Protein AF-R6YFY4-F1 (afdb_monomer)

pLDDT: mean 88.21, std 10.21, range [39.72, 98.69]

Mean predicted aligned error: 15.92 Å

Nearest PDB structures (foldseek):
  2p3p-assembly1_A  TM=8.282E-01  e=8.398E-13  Porphyromonas gingivalis W83
  2p3p-assembly2_B  TM=8.122E-01  e=6.693E-13  Porphyromonas gingivalis W83
  6jid-assembly1_B  TM=4.932E-01  e=9.649E-02  Homo sapiens
  9ita-assembly1_A  TM=4.320E-01  e=2.391E-01  Homo sapiens
  9isl-assembly1_B  TM=4.548E-01  e=7.869E-01  Homo sapiens

Secondary structure (DSSP, 8-state):
--B---GGGGGGPPSSSEEEEEE-HHHHHHHTT-HHHHHHHHHSSEEEE--HHHHHHHHHTT-S----S---HHHHHHHHHHHHHHHHHHHHHTT-S--PPEEEEEES-HHHHHHHHHHHHHH-TTSEEEEE-----SS--HHHHHHHHHHHHHH--SEEEEE--TTHHHHHHHHTGGG----SEEEE-TTHHHHHHTSSPPPPHHHHHTT-HHHHHHHHSHHHHHIIIIIHHHHHHHHHHHHHS-HHHHHHHHHHHHTT---PPPHHHHHHHS-GGGSTTS-HHHHHHHHHHHHTTS-EEEE-TTS-EEEEEEE-SSEEEEEEETTEEEEEEEE--TTS--EEEEEEEE-SSS-EEEEEEE-TT--EE-GGGTS-TTTT-GGGGBPPPPTTS-HHHHHHHHHT--S-EEEEEE-TTSSEEEEEEE-TT--HHHHHHHHHHB--EEEEE-SSSEEE-

Foldseek 3Di:
DAADADLVCLVVDDFWEFEEEEDDLLLVVVCVVDVLLVCLQVVGRYYFDQAPLVQVLCVLLVHPHRHPDHQHLLSNVVVVLVVLLVVLVVCVVVPVVPAAAEEEEEEDDPVLLVLLVVLCCVVRVSHDYHYYYQDPDPDADPVSLVVSLVSQVVRLHQYYEYADDPPCRSSSCVVCVVSNPHTHYYYDNHCVSCCSSVVDPFDPPVCVVVSNSLVVVCVVCVVVRVCCPVVSVVVSVVVSVVSRDDPVVVVVVVVVVVVVPVPADFVLRLQLLADCVVPVFADSVLSVQLVVCVVVVHFSWDQTPVRAIKGFPDDDRFKTWIRPHPFKIKIWGWDAAPVGYTKIWIWIWGPPPHIAIDIWIAGSNRDTDDQCQQEDVCLQPCVVFFADDDPPDDPVVVVVLVVQLPPFGKHWDADPVRQKIKIWTIRNPDDPVSVVVVVVGGDIWIWGRPNRHTDTD

Structure (mmCIF, N/CA/C/O backbone):
data_AF-R6YFY4-F1
#
_entry.id   AF-R6YFY4-F1
#
loop_
_atom_site.group_PDB
_atom_site.id
_atom_site.type_symbol
_atom_site.label_atom_id
_atom_site.label_alt_id
_atom_site.label_comp_id
_atom_site.label_asym_id
_atom_site.label_entity_id
_atom_site.label_seq_id
_atom_site.pdbx_PDB_ins_code
_atom_site.Cartn_x
_atom_site.Cartn_y
_atom_site.Cartn_z
_atom_site.occupancy
_atom_site.B_iso_or_equiv
_atom_site.auth_seq_id
_atom_site.auth_comp_id
_atom_site.auth_asym_id
_atom_site.auth_atom_id
_atom_site.pdbx_PDB_model_num
ATOM 1 N N . MET A 1 1 ? -21.408 9.513 3.729 1.00 60.94 1 MET A N 1
ATOM 2 C CA . MET A 1 1 ? -20.980 8.862 4.983 1.00 60.94 1 MET A CA 1
ATOM 3 C C . MET A 1 1 ? -21.147 9.861 6.112 1.00 60.94 1 MET A C 1
ATOM 5 O O . MET A 1 1 ? -20.734 10.999 5.919 1.00 60.94 1 MET A O 1
ATOM 9 N N . ASN A 1 2 ? -21.770 9.472 7.225 1.00 74.62 2 ASN A N 1
ATOM 10 C CA . ASN A 1 2 ? -21.767 10.284 8.443 1.00 74.62 2 ASN A CA 1
ATOM 11 C C . ASN A 1 2 ? -20.461 9.994 9.190 1.00 74.62 2 ASN A C 1
ATOM 13 O O . ASN A 1 2 ? -20.282 8.900 9.713 1.00 74.62 2 ASN A O 1
ATOM 17 N N . ILE A 1 3 ? -19.531 10.946 9.161 1.00 88.94 3 ILE A N 1
ATOM 18 C CA . ILE A 1 3 ? -18.226 10.832 9.825 1.00 88.94 3 ILE A CA 1
ATOM 19 C C . ILE A 1 3 ? -18.303 11.517 11.191 1.00 88.94 3 ILE A C 1
ATOM 21 O O . ILE A 1 3 ? -18.830 12.629 11.273 1.00 88.94 3 ILE A O 1
ATOM 25 N N . LEU A 1 4 ? -17.764 10.872 12.231 1.00 91.69 4 LEU A N 1
ATOM 26 C CA . LEU A 1 4 ? -17.728 11.409 13.594 1.00 91.69 4 LEU A CA 1
ATOM 27 C C . LEU A 1 4 ? -16.962 12.740 13.636 1.00 91.69 4 LEU A C 1
ATOM 29 O O . LEU A 1 4 ? -15.882 12.866 13.049 1.00 91.69 4 LEU A O 1
ATOM 33 N N . GLY A 1 5 ? -17.532 13.744 14.297 1.00 88.81 5 GLY A N 1
ATOM 34 C CA . GLY A 1 5 ? -17.093 15.128 14.186 1.00 88.81 5 GLY A CA 1
ATOM 35 C C . GLY A 1 5 ? -15.945 15.516 15.115 1.00 88.81 5 GLY A C 1
ATOM 36 O O . GLY A 1 5 ? -15.133 16.376 14.755 1.00 88.81 5 GLY A O 1
ATOM 37 N N . SER A 1 6 ? -15.872 14.903 16.296 1.00 92.25 6 SER A N 1
ATOM 38 C CA . SER A 1 6 ? -14.913 15.240 17.353 1.00 92.25 6 SER A CA 1
ATOM 39 C C . SER A 1 6 ? -14.711 14.093 18.345 1.00 92.25 6 SER A C 1
ATOM 41 O O . SER A 1 6 ? -15.556 13.206 18.462 1.00 92.25 6 SER A O 1
ATOM 43 N N . LYS A 1 7 ? -13.604 14.110 19.096 1.00 90.94 7 LYS A N 1
ATOM 44 C CA . LYS A 1 7 ? -13.316 13.109 20.138 1.00 90.94 7 LYS A CA 1
ATOM 45 C C . LYS A 1 7 ? -14.369 13.121 21.243 1.00 90.94 7 LYS A C 1
ATOM 47 O O . LYS A 1 7 ? -14.695 12.068 21.777 1.00 90.94 7 LYS A O 1
ATOM 52 N N . SER A 1 8 ? -14.938 14.286 21.560 1.00 90.50 8 SER A N 1
ATOM 53 C CA . SER A 1 8 ? -16.017 14.403 22.549 1.00 90.50 8 SER A CA 1
ATOM 54 C C . SER A 1 8 ? -17.286 13.649 22.150 1.00 90.50 8 SER A C 1
ATOM 56 O O . SER A 1 8 ? -18.020 13.198 23.024 1.00 90.50 8 SER A O 1
ATOM 58 N N . GLU A 1 9 ? -17.537 13.471 20.850 1.00 92.88 9 GLU A N 1
ATOM 59 C CA . GLU A 1 9 ? -18.709 12.732 20.363 1.00 92.88 9 GLU A CA 1
ATOM 60 C C . GLU A 1 9 ? -18.602 11.218 20.605 1.00 92.88 9 GLU A C 1
ATOM 62 O O . GLU A 1 9 ? -19.624 10.539 20.547 1.00 92.88 9 GLU A O 1
ATOM 67 N N . LEU A 1 10 ? -17.420 10.686 20.958 1.00 93.06 10 LEU A N 1
ATOM 68 C CA . LEU A 1 10 ? -17.277 9.288 21.395 1.00 93.06 10 LEU A CA 1
ATOM 69 C C . LEU A 1 10 ? -18.156 8.982 22.620 1.00 93.06 10 LEU A C 1
ATOM 71 O O . LEU A 1 10 ? -18.724 7.902 22.724 1.00 93.06 10 LEU A O 1
ATOM 75 N N . ALA A 1 11 ? -18.351 9.959 23.511 1.00 91.94 11 ALA A N 1
ATOM 76 C CA . ALA A 1 11 ? -19.232 9.813 24.670 1.00 91.94 11 ALA A CA 1
ATOM 77 C C . ALA A 1 11 ? -20.729 9.818 24.318 1.00 91.94 11 ALA A C 1
ATOM 79 O O . ALA A 1 11 ? -21.557 9.549 25.181 1.00 91.94 11 ALA A O 1
ATOM 80 N N . SER A 1 12 ? -21.085 10.153 23.076 1.00 92.12 12 SER A N 1
ATOM 81 C CA . SER A 1 12 ? -22.469 10.183 22.583 1.00 92.12 12 SER A CA 1
ATOM 82 C C . SER A 1 12 ? -22.821 8.967 21.721 1.00 92.12 12 SER A C 1
ATOM 84 O O . SER A 1 12 ? -23.912 8.926 21.146 1.00 92.12 12 SER A O 1
ATOM 86 N N . LEU A 1 13 ? -21.909 7.996 21.591 1.00 93.25 13 LEU A N 1
ATOM 87 C CA . LEU A 1 13 ? -22.192 6.746 20.893 1.00 93.25 13 LEU A CA 1
ATOM 88 C C . LEU A 1 13 ? -23.282 5.967 21.634 1.00 93.25 13 LEU A C 1
ATOM 90 O O . LEU A 1 13 ? -23.319 5.936 22.863 1.00 93.25 13 LEU A O 1
ATOM 94 N N . LYS A 1 14 ? -24.203 5.374 20.871 1.00 92.19 14 LYS A N 1
ATOM 95 C CA . LYS A 1 14 ? -25.295 4.576 21.433 1.00 92.19 14 LYS A CA 1
ATOM 96 C C . LYS A 1 14 ? -24.736 3.273 21.983 1.00 92.19 14 LYS A C 1
ATOM 98 O O . LYS A 1 14 ? -24.029 2.593 21.255 1.00 92.19 14 LYS A O 1
ATOM 103 N N . GLU A 1 15 ? -25.151 2.910 23.192 1.00 90.50 15 GLU A N 1
ATOM 104 C CA . GLU A 1 15 ? -24.879 1.586 23.750 1.00 90.50 15 GLU A CA 1
ATOM 105 C C . GLU A 1 15 ? -25.466 0.472 22.873 1.00 90.50 15 GLU A C 1
ATOM 107 O O . GLU A 1 15 ? -26.456 0.666 22.156 1.00 90.50 15 GLU A O 1
ATOM 112 N N . GLY A 1 16 ? -24.895 -0.723 22.999 1.00 92.69 16 GLY A N 1
ATOM 113 C CA . GLY A 1 16 ? -25.346 -1.914 22.292 1.00 92.69 16 GLY A CA 1
ATOM 114 C C . GLY A 1 16 ? -24.416 -2.313 21.152 1.00 92.69 16 GLY A C 1
ATOM 115 O O . GLY A 1 16 ? -23.242 -1.954 21.104 1.00 92.69 16 GLY A O 1
ATOM 116 N N . LYS A 1 17 ? -24.956 -3.095 20.216 1.00 95.56 17 LYS A N 1
ATOM 117 C CA . LYS A 1 17 ? -24.211 -3.617 19.072 1.00 95.56 17 LYS A CA 1
ATOM 118 C C . LYS A 1 17 ? -23.954 -2.518 18.037 1.00 95.56 17 LYS A C 1
ATOM 120 O O . LYS A 1 17 ? -24.878 -2.124 17.329 1.00 95.56 17 LYS A O 1
ATOM 125 N N . LEU A 1 18 ? -22.704 -2.061 17.944 1.00 95.56 18 LEU A N 1
ATOM 126 C CA . LEU A 1 18 ? -22.303 -0.923 17.109 1.00 95.56 18 LEU A CA 1
ATOM 127 C C . LEU A 1 18 ? -20.988 -1.205 16.372 1.00 95.56 18 LEU A C 1
ATOM 129 O O . LEU A 1 18 ? -19.971 -1.467 17.014 1.00 95.56 18 LEU A O 1
ATOM 133 N N . LEU A 1 19 ? -20.980 -1.127 15.041 1.00 95.81 19 LEU A N 1
ATOM 134 C CA . LEU A 1 19 ? -19.772 -1.278 14.228 1.00 95.81 19 LEU A CA 1
ATOM 135 C C . LEU A 1 19 ? -19.076 0.070 14.021 1.00 95.81 19 LEU A C 1
ATOM 137 O O . LEU A 1 19 ? -19.615 0.975 13.378 1.00 95.81 19 LEU A O 1
ATOM 141 N N . ILE A 1 20 ? -17.846 0.177 14.520 1.00 96.06 20 ILE A N 1
ATOM 142 C CA . ILE A 1 20 ? -17.020 1.380 14.451 1.00 96.06 20 ILE A CA 1
ATOM 143 C C . ILE A 1 20 ? -15.814 1.127 13.542 1.00 96.06 20 ILE A C 1
ATOM 145 O O . ILE A 1 20 ? -14.846 0.457 13.917 1.00 96.06 20 ILE A O 1
ATOM 149 N N . ASN A 1 21 ? -15.857 1.723 12.353 1.00 96.31 21 ASN A N 1
ATOM 150 C CA . ASN A 1 21 ? -14.793 1.645 11.357 1.00 96.31 21 ASN A CA 1
ATOM 151 C C . ASN A 1 21 ? -13.959 2.933 11.330 1.00 96.31 21 ASN A C 1
ATOM 153 O O . ASN A 1 21 ? -14.402 4.008 11.744 1.00 96.31 21 ASN A O 1
ATOM 157 N N . THR A 1 22 ? -12.744 2.852 10.785 1.00 94.50 22 THR A N 1
ATOM 158 C CA . THR A 1 22 ? -11.869 4.020 10.600 1.00 94.50 22 THR A CA 1
ATOM 159 C C . THR A 1 22 ? -11.646 4.311 9.120 1.00 94.50 22 THR A C 1
ATOM 161 O O . THR A 1 22 ? -11.556 3.403 8.298 1.00 94.50 22 THR A O 1
ATOM 164 N N . ILE A 1 23 ? -11.542 5.593 8.762 1.00 94.31 23 ILE A N 1
ATOM 165 C CA . ILE A 1 23 ? -11.240 6.029 7.397 1.00 94.31 23 ILE A CA 1
ATOM 166 C C . ILE A 1 23 ? -10.025 6.956 7.356 1.00 94.31 23 ILE A C 1
ATOM 168 O O . ILE A 1 23 ? -9.896 7.939 8.088 1.00 94.31 23 ILE A O 1
ATOM 172 N N . ASN A 1 24 ? -9.126 6.656 6.426 1.00 92.81 24 ASN A N 1
ATOM 173 C CA . ASN A 1 24 ? -7.981 7.483 6.055 1.00 92.81 24 ASN A CA 1
ATOM 174 C C . ASN A 1 24 ? -7.831 7.509 4.521 1.00 92.81 24 ASN A C 1
ATOM 176 O O . ASN A 1 24 ? -8.569 6.831 3.806 1.00 92.81 24 ASN A O 1
ATOM 180 N N . ALA A 1 25 ? -6.864 8.272 3.999 1.00 91.88 25 ALA A N 1
ATOM 181 C CA . ALA A 1 25 ? -6.646 8.405 2.551 1.00 91.88 25 ALA A CA 1
ATOM 182 C C . ALA A 1 25 ? -6.455 7.057 1.829 1.00 91.88 25 ALA A C 1
ATOM 184 O O . ALA A 1 25 ? -6.978 6.852 0.734 1.00 91.88 25 ALA A O 1
ATOM 185 N N . HIS A 1 26 ? -5.745 6.115 2.458 1.00 90.56 26 HIS A N 1
ATOM 186 C CA . HIS A 1 26 ? -5.557 4.777 1.901 1.00 90.56 26 HIS A CA 1
ATOM 187 C C . HIS A 1 26 ? -6.872 3.989 1.851 1.00 90.56 26 HIS A C 1
ATOM 189 O O . HIS A 1 26 ? -7.168 3.356 0.838 1.00 90.56 26 HIS A O 1
ATOM 195 N N . SER A 1 27 ? -7.679 4.081 2.910 1.00 92.88 27 SER A N 1
ATOM 196 C CA . SER A 1 27 ? -8.996 3.437 2.981 1.00 92.88 27 SER A CA 1
ATOM 197 C C . SER A 1 27 ? -9.917 3.974 1.881 1.00 92.88 27 SER A C 1
ATOM 199 O O . SER A 1 27 ? -10.484 3.199 1.121 1.00 92.88 27 SER A O 1
ATOM 201 N N . TYR A 1 28 ? -9.966 5.297 1.697 1.00 93.69 28 TYR A N 1
ATOM 202 C CA . TYR A 1 28 ? -10.747 5.926 0.628 1.00 93.69 28 TYR A CA 1
ATOM 203 C C . TYR A 1 28 ? -10.340 5.439 -0.772 1.00 93.69 28 TYR A C 1
ATOM 205 O O . TYR A 1 28 ? -11.187 5.033 -1.566 1.00 93.69 28 TYR A O 1
ATOM 213 N N . ASN A 1 29 ? -9.040 5.435 -1.084 1.00 92.06 29 ASN A N 1
ATOM 214 C CA . ASN A 1 29 ? -8.566 4.974 -2.393 1.00 92.06 29 ASN A CA 1
ATOM 215 C C . ASN A 1 29 ? -8.857 3.491 -2.641 1.00 92.06 29 ASN A C 1
ATOM 217 O O . ASN A 1 29 ? -9.110 3.104 -3.780 1.00 92.06 29 ASN A O 1
ATOM 221 N N . THR A 1 30 ? -8.802 2.674 -1.589 1.00 91.06 30 THR A N 1
ATOM 222 C CA . THR A 1 30 ? -9.113 1.244 -1.665 1.00 91.06 30 THR A CA 1
ATOM 223 C C . THR A 1 30 ? -10.610 1.038 -1.888 1.00 91.06 30 THR A C 1
ATOM 225 O O . THR A 1 30 ? -10.984 0.305 -2.795 1.00 91.06 30 THR A O 1
ATOM 228 N N . ALA A 1 31 ? -11.469 1.770 -1.170 1.00 93.81 31 ALA A N 1
ATOM 229 C CA . ALA A 1 31 ? -12.925 1.714 -1.326 1.00 93.81 31 ALA A CA 1
ATOM 230 C C . ALA A 1 31 ? -13.388 2.089 -2.744 1.00 93.81 31 ALA A C 1
ATOM 232 O O . ALA A 1 31 ? -14.338 1.519 -3.263 1.00 93.81 31 ALA A O 1
ATOM 233 N N . ARG A 1 32 ? -12.676 2.984 -3.442 1.00 91.19 32 ARG A N 1
ATOM 234 C CA . ARG A 1 32 ? -12.976 3.293 -4.855 1.00 91.19 32 ARG A CA 1
ATOM 235 C C . ARG A 1 32 ? -12.767 2.115 -5.815 1.00 91.19 32 ARG A C 1
ATOM 237 O O . ARG A 1 32 ? -13.228 2.195 -6.950 1.00 91.19 32 ARG A O 1
ATOM 244 N N . LYS A 1 33 ? -12.024 1.085 -5.405 1.00 91.75 33 LYS A N 1
ATOM 245 C CA . LYS A 1 33 ? -11.682 -0.094 -6.218 1.00 91.75 33 LYS A CA 1
ATOM 246 C C . LYS A 1 33 ? -12.318 -1.387 -5.697 1.00 91.75 33 LYS A C 1
ATOM 248 O O . LYS A 1 33 ? -12.303 -2.379 -6.412 1.00 91.75 33 LYS A O 1
ATOM 253 N N . ASP A 1 34 ? -12.844 -1.377 -4.476 1.00 93.06 34 ASP A N 1
ATOM 254 C CA . ASP A 1 34 ? -13.407 -2.536 -3.782 1.00 93.06 34 ASP A CA 1
ATOM 255 C C . ASP A 1 34 ? -14.795 -2.157 -3.247 1.00 93.06 34 ASP A C 1
ATOM 257 O O . ASP A 1 34 ? -14.918 -1.449 -2.244 1.00 93.06 34 ASP A O 1
ATOM 261 N N . ALA A 1 35 ? -15.837 -2.598 -3.961 1.00 94.44 35 ALA A N 1
ATOM 262 C CA . ALA A 1 35 ? -17.226 -2.265 -3.654 1.00 94.44 35 ALA A CA 1
ATOM 263 C C . ALA A 1 35 ? -17.658 -2.791 -2.278 1.00 94.44 35 ALA A C 1
ATOM 265 O O . ALA A 1 35 ? -18.267 -2.049 -1.512 1.00 94.44 35 ALA A O 1
ATOM 266 N N . LEU A 1 36 ? -17.259 -4.017 -1.922 1.00 93.56 36 LEU A N 1
ATOM 267 C CA . LEU A 1 36 ? -17.580 -4.611 -0.623 1.00 93.56 36 LEU A CA 1
ATOM 268 C C . LEU A 1 36 ? -16.925 -3.825 0.520 1.00 93.56 36 LEU A C 1
ATOM 270 O O . LEU A 1 36 ? -17.534 -3.612 1.565 1.00 93.56 36 LEU A O 1
ATOM 274 N N . PHE A 1 37 ? -15.696 -3.342 0.326 1.00 96.19 37 PHE A N 1
ATOM 275 C CA . PHE A 1 37 ? -15.061 -2.467 1.310 1.00 96.19 37 PHE A CA 1
ATOM 276 C C . PHE A 1 37 ? -15.757 -1.101 1.412 1.00 96.19 37 PHE A C 1
ATOM 278 O O . PHE A 1 37 ? -15.931 -0.581 2.514 1.00 96.19 37 PHE A O 1
ATOM 285 N N . ALA A 1 38 ? -16.186 -0.518 0.289 1.00 94.19 38 ALA A N 1
ATOM 286 C CA . ALA A 1 38 ? -16.947 0.732 0.296 1.00 94.19 38 ALA A CA 1
ATOM 287 C C . ALA A 1 38 ? -18.288 0.594 1.030 1.00 94.19 38 ALA A C 1
ATOM 289 O O . ALA A 1 38 ? -18.660 1.494 1.789 1.00 94.19 38 ALA A O 1
ATOM 290 N N . GLU A 1 39 ? -18.985 -0.526 0.836 1.00 93.88 39 GLU A N 1
ATOM 291 C CA . GLU A 1 39 ? -20.205 -0.879 1.563 1.00 93.88 39 GLU A CA 1
ATOM 292 C C . GLU A 1 39 ? -19.924 -1.051 3.053 1.00 93.88 39 GLU A C 1
ATOM 294 O O . GLU A 1 39 ? -20.558 -0.376 3.860 1.00 93.88 39 GLU A O 1
ATOM 299 N N . ALA A 1 40 ? -18.905 -1.829 3.430 1.00 94.38 40 ALA A N 1
ATOM 300 C CA . ALA A 1 40 ? -18.523 -2.018 4.830 1.00 94.38 40 ALA A CA 1
ATOM 301 C C . ALA A 1 40 ? -18.237 -0.688 5.557 1.00 94.38 40 ALA A C 1
ATOM 303 O O . ALA A 1 40 ? -18.645 -0.497 6.703 1.00 94.38 40 ALA A O 1
ATOM 304 N N . LEU A 1 41 ? -17.583 0.271 4.890 1.00 94.12 41 LEU A N 1
ATOM 305 C CA . LEU A 1 41 ? -17.337 1.605 5.453 1.00 94.12 41 LEU A CA 1
ATOM 306 C C . LEU A 1 41 ? -18.587 2.498 5.486 1.00 94.12 41 LEU A C 1
ATOM 308 O O . LEU A 1 41 ? -18.707 3.336 6.376 1.00 94.12 41 LEU A O 1
ATOM 312 N N . SER A 1 42 ? -19.485 2.374 4.504 1.00 89.56 42 SER A N 1
ATOM 313 C CA . SER A 1 42 ? -20.662 3.249 4.366 1.00 89.56 42 SER A CA 1
ATOM 314 C C . SER A 1 42 ? -21.855 2.797 5.199 1.00 89.56 42 SER A C 1
ATOM 316 O O . SER A 1 42 ? -22.637 3.640 5.635 1.00 89.56 42 SER A O 1
ATOM 318 N N . CYS A 1 43 ? -22.000 1.485 5.361 1.00 87.06 43 CYS A N 1
ATOM 319 C CA . CYS A 1 43 ? -23.096 0.828 6.062 1.00 87.06 43 CYS A CA 1
ATOM 320 C C . CYS A 1 43 ? -22.734 0.435 7.499 1.00 87.06 43 CYS A C 1
ATOM 322 O O . CYS A 1 43 ? -23.617 -0.008 8.224 1.00 87.06 43 CYS A O 1
ATOM 324 N N . GLY A 1 44 ? -21.470 0.591 7.913 1.00 83.25 44 GLY A N 1
ATOM 325 C CA . GLY A 1 44 ? -21.112 0.560 9.331 1.00 83.25 44 GLY A CA 1
ATOM 326 C C . GLY A 1 44 ? -21.803 1.691 10.102 1.00 83.25 44 GLY A C 1
ATOM 327 O O . GLY A 1 44 ? -22.130 2.733 9.530 1.00 83.25 44 GLY A O 1
ATOM 328 N N . ASP A 1 45 ? -22.025 1.491 11.399 1.00 91.75 45 ASP A N 1
ATOM 329 C CA . ASP A 1 45 ? -22.801 2.428 12.216 1.00 91.75 45 ASP A CA 1
ATOM 330 C C . ASP A 1 45 ? -22.059 3.747 12.467 1.00 91.75 45 ASP A C 1
ATOM 332 O O . ASP A 1 45 ? -22.659 4.827 12.458 1.00 91.75 45 ASP A O 1
ATOM 336 N N . VAL A 1 46 ? -20.742 3.669 12.682 1.00 94.00 46 VAL A N 1
ATOM 337 C CA . VAL A 1 46 ? -19.884 4.824 12.963 1.00 94.00 46 VAL A CA 1
ATOM 338 C C . VAL A 1 46 ? -18.624 4.766 12.114 1.00 94.00 46 VAL A C 1
ATOM 340 O O . VAL A 1 46 ? -17.925 3.754 12.066 1.00 94.00 46 VAL A O 1
ATOM 343 N N . LEU A 1 47 ? -18.289 5.898 11.491 1.00 95.06 47 LEU A N 1
ATOM 344 C CA . LEU A 1 47 ? -17.057 6.060 10.732 1.00 95.06 47 LEU A CA 1
ATOM 345 C C . LEU A 1 47 ? -16.187 7.166 11.333 1.00 95.06 47 LEU A C 1
ATOM 347 O O . LEU A 1 47 ? -16.592 8.327 11.418 1.00 95.06 47 LEU A O 1
ATOM 351 N N . ILE A 1 48 ? -14.967 6.811 11.723 1.00 94.50 48 ILE A N 1
ATOM 352 C CA . ILE A 1 48 ? -14.033 7.705 12.407 1.00 94.50 48 ILE A CA 1
ATOM 353 C C . ILE A 1 48 ? -12.989 8.271 11.427 1.00 94.50 48 ILE A C 1
ATOM 355 O O . ILE A 1 48 ? -12.342 7.494 10.715 1.00 94.50 48 ILE A O 1
ATOM 359 N N . PRO A 1 49 ? -12.746 9.600 11.402 1.00 93.75 49 PRO A N 1
ATOM 360 C CA . PRO A 1 49 ? -11.723 10.215 10.560 1.00 93.75 49 PRO A CA 1
ATOM 361 C C . PRO A 1 49 ? -10.314 10.031 11.154 1.00 93.75 49 PRO A C 1
ATOM 363 O O . PRO A 1 49 ? -9.735 10.948 11.743 1.00 93.75 49 PRO A O 1
ATOM 366 N N . ASP A 1 50 ? -9.732 8.849 10.947 1.00 90.88 50 ASP A N 1
ATOM 367 C CA . ASP A 1 50 ? -8.376 8.505 11.398 1.00 90.88 50 ASP A CA 1
ATOM 368 C C . ASP A 1 50 ? -7.286 9.279 10.649 1.00 90.88 50 ASP A C 1
ATOM 370 O O . ASP A 1 50 ? -6.203 9.472 11.184 1.00 90.88 50 ASP A O 1
ATOM 374 N 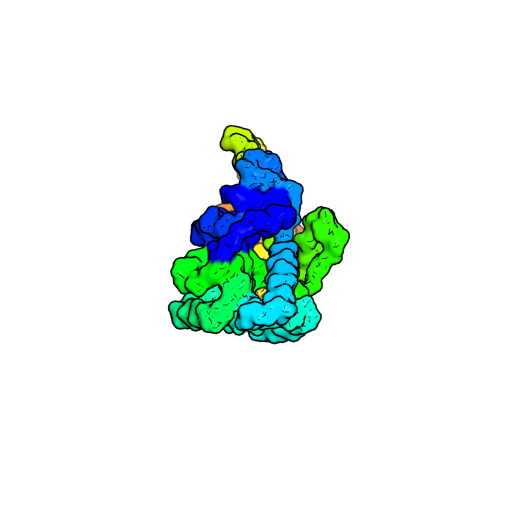N . GLY A 1 51 ? -7.530 9.779 9.436 1.00 87.38 51 GLY A N 1
ATOM 375 C CA . GLY A 1 51 ? -6.556 10.595 8.700 1.00 87.38 51 GLY A CA 1
ATOM 376 C C . GLY A 1 51 ? -6.827 12.102 8.775 1.00 87.38 51 GLY A C 1
ATOM 377 O O . GLY A 1 51 ? -7.914 12.541 8.410 1.00 87.38 51 GLY A O 1
ATOM 378 N N . VAL A 1 52 ? -5.805 12.925 9.080 1.00 88.38 52 VAL A N 1
ATOM 379 C CA . VAL A 1 52 ? -5.891 14.404 8.921 1.00 88.38 52 VAL A CA 1
ATOM 380 C C . VAL A 1 52 ? -6.294 14.786 7.492 1.00 88.38 52 VAL A C 1
ATOM 382 O O . VAL A 1 52 ? -7.006 15.767 7.278 1.00 88.38 52 VAL A O 1
ATOM 385 N N . SER A 1 53 ? -5.865 13.997 6.505 1.00 89.75 53 SER A N 1
ATOM 386 C CA . SER A 1 53 ? -6.237 14.178 5.102 1.00 89.75 53 SER A CA 1
ATOM 387 C C . SER A 1 53 ? -7.746 14.094 4.874 1.00 89.75 53 SER A C 1
ATOM 389 O O . SER A 1 53 ? -8.267 14.901 4.114 1.00 89.75 53 SER A O 1
ATOM 391 N N . VAL A 1 54 ? -8.456 13.193 5.561 1.00 92.00 54 VAL A N 1
ATOM 392 C CA . VAL A 1 54 ? -9.919 13.060 5.453 1.00 92.00 54 VAL A CA 1
ATOM 393 C C . VAL A 1 54 ? -10.617 14.271 6.065 1.00 92.00 54 VAL A C 1
ATOM 395 O O . VAL A 1 54 ? -11.537 14.816 5.461 1.00 92.00 54 VAL A O 1
ATOM 398 N N . VAL A 1 55 ? -10.134 14.748 7.216 1.00 91.94 55 VAL A N 1
ATOM 399 C CA . VAL A 1 55 ? -10.665 15.952 7.875 1.00 91.94 55 VAL A CA 1
ATOM 400 C C . VAL A 1 55 ? -10.547 17.176 6.963 1.00 91.94 55 VAL A C 1
ATOM 402 O O . VAL A 1 55 ? -11.522 17.896 6.745 1.00 91.94 55 VAL A O 1
ATOM 405 N N . LYS A 1 56 ? -9.361 17.394 6.381 1.00 91.19 56 LYS A N 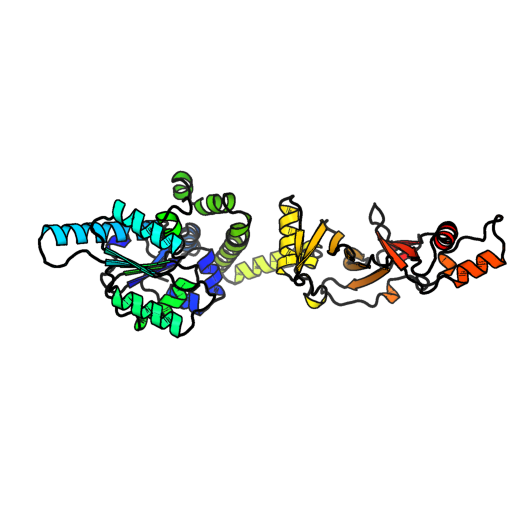1
ATOM 406 C CA . LYS A 1 56 ? -9.115 18.499 5.440 1.00 91.19 56 LYS A CA 1
ATOM 407 C C . LYS A 1 56 ? -9.928 18.349 4.154 1.00 91.19 56 LYS A C 1
ATOM 409 O O . LYS A 1 56 ? -10.491 19.329 3.679 1.00 91.19 56 LYS A O 1
ATOM 414 N N . ALA A 1 57 ? -10.015 17.133 3.619 1.00 90.94 57 ALA A N 1
ATOM 415 C CA . ALA A 1 57 ? -10.784 16.834 2.419 1.00 90.94 57 ALA A CA 1
ATOM 416 C C . ALA A 1 57 ? -12.270 17.161 2.582 1.00 90.94 57 ALA A C 1
ATOM 418 O O . ALA A 1 57 ? -12.828 17.827 1.718 1.00 90.94 57 ALA A O 1
ATOM 419 N N . CYS A 1 58 ? -12.892 16.766 3.699 1.00 91.44 58 CYS A N 1
ATOM 420 C CA . CYS A 1 58 ? -14.302 17.064 3.962 1.00 91.44 58 CYS A CA 1
ATOM 421 C C . CYS A 1 58 ? -14.588 18.572 3.925 1.00 91.44 58 CYS A C 1
ATOM 423 O O . CYS A 1 58 ? -15.574 18.995 3.320 1.00 91.44 58 CYS A O 1
ATOM 425 N N . LYS A 1 59 ? -13.696 19.382 4.515 1.00 89.69 59 LYS A N 1
ATOM 426 C CA . LYS A 1 59 ? -13.777 20.851 4.474 1.00 89.69 59 LYS A CA 1
ATOM 427 C C . LYS A 1 59 ? -13.617 21.392 3.057 1.00 89.69 59 LYS A C 1
ATOM 429 O O . LYS A 1 59 ? -14.400 22.237 2.643 1.00 89.69 59 LYS A O 1
ATOM 434 N N . TRP A 1 60 ? -12.632 20.886 2.319 1.00 88.50 60 TRP A N 1
ATOM 435 C CA . TRP A 1 60 ? -12.324 21.340 0.964 1.00 88.50 60 TRP A CA 1
ATOM 436 C C . TRP A 1 60 ? -13.465 21.081 -0.025 1.00 88.50 60 TRP A C 1
ATOM 438 O O . TRP A 1 60 ? -13.852 21.981 -0.761 1.00 88.50 60 TRP A O 1
ATOM 448 N N . ILE A 1 61 ? -14.043 19.879 -0.018 1.00 88.50 61 ILE A N 1
ATOM 449 C CA . ILE A 1 61 ? -15.109 19.505 -0.960 1.00 88.50 61 ILE A CA 1
ATOM 450 C C . ILE A 1 61 ? -16.510 19.920 -0.479 1.00 88.50 61 ILE A C 1
ATOM 452 O O . ILE A 1 61 ? -17.501 19.499 -1.066 1.00 88.50 61 ILE A O 1
ATOM 456 N N . HIS A 1 62 ? -16.607 20.686 0.615 1.00 87.88 62 HIS A N 1
ATOM 457 C CA . HIS A 1 62 ? -17.873 21.047 1.266 1.00 87.88 62 HIS A CA 1
ATOM 458 C C . HIS A 1 62 ? -18.795 19.836 1.509 1.00 87.88 62 HIS A C 1
ATOM 460 O O . HIS A 1 62 ? -20.005 19.889 1.288 1.00 87.88 62 HIS A O 1
ATOM 466 N N . ALA A 1 63 ? -18.216 18.720 1.968 1.00 87.00 63 ALA A N 1
ATOM 467 C CA . ALA A 1 63 ? -18.957 17.494 2.243 1.00 87.00 63 ALA A CA 1
ATOM 468 C C . ALA A 1 63 ? -20.074 17.715 3.280 1.00 87.00 63 ALA A C 1
ATOM 470 O O . ALA A 1 63 ? -19.972 18.573 4.157 1.00 87.00 63 ALA A O 1
ATOM 471 N N . LYS A 1 64 ? -21.120 16.878 3.241 1.00 87.69 64 LYS A N 1
ATOM 472 C CA . LYS A 1 64 ? -22.209 16.914 4.235 1.00 87.69 64 LYS A CA 1
ATOM 473 C C . LYS A 1 64 ? -21.690 16.774 5.673 1.00 87.69 64 LYS A C 1
ATOM 475 O O . LYS A 1 64 ? -22.158 17.469 6.567 1.00 87.69 64 LYS A O 1
ATOM 480 N N . SER A 1 65 ? -20.732 15.873 5.892 1.00 89.06 65 SER A N 1
ATOM 481 C CA . SER A 1 65 ? -20.039 15.738 7.175 1.00 89.06 65 SER A CA 1
ATOM 482 C C . SER A 1 65 ? -18.813 16.640 7.214 1.00 89.06 65 SER A C 1
ATOM 484 O O . SER A 1 65 ? -18.018 16.651 6.278 1.00 89.06 65 SER A O 1
ATOM 486 N N . GLN A 1 66 ? -18.650 17.364 8.319 1.00 90.50 66 GLN A N 1
ATOM 487 C CA . GLN A 1 66 ? -17.580 18.341 8.528 1.00 90.50 66 GLN A CA 1
ATOM 488 C C . GLN A 1 66 ? -16.840 18.041 9.840 1.00 90.50 66 GLN A C 1
ATOM 490 O O . GLN A 1 66 ? -17.025 18.763 10.824 1.00 90.50 66 GLN A O 1
ATOM 495 N N . PRO A 1 67 ? -16.030 16.964 9.899 1.00 92.69 67 PRO A N 1
ATOM 496 C CA . PRO A 1 67 ? -15.257 16.663 11.094 1.00 92.69 67 PRO A CA 1
ATOM 497 C C . PRO A 1 67 ? -14.318 17.818 11.450 1.00 92.69 67 PRO A C 1
ATOM 499 O O . PRO A 1 67 ? -13.678 18.433 10.589 1.00 92.69 67 PRO A O 1
ATOM 502 N N . LYS A 1 68 ? -14.268 18.145 12.740 1.00 91.62 68 LYS A N 1
ATOM 503 C CA . LYS A 1 68 ? -13.508 19.282 13.269 1.00 91.62 68 LYS A CA 1
ATOM 504 C C . LYS A 1 68 ? -12.048 18.916 13.491 1.00 91.62 68 LYS A C 1
ATOM 506 O O . LYS A 1 68 ? -11.175 19.739 13.213 1.00 91.62 68 LYS A O 1
ATOM 511 N N . GLU A 1 69 ? -11.802 17.684 13.921 1.00 91.69 69 GLU A N 1
ATOM 512 C CA . GLU A 1 69 ? -10.486 17.157 14.267 1.00 91.69 69 GLU A CA 1
ATOM 513 C C . GLU A 1 69 ? -10.287 15.719 13.772 1.00 91.69 69 GLU A C 1
ATOM 515 O O . GLU A 1 69 ? -11.225 15.038 13.358 1.00 91.69 69 GLU A O 1
ATOM 520 N N . ARG A 1 70 ? -9.030 15.267 13.805 1.00 92.25 70 ARG A N 1
ATOM 521 C CA . ARG A 1 70 ? -8.676 13.866 13.573 1.00 92.25 70 ARG A CA 1
ATOM 522 C C . ARG A 1 70 ? -8.957 13.067 14.842 1.00 92.25 70 ARG A C 1
ATOM 524 O O . ARG A 1 70 ? -8.533 13.467 15.924 1.00 92.25 70 ARG A O 1
ATOM 531 N N . ILE A 1 71 ? -9.559 11.898 14.676 1.00 92.69 71 ILE A N 1
ATOM 532 C CA . ILE A 1 71 ? -9.796 10.938 15.754 1.00 92.69 71 ILE A CA 1
ATOM 533 C C . ILE A 1 71 ? -9.067 9.658 15.352 1.00 92.69 71 ILE A C 1
ATOM 535 O O . ILE A 1 71 ? -9.475 8.984 14.412 1.00 92.69 71 ILE A O 1
ATOM 539 N N . ALA A 1 72 ? -7.937 9.355 15.985 1.00 91.31 72 ALA A N 1
ATOM 540 C CA . ALA A 1 72 ? -7.165 8.168 15.645 1.00 91.31 72 ALA A CA 1
ATOM 541 C C . ALA A 1 72 ? -7.841 6.900 16.181 1.00 91.31 72 ALA A C 1
ATOM 543 O O . ALA A 1 72 ? -8.508 6.939 17.215 1.00 91.31 72 ALA A O 1
ATOM 544 N N . GLY A 1 73 ? -7.572 5.744 15.567 1.00 93.19 73 GLY A N 1
ATOM 545 C CA . GLY A 1 73 ? -8.014 4.456 16.131 1.00 93.19 73 GLY A CA 1
ATOM 546 C C . GLY A 1 73 ? -7.544 4.239 17.581 1.00 93.19 73 GLY A C 1
ATOM 547 O O . GLY A 1 73 ? -8.243 3.628 18.382 1.00 93.19 73 GLY A O 1
ATOM 548 N N . TRP A 1 74 ? -6.391 4.811 17.950 1.00 93.75 74 TRP A N 1
ATOM 549 C CA . TRP A 1 74 ? -5.889 4.814 19.328 1.00 93.75 74 TRP A CA 1
ATOM 550 C C . TRP A 1 74 ? -6.748 5.641 20.295 1.00 93.75 74 TRP A C 1
ATOM 552 O O . TRP A 1 74 ? -6.869 5.280 21.465 1.00 93.75 74 TRP A O 1
ATOM 562 N N . ASP A 1 75 ? -7.324 6.753 19.825 1.00 94.38 75 ASP A N 1
ATOM 563 C CA . ASP A 1 75 ? -8.204 7.592 20.644 1.00 94.38 75 ASP A CA 1
ATOM 564 C C . ASP A 1 75 ? -9.482 6.815 20.991 1.00 94.38 75 ASP A C 1
ATOM 566 O O . ASP A 1 75 ? -9.855 6.760 22.160 1.00 94.38 75 ASP A O 1
ATOM 570 N N . LEU A 1 76 ? -10.083 6.142 19.997 1.00 96.38 76 LEU A N 1
ATOM 571 C CA . LEU A 1 76 ? -11.217 5.231 20.200 1.00 96.38 76 LEU A CA 1
ATOM 572 C C . LEU A 1 76 ? -10.855 4.116 21.192 1.00 96.38 76 LEU A C 1
ATOM 574 O O . LEU A 1 76 ? -11.576 3.900 22.161 1.00 96.38 76 LEU A O 1
ATOM 578 N N . PHE A 1 77 ? -9.723 3.442 20.970 1.00 97.81 77 PHE A N 1
ATOM 579 C CA . PHE A 1 77 ? -9.261 2.356 21.833 1.00 97.81 77 PHE A CA 1
ATOM 580 C C . PHE A 1 77 ? -9.126 2.795 23.290 1.00 97.81 77 PHE A C 1
ATOM 582 O O . PHE A 1 77 ? -9.691 2.177 24.185 1.00 97.81 77 PHE A O 1
ATOM 589 N N . THR A 1 78 ?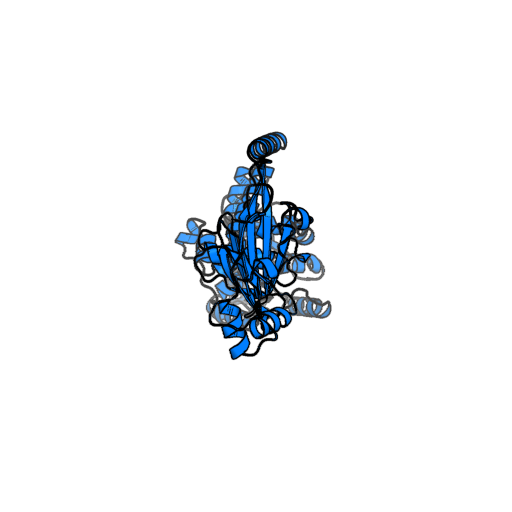 -8.416 3.897 23.526 1.00 96.94 78 THR A N 1
ATOM 590 C CA . THR A 1 78 ? -8.183 4.406 24.882 1.00 96.94 78 THR A CA 1
ATOM 591 C C . THR A 1 78 ? -9.494 4.833 25.540 1.00 96.94 78 THR A C 1
ATOM 593 O O . THR A 1 78 ? -9.693 4.577 26.724 1.00 96.94 78 THR A O 1
ATOM 596 N N . PHE A 1 79 ? -10.394 5.474 24.788 1.00 97.38 79 PHE A N 1
ATOM 597 C CA . PHE A 1 79 ? -11.692 5.914 25.291 1.00 97.38 79 PHE A CA 1
ATOM 598 C C . PHE A 1 79 ? -12.547 4.733 25.768 1.00 97.38 79 PHE A C 1
ATOM 600 O O . PHE A 1 79 ? -12.941 4.705 26.934 1.00 97.38 79 PHE A O 1
ATOM 607 N N . GLU A 1 80 ? -12.775 3.748 24.899 1.00 97.88 80 GLU A N 1
ATOM 608 C CA . GLU A 1 80 ? -13.625 2.585 25.188 1.00 97.88 80 GLU A CA 1
ATOM 609 C C . GLU A 1 80 ? -13.026 1.698 26.287 1.00 97.88 80 GLU A C 1
ATOM 611 O O . GLU A 1 80 ? -13.729 1.303 27.214 1.00 97.88 80 GLU A O 1
ATOM 616 N N . MET A 1 81 ? -11.709 1.454 26.261 1.00 98.25 81 MET A N 1
ATOM 617 C CA . MET A 1 81 ? -11.036 0.676 27.310 1.00 98.25 81 MET A CA 1
ATOM 618 C C . MET A 1 81 ? -11.139 1.356 28.681 1.00 98.25 81 MET A C 1
ATOM 620 O O . MET A 1 81 ? -11.447 0.701 29.673 1.00 98.25 81 MET A O 1
ATOM 624 N N . ASN A 1 82 ? -10.931 2.678 28.751 1.00 98.12 82 ASN A N 1
ATOM 625 C CA . ASN A 1 82 ? -11.044 3.428 30.006 1.00 98.12 82 ASN A CA 1
ATOM 626 C C . ASN A 1 82 ? -12.489 3.509 30.512 1.00 98.12 82 ASN A C 1
ATOM 628 O O . ASN A 1 82 ? -12.706 3.563 31.723 1.00 98.12 82 ASN A O 1
ATOM 632 N N . LYS A 1 83 ? -13.468 3.583 29.603 1.00 96.81 83 LYS A N 1
ATOM 633 C CA . LYS A 1 83 ? -14.892 3.551 29.944 1.00 96.81 83 LYS A CA 1
ATOM 634 C C . LYS A 1 83 ? -15.241 2.200 30.573 1.00 96.81 83 LYS A C 1
ATOM 636 O O . LYS A 1 83 ? -15.699 2.177 31.714 1.00 96.81 83 LYS A O 1
ATOM 641 N N . LEU A 1 84 ? -14.917 1.106 29.883 1.00 96.81 84 LEU A N 1
ATOM 642 C CA . LEU A 1 84 ? -15.223 -0.251 30.331 1.00 96.81 84 LEU A CA 1
ATOM 643 C C . LEU A 1 84 ? -14.515 -0.605 31.645 1.00 96.81 84 LEU A C 1
ATOM 645 O O . LEU A 1 84 ? -15.120 -1.210 32.523 1.00 96.81 84 LEU A O 1
ATOM 649 N N . GLU A 1 85 ? -13.256 -0.195 31.819 1.00 97.44 85 GLU A N 1
ATOM 650 C CA . GLU A 1 85 ? -12.506 -0.401 33.067 1.00 97.44 85 GLU A CA 1
ATOM 651 C C . GLU A 1 85 ? -13.190 0.280 34.260 1.00 97.44 85 GLU A C 1
ATOM 653 O O . GLU A 1 85 ? -13.342 -0.327 35.319 1.00 97.44 85 GLU A O 1
ATOM 658 N N . LYS A 1 86 ? -13.648 1.528 34.092 1.00 96.06 86 LYS A N 1
ATOM 659 C CA . LYS A 1 86 ? -14.357 2.267 35.150 1.00 96.06 86 LYS A CA 1
ATOM 660 C C . LYS A 1 86 ? -15.705 1.642 35.486 1.00 96.06 86 LYS A C 1
ATOM 662 O O . LYS A 1 86 ? -16.102 1.663 36.646 1.00 96.06 86 LYS A O 1
ATOM 667 N N . GLU A 1 87 ? -16.422 1.144 34.487 1.00 93.88 87 GLU A N 1
ATOM 668 C CA . GLU A 1 87 ? -17.695 0.446 34.682 1.00 93.88 87 GLU A CA 1
ATOM 669 C C . GLU A 1 87 ? -17.480 -0.889 35.395 1.00 93.88 87 GLU A C 1
ATOM 671 O O . GLU A 1 87 ? -18.142 -1.156 36.393 1.00 93.88 87 GLU A O 1
ATOM 676 N N . SER A 1 88 ? -16.486 -1.670 34.964 1.00 95.31 88 SER A N 1
ATOM 677 C CA . SER A 1 88 ? -16.117 -2.939 35.596 1.00 95.31 88 SER A CA 1
ATOM 678 C C . SER A 1 88 ? -15.685 -2.749 37.053 1.00 95.31 88 SER A C 1
ATOM 680 O O . SER A 1 88 ? -16.151 -3.466 37.933 1.00 95.31 88 SER A O 1
ATOM 682 N N . ALA A 1 89 ? -14.852 -1.741 37.337 1.00 94.00 89 ALA A N 1
ATOM 683 C CA . ALA A 1 89 ? -14.431 -1.424 38.701 1.00 94.00 89 ALA A CA 1
ATOM 684 C C . ALA A 1 89 ? -15.624 -1.061 39.605 1.00 94.00 89 ALA A C 1
ATOM 686 O O . ALA A 1 89 ? -15.734 -1.579 40.713 1.00 94.00 89 ALA A O 1
ATOM 687 N N . LYS A 1 90 ? -16.561 -0.235 39.115 1.00 92.31 90 LYS A N 1
ATOM 688 C CA . LYS A 1 90 ? -17.778 0.128 39.862 1.00 92.31 90 LYS A CA 1
ATOM 689 C C . LYS A 1 90 ? -18.686 -1.071 40.126 1.00 92.31 90 LYS A C 1
ATOM 691 O O . LYS A 1 90 ? -19.179 -1.213 41.242 1.00 92.31 90 LYS A O 1
ATOM 696 N N . ASP A 1 91 ? -18.895 -1.927 39.127 1.00 90.62 91 ASP A N 1
ATOM 697 C CA . ASP A 1 91 ? -19.717 -3.135 39.265 1.00 90.62 91 ASP A CA 1
ATOM 698 C C . ASP A 1 91 ? -19.123 -4.106 40.299 1.00 90.62 91 ASP A C 1
ATOM 700 O O . ASP A 1 91 ? -19.867 -4.755 41.039 1.00 90.62 91 ASP A O 1
ATOM 704 N N . MET A 1 92 ? -17.788 -4.171 40.386 1.00 86.81 92 MET A N 1
ATOM 705 C CA . MET A 1 92 ? -17.072 -4.954 41.396 1.00 86.81 92 MET A CA 1
ATOM 706 C C . MET A 1 92 ? -17.163 -4.345 42.802 1.00 86.81 92 MET A C 1
ATOM 708 O O . MET A 1 92 ? -17.317 -5.087 43.768 1.00 86.81 92 MET A O 1
ATOM 712 N N . GLU A 1 93 ? -17.075 -3.019 42.937 1.00 87.06 93 GLU A N 1
ATOM 713 C CA . GLU A 1 93 ? -17.193 -2.330 44.233 1.00 87.06 93 GLU A CA 1
ATOM 714 C C . GLU A 1 93 ? -18.602 -2.433 44.835 1.00 87.06 93 GLU A C 1
ATOM 716 O O . GLU A 1 93 ? -18.751 -2.481 46.054 1.00 87.06 93 GLU A O 1
ATOM 721 N N . GLN A 1 94 ? -19.636 -2.463 43.993 1.00 83.81 94 GLN A N 1
ATOM 722 C CA . GLN A 1 94 ? -21.038 -2.471 44.422 1.00 83.81 94 GLN A CA 1
ATOM 723 C C . GLN A 1 94 ? -21.592 -3.871 44.746 1.00 83.81 94 GLN A C 1
ATOM 725 O O . GLN A 1 94 ? -22.764 -3.978 45.092 1.00 83.81 94 GLN A O 1
ATOM 730 N N . ASP A 1 95 ? -20.773 -4.928 44.647 1.00 72.19 95 ASP A N 1
ATOM 731 C CA . ASP A 1 95 ? -21.172 -6.339 44.818 1.00 72.19 95 ASP A CA 1
ATOM 732 C C . ASP A 1 95 ? -22.439 -6.709 44.021 1.00 72.19 95 ASP A C 1
ATOM 734 O O . ASP A 1 95 ? -23.293 -7.486 44.444 1.00 72.19 95 ASP A O 1
ATOM 738 N N . ASN A 1 96 ? -22.568 -6.153 42.811 1.00 71.25 96 ASN A N 1
ATOM 739 C CA . ASN A 1 96 ? -23.729 -6.374 41.943 1.00 71.25 96 ASN A CA 1
ATOM 740 C C . ASN A 1 96 ? -23.759 -7.797 41.337 1.00 71.25 96 ASN A C 1
ATOM 742 O O . ASN A 1 96 ? -24.571 -8.077 40.455 1.00 71.25 96 ASN A O 1
ATOM 746 N N . GLY A 1 97 ? -22.838 -8.690 41.728 1.00 68.25 97 GLY A N 1
ATOM 747 C CA . GLY A 1 97 ? -22.701 -10.051 41.192 1.00 68.25 97 GLY A CA 1
ATOM 748 C C . GLY A 1 97 ? -22.320 -10.139 39.704 1.00 68.25 97 GLY A C 1
ATOM 749 O O . GLY A 1 97 ? -22.231 -11.239 39.165 1.00 68.25 97 GLY A O 1
ATOM 750 N N . ALA A 1 98 ? -22.082 -9.006 39.032 1.00 71.44 98 ALA A N 1
ATOM 751 C CA . ALA A 1 98 ? -21.905 -8.924 37.578 1.00 71.44 98 ALA A CA 1
ATOM 752 C C . ALA A 1 98 ? -20.537 -9.426 37.069 1.00 71.44 98 ALA A C 1
ATOM 754 O O . ALA A 1 98 ? -20.387 -9.700 35.879 1.00 71.44 98 ALA A O 1
ATOM 755 N N . GLY A 1 99 ? -19.547 -9.587 37.955 1.00 82.94 99 GLY A N 1
ATOM 756 C CA . GLY A 1 99 ? -18.189 -10.003 37.590 1.00 82.94 99 GLY A CA 1
ATOM 757 C C . GLY A 1 99 ? -17.423 -8.954 36.769 1.00 82.94 99 GLY A C 1
ATOM 758 O O . GLY A 1 99 ? -17.881 -7.833 36.568 1.00 82.94 99 GLY A O 1
ATOM 759 N N . LYS A 1 100 ? -16.220 -9.317 36.305 1.00 92.94 100 LYS A N 1
ATOM 760 C CA . LYS A 1 100 ? -15.408 -8.450 35.437 1.00 92.94 100 LYS A CA 1
ATOM 761 C C . LYS A 1 100 ? -16.027 -8.356 34.043 1.00 92.94 100 LYS A C 1
ATOM 763 O O . LYS A 1 100 ? -16.292 -9.394 33.432 1.00 92.94 100 LYS A O 1
ATOM 768 N N . LYS A 1 101 ? -16.135 -7.142 33.501 1.00 96.56 101 LYS A N 1
ATOM 769 C CA . LYS A 1 101 ? -16.481 -6.931 32.087 1.00 96.56 101 LYS A CA 1
ATOM 770 C C . LYS A 1 101 ? -15.453 -7.589 31.176 1.00 96.56 101 LYS A C 1
ATOM 772 O O . LYS A 1 101 ? -14.251 -7.577 31.464 1.00 96.56 101 LYS A O 1
ATOM 777 N N . THR A 1 102 ? -15.917 -8.154 30.069 1.00 98.06 102 THR A N 1
ATOM 778 C CA . THR A 1 102 ? -15.072 -8.910 29.143 1.00 98.06 102 THR A CA 1
ATOM 779 C C . THR A 1 102 ? -14.711 -8.083 27.917 1.00 98.06 102 THR A C 1
ATOM 781 O O . THR A 1 102 ? -15.582 -7.645 27.175 1.00 98.06 102 THR A O 1
ATOM 784 N N . VAL A 1 103 ? -13.414 -7.927 27.654 1.00 98.50 103 VAL A N 1
ATOM 785 C CA . VAL A 1 103 ? -12.903 -7.364 26.398 1.00 98.50 103 VAL A CA 1
ATOM 786 C C . VAL A 1 103 ? -12.280 -8.471 25.562 1.00 98.50 103 VAL A C 1
ATOM 788 O O . VAL A 1 103 ? -11.466 -9.251 26.062 1.00 98.50 103 VAL A O 1
ATOM 791 N N . MET A 1 104 ? -12.637 -8.540 24.281 1.00 98.69 104 MET A N 1
ATOM 792 C CA . MET A 1 104 ? -12.059 -9.506 23.352 1.00 98.69 104 MET A CA 1
ATOM 793 C C . MET A 1 104 ? -11.182 -8.833 22.297 1.00 98.69 104 MET A C 1
ATOM 795 O O . MET A 1 104 ? -11.609 -7.896 21.630 1.00 98.69 104 MET A O 1
ATOM 799 N N . PHE A 1 105 ? -9.976 -9.365 22.099 1.00 98.69 105 PHE A N 1
ATOM 800 C CA . PHE A 1 105 ? -9.087 -9.010 20.993 1.00 98.69 105 PHE A CA 1
ATOM 801 C C . PHE A 1 105 ? -9.046 -10.150 19.975 1.00 98.69 105 PHE A C 1
ATOM 803 O O . PHE A 1 105 ? -8.450 -11.200 20.226 1.00 98.69 105 PHE A O 1
ATOM 810 N N . MET A 1 106 ? -9.672 -9.943 18.820 1.00 98.06 106 MET A N 1
ATOM 811 C CA . MET A 1 106 ? -9.691 -10.896 17.713 1.00 98.06 106 MET A CA 1
ATOM 812 C C . MET A 1 106 ? -8.812 -10.386 16.566 1.00 98.06 106 MET A C 1
ATOM 814 O O . MET A 1 106 ? -8.951 -9.246 16.124 1.00 98.06 106 MET A O 1
ATOM 818 N N . GLY A 1 107 ? -7.890 -11.210 16.075 1.00 96.44 107 GLY A N 1
ATOM 819 C CA . GLY A 1 107 ? -6.954 -10.831 15.012 1.00 96.44 107 GLY A CA 1
ATOM 820 C C . GLY A 1 107 ? -5.495 -10.905 15.452 1.00 96.44 107 GLY A C 1
ATOM 821 O O . GLY A 1 107 ? -5.173 -11.459 16.497 1.00 96.44 107 GLY A O 1
ATOM 822 N N . SER A 1 108 ? -4.605 -10.323 14.647 1.00 93.56 108 SER A N 1
ATOM 823 C CA . SER A 1 108 ? -3.150 -10.359 14.838 1.00 93.56 108 SER A CA 1
ATOM 824 C C . SER A 1 108 ? -2.572 -11.778 15.041 1.00 93.56 108 SER A C 1
ATOM 826 O O . SER A 1 108 ? -3.238 -12.791 14.821 1.00 93.56 108 SER A O 1
ATOM 828 N N . SER A 1 109 ? -1.289 -11.857 15.393 1.00 93.00 109 SER A N 1
ATOM 829 C CA . SER A 1 109 ? -0.612 -13.113 15.740 1.00 93.00 109 SER A CA 1
ATOM 830 C C . SER A 1 109 ? -0.764 -13.435 17.226 1.00 93.00 109 SER A C 1
ATOM 832 O O . SER A 1 109 ? -0.824 -12.522 18.052 1.00 93.00 109 SER A O 1
ATOM 834 N N . GLN A 1 110 ? -0.715 -14.723 17.582 1.00 93.12 110 GLN A N 1
ATOM 835 C CA . GLN A 1 110 ? -0.767 -15.161 18.981 1.00 93.12 110 GLN A CA 1
ATOM 836 C C . GLN A 1 110 ? 0.281 -14.452 19.855 1.00 93.12 110 GLN A C 1
ATOM 838 O O . GLN A 1 110 ? -0.040 -13.968 20.933 1.00 93.12 110 GLN A O 1
ATOM 843 N N . LYS A 1 111 ? 1.505 -14.267 19.338 1.00 95.50 111 LYS A N 1
ATOM 844 C CA . LYS A 1 111 ? 2.582 -13.540 20.029 1.00 95.50 111 LYS A CA 1
ATOM 845 C C . LYS A 1 111 ? 2.180 -12.113 20.425 1.00 95.50 111 LYS A C 1
ATOM 847 O O . LYS A 1 111 ? 2.522 -11.663 21.514 1.00 95.50 111 LYS A O 1
ATOM 852 N N . VAL A 1 112 ? 1.498 -11.386 19.538 1.00 95.56 112 VAL A N 1
ATOM 853 C CA . VAL A 1 112 ? 1.029 -10.019 19.820 1.00 95.56 112 VAL A CA 1
ATOM 854 C C . VAL A 1 112 ? -0.097 -10.059 20.848 1.00 95.56 112 VAL A C 1
ATOM 856 O O . VAL A 1 112 ? -0.071 -9.287 21.801 1.00 95.56 112 VAL A O 1
ATOM 859 N N . LEU A 1 113 ? -1.045 -10.988 20.708 1.00 97.25 113 LEU A N 1
ATOM 860 C CA . LEU A 1 113 ? -2.150 -11.147 21.655 1.00 97.25 113 LEU A CA 1
ATOM 861 C C . LEU A 1 113 ? -1.667 -11.485 23.073 1.00 97.25 113 LEU A C 1
ATOM 863 O O . LEU A 1 113 ? -2.190 -10.929 24.035 1.00 97.25 113 LEU A O 1
ATOM 867 N N . ASP A 1 114 ? -0.638 -12.319 23.219 1.00 97.38 114 ASP A N 1
ATOM 868 C CA . ASP A 1 114 ? -0.058 -12.651 24.527 1.00 97.38 114 ASP A CA 1
ATOM 869 C C . ASP A 1 114 ? 0.545 -11.415 25.218 1.00 97.38 114 ASP A C 1
ATOM 871 O O . ASP A 1 114 ? 0.445 -11.258 26.437 1.00 97.38 114 ASP A O 1
ATOM 875 N N . LEU A 1 115 ? 1.151 -10.505 24.446 1.00 97.94 115 LEU A N 1
ATOM 876 C CA . LEU A 1 115 ? 1.648 -9.222 24.955 1.00 97.94 115 LEU A CA 1
ATOM 877 C C . LEU A 1 115 ? 0.502 -8.285 25.348 1.00 97.94 115 LEU A C 1
ATOM 879 O O . LEU A 1 115 ? 0.590 -7.622 26.382 1.00 97.94 115 LEU A O 1
ATOM 883 N N . ILE A 1 116 ? -0.583 -8.261 24.566 1.00 98.19 116 ILE A N 1
ATOM 884 C CA . ILE A 1 116 ? -1.799 -7.509 24.906 1.00 98.19 116 ILE A CA 1
ATOM 885 C C . ILE A 1 116 ? -2.367 -7.996 26.239 1.00 98.19 116 ILE A C 1
ATOM 887 O O . ILE A 1 116 ? -2.664 -7.162 27.087 1.00 98.19 116 ILE A O 1
ATOM 891 N N . VAL A 1 117 ? -2.475 -9.312 26.456 1.00 98.38 117 VAL A N 1
ATOM 892 C CA . VAL A 1 117 ? -2.980 -9.880 27.720 1.00 98.38 117 VAL A CA 1
ATOM 893 C C . VAL A 1 117 ? -2.130 -9.424 28.903 1.00 98.38 117 VAL A C 1
ATOM 895 O O . VAL A 1 117 ? -2.678 -8.936 29.890 1.00 98.38 117 VAL A O 1
ATOM 898 N N . LYS A 1 118 ? -0.799 -9.526 28.796 1.00 98.06 118 LYS A N 1
ATOM 899 C CA . LYS A 1 118 ? 0.120 -9.094 29.862 1.00 98.06 118 LYS A CA 1
ATOM 900 C C . LYS A 1 118 ? -0.038 -7.609 30.176 1.00 98.06 118 LYS A C 1
ATOM 902 O O . LYS A 1 118 ? -0.234 -7.245 31.328 1.00 98.06 118 LYS A O 1
ATOM 907 N N . LYS A 1 119 ? -0.022 -6.758 29.150 1.00 97.94 119 LYS A N 1
ATOM 908 C CA . LYS A 1 119 ? -0.126 -5.309 29.342 1.00 97.94 119 LYS A CA 1
ATOM 909 C C . LYS A 1 119 ? -1.508 -4.875 29.826 1.00 97.94 119 LYS A C 1
ATOM 911 O O . LYS A 1 119 ? -1.614 -3.970 30.644 1.00 97.94 119 LYS A O 1
ATOM 916 N N . ALA A 1 120 ? -2.574 -5.505 29.342 1.00 97.75 120 ALA A N 1
ATOM 917 C CA . ALA A 1 120 ? -3.927 -5.215 29.801 1.00 97.75 120 ALA A CA 1
ATOM 918 C C . ALA A 1 120 ? -4.126 -5.617 31.266 1.00 97.75 120 ALA A C 1
ATOM 920 O O . ALA A 1 120 ? -4.810 -4.898 31.978 1.00 97.75 120 ALA A O 1
ATOM 921 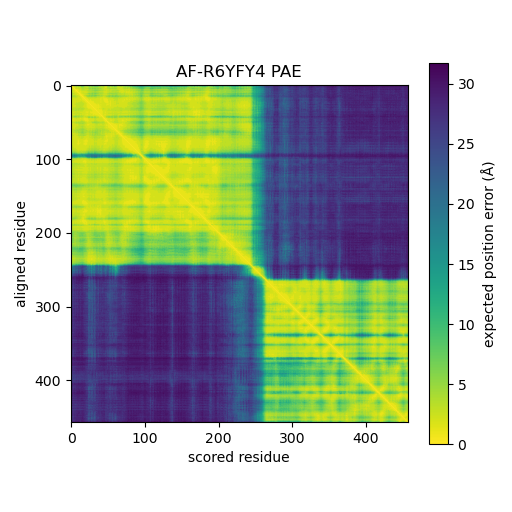N N . ALA A 1 121 ? -3.483 -6.686 31.746 1.00 96.94 121 ALA A N 1
ATOM 922 C CA . ALA A 1 121 ? -3.515 -7.033 33.166 1.00 96.94 121 ALA A CA 1
ATOM 923 C C . ALA A 1 121 ? -2.877 -5.952 34.062 1.00 96.94 121 ALA A C 1
ATOM 925 O O . ALA A 1 121 ? -3.302 -5.778 35.201 1.00 96.94 121 ALA A O 1
ATOM 926 N N . GLU A 1 122 ? -1.883 -5.218 33.550 1.00 97.19 122 GLU A N 1
ATOM 927 C CA . GLU A 1 122 ? -1.233 -4.109 34.259 1.00 97.19 122 GLU A CA 1
ATOM 928 C C . GLU A 1 122 ? -2.045 -2.807 34.182 1.00 97.19 122 GLU A C 1
ATOM 930 O O . GLU A 1 122 ? -2.188 -2.103 35.179 1.00 97.19 122 GLU A O 1
ATOM 935 N N . VAL A 1 123 ? -2.565 -2.471 32.997 1.00 97.62 123 VAL A N 1
ATOM 936 C CA . VAL A 1 123 ? -3.203 -1.169 32.723 1.00 97.62 123 VAL A CA 1
ATOM 937 C C . VAL A 1 123 ? -4.710 -1.175 33.013 1.00 97.62 123 VAL A C 1
ATOM 939 O O . VAL A 1 123 ? -5.266 -0.136 33.360 1.00 97.62 123 VAL A O 1
ATOM 942 N N . TYR A 1 124 ? -5.364 -2.330 32.879 1.00 97.94 124 TYR A N 1
ATOM 943 C CA . TYR A 1 124 ? -6.814 -2.525 33.003 1.00 97.94 124 TYR A CA 1
ATOM 944 C C . TYR A 1 124 ? -7.143 -3.733 33.906 1.00 97.94 124 TYR A C 1
ATOM 946 O O . TYR A 1 124 ? -7.708 -4.732 33.443 1.00 97.94 124 TYR A O 1
ATOM 954 N N . PRO A 1 125 ? -6.748 -3.697 35.194 1.00 96.62 125 PRO A N 1
ATOM 955 C CA . PRO A 1 125 ? -6.835 -4.847 36.095 1.00 96.62 125 PRO A CA 1
ATOM 956 C C . PRO A 1 125 ? -8.268 -5.326 36.374 1.00 96.62 125 PRO A C 1
ATOM 958 O O . PRO A 1 125 ? -8.447 -6.484 36.778 1.00 96.62 125 PRO A O 1
ATOM 961 N N . HIS A 1 126 ? -9.295 -4.496 36.158 1.00 96.50 126 HIS A N 1
ATOM 962 C CA . HIS A 1 126 ? -10.694 -4.877 36.376 1.00 96.50 126 HIS A CA 1
ATOM 963 C C . HIS A 1 126 ? -11.346 -5.508 35.138 1.00 96.50 126 HIS A C 1
ATOM 965 O O . HIS A 1 126 ? -12.481 -5.971 35.235 1.00 96.50 126 HIS A O 1
ATOM 971 N N . LEU A 1 127 ? -10.649 -5.614 34.003 1.00 97.69 127 LEU A N 1
ATOM 972 C CA . LEU A 1 127 ? -11.164 -6.287 32.808 1.00 97.69 127 LEU A CA 1
ATOM 973 C C . LEU A 1 127 ? -10.798 -7.774 32.763 1.00 97.69 127 LEU A C 1
ATOM 975 O O . LEU A 1 127 ? -9.727 -8.212 33.190 1.00 97.69 127 LEU A O 1
ATOM 979 N N . ASN A 1 128 ? -11.696 -8.570 32.190 1.00 97.75 128 ASN A N 1
ATOM 980 C CA . ASN A 1 128 ? -11.435 -9.938 31.765 1.00 97.75 128 ASN A CA 1
ATOM 981 C C . ASN A 1 128 ? -11.043 -9.928 30.284 1.00 97.75 128 ASN A C 1
ATOM 983 O O . ASN A 1 128 ? -11.874 -9.688 29.412 1.00 97.75 128 ASN A O 1
ATOM 987 N N . VAL A 1 129 ? -9.771 -10.179 29.990 1.00 98.44 129 VAL A N 1
ATOM 988 C CA . VAL A 1 129 ? -9.254 -10.122 28.618 1.00 98.44 129 VAL A CA 1
ATOM 989 C C . VAL A 1 129 ? -9.343 -11.500 27.969 1.00 98.44 129 VAL A C 1
ATOM 991 O O . VAL A 1 129 ? -8.773 -12.475 28.463 1.00 98.44 129 VAL A O 1
ATOM 994 N N . LYS A 1 130 ? -10.035 -11.581 26.832 1.00 98.50 130 LYS A N 1
ATOM 995 C CA . LYS A 1 130 ? -10.082 -12.753 25.949 1.00 98.50 130 LYS A CA 1
ATOM 996 C C . LYS A 1 130 ? -9.407 -12.430 24.625 1.00 98.50 130 LYS A C 1
ATOM 998 O O . LYS A 1 130 ? -9.440 -11.294 24.158 1.00 98.50 130 LYS A O 1
ATOM 1003 N N . THR A 1 131 ? -8.790 -13.425 24.005 1.00 98.56 131 THR A N 1
ATOM 1004 C CA . THR A 1 131 ? -8.087 -13.238 22.736 1.00 98.56 131 THR A CA 1
ATOM 1005 C C . THR A 1 131 ? -8.342 -14.406 21.793 1.00 98.56 131 THR A C 1
ATOM 1007 O O . THR A 1 131 ? -8.600 -15.526 22.235 1.00 98.56 131 THR A O 1
ATOM 1010 N N . TYR A 1 132 ? -8.296 -14.140 20.489 1.00 98.25 132 TYR A N 1
ATOM 1011 C CA . TYR A 1 132 ? -8.351 -15.167 19.452 1.00 98.25 132 TYR A CA 1
ATOM 1012 C C . TYR A 1 132 ? -7.488 -14.753 18.257 1.00 98.25 132 TYR A C 1
ATOM 1014 O O . TYR A 1 132 ? -7.737 -13.714 17.639 1.00 98.25 132 TYR A O 1
ATOM 1022 N N . SER A 1 133 ? -6.480 -15.566 17.925 1.00 97.25 133 SER A N 1
ATOM 1023 C CA . SER A 1 133 ? -5.637 -15.369 16.742 1.00 97.25 133 SER A CA 1
ATOM 1024 C C . SER A 1 133 ? -6.172 -16.229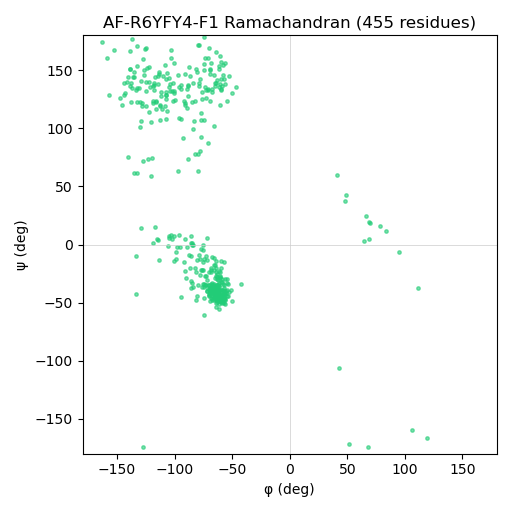 15.592 1.00 97.25 133 SER A C 1
ATOM 1026 O O . SER A 1 133 ? -6.049 -17.453 15.650 1.00 97.25 133 SER A O 1
ATOM 1028 N N . PRO A 1 134 ? -6.773 -15.629 14.550 1.00 93.06 134 PRO A N 1
ATOM 1029 C CA . PRO A 1 134 ? -7.163 -16.372 13.362 1.00 93.06 134 PRO A CA 1
ATOM 1030 C C . PRO A 1 134 ? -5.926 -16.738 12.523 1.00 93.06 134 PRO A C 1
ATOM 1032 O O . PRO A 1 134 ? -4.879 -16.089 12.635 1.00 93.06 134 PRO A O 1
ATOM 1035 N N . PRO A 1 135 ? -6.021 -17.735 11.628 1.00 88.19 135 PRO A N 1
ATOM 1036 C CA . PRO A 1 135 ? -4.892 -18.121 10.793 1.00 88.19 135 PRO A CA 1
ATOM 1037 C C . PRO A 1 135 ? -4.494 -17.011 9.808 1.00 88.19 135 PRO A C 1
ATOM 1039 O O . PRO A 1 135 ? -5.328 -16.281 9.270 1.00 88.19 135 PRO A O 1
ATOM 1042 N N . TYR A 1 136 ? -3.197 -16.892 9.520 1.00 83.94 136 TYR A N 1
ATOM 1043 C CA . TYR A 1 136 ? -2.672 -15.825 8.665 1.00 83.94 136 TYR A CA 1
ATOM 1044 C C . TYR A 1 136 ? -2.825 -16.165 7.173 1.00 83.94 136 TYR A C 1
ATOM 1046 O O . TYR A 1 136 ? -1.882 -16.589 6.509 1.00 83.94 136 TYR A O 1
ATOM 1054 N N . LYS A 1 137 ? -4.046 -16.009 6.654 1.00 84.06 137 LYS A N 1
ATOM 1055 C CA . LYS A 1 137 ? -4.423 -16.317 5.263 1.00 84.06 137 LYS A CA 1
ATOM 1056 C C . LYS A 1 137 ? -5.039 -15.088 4.573 1.00 84.06 137 LYS A C 1
ATOM 1058 O O . LYS A 1 137 ? -5.644 -14.266 5.271 1.00 84.06 137 LYS A O 1
ATOM 1063 N N . PRO A 1 138 ? -4.942 -14.939 3.237 1.00 78.38 138 PRO A N 1
ATOM 1064 C CA . PRO A 1 138 ? -5.617 -13.857 2.509 1.00 78.38 138 PRO A CA 1
ATOM 1065 C C . PRO A 1 138 ? -7.136 -13.858 2.731 1.00 78.38 138 PRO A C 1
ATOM 1067 O O . PRO A 1 138 ? -7.711 -12.829 3.086 1.00 78.38 138 PRO A O 1
ATOM 1070 N N . GLU A 1 139 ? -7.751 -15.036 2.641 1.00 86.62 139 GLU A N 1
ATOM 1071 C CA . GLU A 1 139 ? -9.179 -15.276 2.858 1.00 86.62 139 GLU A CA 1
ATOM 1072 C C . GLU A 1 139 ? -9.365 -16.395 3.888 1.00 86.62 139 GLU A C 1
ATOM 1074 O O . GLU A 1 139 ? -8.492 -17.249 4.056 1.00 86.62 139 GLU A O 1
ATOM 1079 N N . PHE A 1 140 ? -10.467 -16.336 4.630 1.00 91.62 140 PHE A N 1
ATOM 1080 C CA . PHE A 1 140 ? -10.838 -17.346 5.617 1.00 91.62 140 PHE A CA 1
ATOM 1081 C C . PHE A 1 140 ? -11.770 -18.364 4.971 1.00 91.62 140 PHE A C 1
ATOM 1083 O O . PHE A 1 140 ? -12.676 -17.964 4.239 1.00 91.62 140 PHE A O 1
ATOM 1090 N N . SER A 1 141 ? -11.553 -19.652 5.248 1.00 95.31 141 SER A N 1
ATOM 1091 C CA . SER A 1 141 ? -12.529 -20.681 4.880 1.00 95.31 141 SER A CA 1
ATOM 1092 C C . SER A 1 141 ? -13.786 -20.571 5.745 1.00 95.31 141 SER A C 1
ATOM 1094 O O . SER A 1 141 ? -13.802 -19.855 6.751 1.00 95.31 141 SER A O 1
ATOM 1096 N N . ASP A 1 142 ? -14.840 -21.297 5.385 1.00 95.81 142 ASP A N 1
ATOM 1097 C CA . ASP A 1 142 ? -16.064 -21.327 6.187 1.00 95.81 142 ASP A CA 1
ATOM 1098 C C . ASP A 1 142 ? -15.803 -21.874 7.596 1.00 95.81 142 ASP A C 1
ATOM 1100 O O . ASP A 1 142 ? -16.345 -21.346 8.565 1.00 95.81 142 ASP A O 1
ATOM 1104 N N . GLU A 1 143 ? -14.899 -22.846 7.741 1.00 97.19 143 GLU A N 1
ATOM 1105 C CA . GLU A 1 143 ? -14.473 -23.373 9.042 1.00 97.19 143 GLU A CA 1
ATOM 1106 C C . GLU A 1 143 ? -13.719 -22.323 9.863 1.00 97.19 143 GLU A C 1
ATOM 1108 O O . GLU A 1 143 ? -13.983 -22.176 11.058 1.00 97.19 143 GLU A O 1
ATOM 1113 N N . ASP A 1 144 ? -12.814 -21.565 9.230 1.00 96.62 144 ASP A N 1
ATOM 1114 C CA . ASP A 1 144 ? -12.108 -20.462 9.890 1.00 96.62 144 ASP A CA 1
ATOM 1115 C C . ASP A 1 144 ? -13.122 -19.411 10.387 1.00 96.62 144 ASP A C 1
A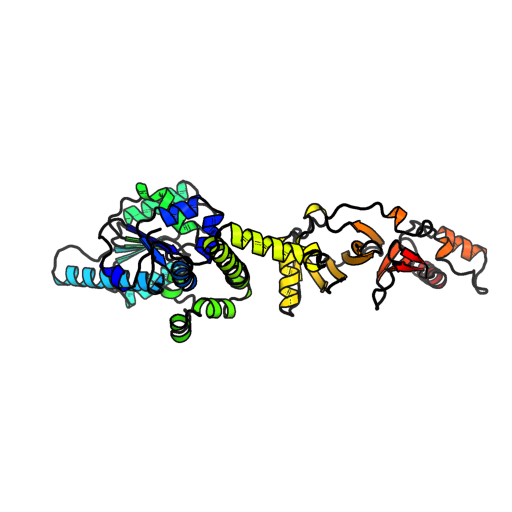TOM 1117 O O . ASP A 1 144 ? -13.053 -18.970 11.536 1.00 96.62 144 ASP A O 1
ATOM 1121 N N . ASN A 1 145 ? -14.091 -19.029 9.544 1.00 97.69 145 ASN A N 1
ATOM 1122 C CA . ASN A 1 145 ? -15.140 -18.066 9.892 1.00 97.69 145 ASN A CA 1
ATOM 1123 C C . ASN A 1 145 ? -15.996 -18.568 11.060 1.00 97.69 145 ASN A C 1
ATOM 1125 O O . ASN A 1 145 ? -16.238 -17.818 12.008 1.00 97.69 145 ASN A O 1
ATOM 1129 N N . HIS A 1 146 ? -16.412 -19.836 11.020 1.00 97.88 146 HIS A N 1
ATOM 1130 C CA . HIS A 1 146 ? -17.218 -20.446 12.073 1.00 97.88 146 HIS A CA 1
ATOM 1131 C C . HIS A 1 146 ? -16.468 -20.470 13.408 1.00 97.88 146 HIS A C 1
ATOM 1133 O O . HIS A 1 146 ? -17.020 -20.060 14.427 1.00 97.88 146 HIS A O 1
ATOM 1139 N N . ALA A 1 147 ? -15.188 -20.852 13.396 1.00 98.25 147 ALA A N 1
ATOM 1140 C CA . ALA A 1 147 ? -14.356 -20.886 14.595 1.00 98.25 147 ALA A CA 1
ATOM 1141 C C . ALA A 1 147 ? -14.143 -19.488 15.204 1.00 98.25 147 ALA A C 1
ATOM 1143 O O . ALA A 1 147 ? -14.163 -19.337 16.427 1.00 98.25 147 ALA A O 1
ATOM 1144 N N . ILE A 1 148 ? -13.974 -18.453 14.370 1.00 98.25 148 ILE A N 1
ATOM 1145 C CA . ILE A 1 148 ? -13.881 -17.063 14.840 1.00 98.25 148 ILE A CA 1
ATOM 1146 C C . ILE A 1 148 ? -15.197 -16.635 15.506 1.00 98.25 148 ILE A C 1
ATOM 1148 O O . ILE A 1 148 ? -15.176 -16.064 16.598 1.00 98.25 148 ILE A O 1
ATOM 1152 N N . ILE A 1 149 ? -16.338 -16.900 14.864 1.00 98.50 149 ILE A N 1
ATOM 1153 C CA . ILE A 1 149 ? -17.665 -16.523 15.377 1.00 98.50 149 ILE A CA 1
ATOM 1154 C C . ILE A 1 149 ? -17.962 -17.244 16.694 1.00 98.50 149 ILE A C 1
ATOM 1156 O O . ILE A 1 149 ? -18.369 -16.598 17.660 1.00 98.50 149 ILE A O 1
ATOM 1160 N N . GLU A 1 150 ? -17.695 -18.547 16.767 1.00 98.25 150 GLU A N 1
ATOM 1161 C CA . GLU A 1 150 ? -17.883 -19.342 17.981 1.00 98.25 150 GLU A CA 1
ATOM 1162 C C . GLU A 1 150 ? -16.998 -18.826 19.125 1.00 98.25 150 GLU A C 1
ATOM 1164 O O . GLU A 1 150 ? -17.463 -18.678 20.257 1.00 98.25 150 GLU A O 1
ATOM 1169 N N . ALA A 1 151 ? -15.740 -18.471 18.839 1.00 98.31 151 ALA A N 1
ATOM 1170 C CA . ALA A 1 151 ? -14.853 -17.872 19.831 1.00 98.31 151 ALA A CA 1
ATOM 1171 C C . ALA A 1 151 ? -15.395 -16.533 20.360 1.00 98.31 151 ALA A C 1
ATOM 1173 O O . ALA A 1 151 ? -15.304 -16.275 21.563 1.00 98.31 151 ALA A O 1
ATOM 1174 N N . ILE A 1 152 ? -15.987 -15.706 19.490 1.00 98.56 152 ILE A N 1
ATOM 1175 C CA . ILE A 1 152 ? -16.628 -14.441 19.879 1.00 98.56 152 ILE A CA 1
ATOM 1176 C C . ILE A 1 152 ? -17.862 -14.699 20.749 1.00 98.56 152 ILE A C 1
ATOM 1178 O O . ILE A 1 152 ? -17.983 -14.098 21.816 1.00 98.56 152 ILE A O 1
ATOM 1182 N N . HIS A 1 153 ? -18.750 -15.614 20.351 1.00 98.38 153 HIS A N 1
ATOM 1183 C CA . HIS A 1 153 ? -19.939 -15.960 21.144 1.00 98.38 153 HIS A CA 1
ATOM 1184 C C . HIS A 1 153 ? -19.562 -16.530 22.510 1.00 98.38 153 HIS A C 1
ATOM 1186 O O . HIS A 1 153 ? -20.128 -16.131 23.524 1.00 98.38 153 HIS A O 1
ATOM 1192 N N . LYS A 1 154 ? -18.561 -17.414 22.559 1.00 97.88 154 LYS A N 1
ATOM 1193 C CA . LYS A 1 154 ? -18.057 -18.002 23.805 1.00 97.88 154 LYS A CA 1
ATOM 1194 C C . LYS A 1 154 ? -17.449 -16.958 24.740 1.00 97.88 154 LYS A C 1
ATOM 1196 O O . LYS A 1 154 ? -17.535 -17.111 25.957 1.00 97.88 154 LYS A O 1
ATOM 1201 N N . ALA A 1 155 ? -16.805 -15.929 24.192 1.00 97.62 155 ALA A N 1
ATOM 1202 C CA . ALA A 1 155 ? -16.269 -14.829 24.983 1.00 97.62 155 ALA A CA 1
ATOM 1203 C C . ALA A 1 155 ? -17.366 -13.888 25.503 1.00 97.62 155 ALA A C 1
ATOM 1205 O O . ALA A 1 155 ? -17.148 -13.272 26.541 1.00 97.62 155 ALA A O 1
ATOM 1206 N N . ASN A 1 156 ? -18.503 -13.788 24.799 1.00 96.94 156 ASN A N 1
ATOM 1207 C CA . ASN A 1 156 ? -19.614 -12.874 25.086 1.00 96.94 156 ASN A CA 1
ATOM 1208 C C . ASN A 1 156 ? -19.131 -11.465 25.500 1.00 96.94 156 ASN A C 1
ATOM 1210 O O . ASN A 1 156 ? -19.357 -11.044 26.637 1.00 96.94 156 ASN A O 1
ATOM 1214 N N . PRO A 1 157 ? -18.372 -10.775 24.629 1.00 97.94 157 PRO A N 1
ATOM 1215 C CA . PRO A 1 157 ? -17.657 -9.568 25.014 1.00 97.94 157 PRO A CA 1
ATOM 1216 C C . PRO A 1 157 ? -18.595 -8.388 25.290 1.00 97.94 157 PRO A C 1
ATOM 1218 O O . PRO A 1 157 ? -19.590 -8.191 24.599 1.00 97.94 157 PRO A O 1
ATOM 1221 N N . ASP A 1 158 ? -18.190 -7.549 26.240 1.00 98.00 158 ASP A N 1
ATOM 1222 C CA . ASP A 1 158 ? -18.720 -6.200 26.474 1.00 98.00 158 ASP A CA 1
ATOM 1223 C C . ASP A 1 158 ? -17.985 -5.141 25.634 1.00 98.00 158 ASP A C 1
ATOM 1225 O O . ASP A 1 158 ? -18.406 -3.989 25.563 1.00 98.00 158 ASP A O 1
ATOM 1229 N N . LEU A 1 159 ? -16.887 -5.532 24.978 1.00 98.50 159 LEU A N 1
ATOM 1230 C CA . LEU A 1 159 ? -16.165 -4.752 23.976 1.00 98.50 159 LEU A CA 1
ATOM 1231 C C . LEU A 1 159 ? -15.355 -5.690 23.074 1.00 98.50 159 LEU A C 1
ATOM 1233 O O . LEU A 1 159 ? -14.578 -6.514 23.567 1.00 98.50 159 LEU A O 1
ATOM 1237 N N . LEU A 1 160 ? -15.502 -5.561 21.755 1.00 98.69 160 LEU A N 1
ATOM 1238 C CA . LEU A 1 160 ? -14.782 -6.384 20.781 1.00 98.69 160 LEU A CA 1
ATOM 1239 C C . LEU A 1 160 ? -13.857 -5.526 19.919 1.00 98.69 160 LEU A C 1
ATOM 1241 O O . LEU A 1 160 ? -14.286 -4.636 19.186 1.00 98.69 160 LEU A O 1
ATOM 1245 N N . TRP A 1 161 ? -12.573 -5.857 19.938 1.00 98.69 161 TRP A N 1
ATOM 1246 C CA . TRP A 1 161 ? -11.585 -5.285 19.039 1.00 98.69 161 TRP A CA 1
ATOM 1247 C C . TRP A 1 161 ? -11.215 -6.269 17.945 1.00 98.69 161 TRP A C 1
ATOM 1249 O O . TRP A 1 161 ? -10.876 -7.422 18.221 1.00 98.69 161 TRP A O 1
ATOM 1259 N N . ILE A 1 162 ? -11.209 -5.784 16.706 1.00 98.12 162 ILE A N 1
ATOM 1260 C CA . ILE A 1 162 ? -10.764 -6.540 15.540 1.00 98.12 162 ILE A CA 1
ATOM 1261 C C . ILE A 1 162 ? -9.487 -5.896 14.998 1.00 98.12 162 ILE A C 1
ATOM 1263 O O . ILE A 1 162 ? -9.466 -4.717 14.633 1.00 98.12 162 ILE A O 1
ATOM 1267 N N . GLY A 1 163 ? -8.409 -6.678 14.985 1.00 95.19 163 GLY A N 1
ATOM 1268 C CA . GLY A 1 163 ? -7.059 -6.247 14.630 1.00 95.19 163 GLY A CA 1
ATOM 1269 C C . GLY A 1 163 ? -6.508 -7.010 13.431 1.00 95.19 163 GLY A C 1
ATOM 1270 O O . GLY A 1 163 ? -5.645 -7.874 13.589 1.00 95.19 163 GLY A O 1
ATOM 1271 N N . MET A 1 164 ? -6.986 -6.706 12.222 1.00 93.19 164 MET A N 1
ATOM 1272 C CA . MET A 1 164 ? -6.413 -7.242 10.978 1.00 93.19 164 MET A CA 1
ATOM 1273 C C . MET A 1 164 ? -6.052 -6.107 10.014 1.00 93.19 164 MET A C 1
ATOM 1275 O O . MET A 1 164 ? -6.416 -4.950 10.200 1.00 93.19 164 MET A O 1
ATOM 1279 N N . THR A 1 165 ? -5.313 -6.418 8.953 1.00 86.75 165 THR A N 1
ATOM 1280 C CA . THR A 1 165 ? -4.975 -5.416 7.938 1.00 86.75 165 THR A CA 1
ATOM 1281 C C . THR A 1 165 ? -6.225 -5.026 7.145 1.00 86.75 165 THR A C 1
ATOM 1283 O O . THR A 1 165 ? -6.863 -5.883 6.533 1.00 86.75 165 THR A O 1
ATOM 1286 N N . ALA A 1 166 ? -6.568 -3.735 7.120 1.00 87.25 166 ALA A N 1
ATOM 1287 C CA . ALA A 1 166 ? -7.590 -3.209 6.213 1.00 87.25 166 ALA A CA 1
ATOM 1288 C C . ALA A 1 166 ? -7.232 -3.554 4.751 1.00 87.25 166 ALA A C 1
ATOM 1290 O O . ALA A 1 166 ? -6.059 -3.438 4.380 1.00 87.25 166 ALA A O 1
ATOM 1291 N N . PRO A 1 167 ? -8.191 -3.974 3.907 1.00 92.75 167 PRO A N 1
ATOM 1292 C CA . PRO A 1 167 ? -9.645 -3.927 4.115 1.00 92.75 167 PRO A CA 1
ATOM 1293 C C . PRO A 1 167 ? -10.253 -5.185 4.767 1.00 92.75 167 PRO A C 1
ATOM 1295 O O . PRO A 1 167 ? -11.474 -5.318 4.832 1.00 92.75 167 PRO A O 1
ATOM 1298 N N . LYS A 1 168 ? -9.436 -6.169 5.173 1.00 92.75 168 LYS A N 1
ATOM 1299 C CA . LYS A 1 168 ? -9.930 -7.492 5.589 1.00 92.75 168 LYS A CA 1
ATOM 1300 C C . LYS A 1 168 ? -10.830 -7.417 6.823 1.00 92.75 168 LYS A C 1
ATOM 1302 O O . LYS A 1 168 ? -11.869 -8.066 6.837 1.00 92.75 168 LYS A O 1
ATOM 1307 N N . GLN A 1 169 ? -10.449 -6.632 7.834 1.00 94.75 169 GLN A N 1
ATOM 1308 C CA . GLN A 1 169 ? -11.223 -6.516 9.077 1.00 94.75 169 GLN A CA 1
ATOM 1309 C C . GLN A 1 169 ? -12.606 -5.904 8.847 1.00 94.75 169 GLN A C 1
ATOM 1311 O O . GLN A 1 169 ? -13.589 -6.437 9.354 1.00 94.75 169 GLN A O 1
ATOM 1316 N N . GLU A 1 170 ? -12.703 -4.836 8.057 1.00 96.31 170 GLU A N 1
ATOM 1317 C CA . GLU A 1 170 ? -13.970 -4.150 7.812 1.00 96.31 170 GLU A CA 1
ATOM 1318 C C . GLU A 1 170 ? -14.895 -5.044 6.988 1.00 96.31 170 GLU A C 1
ATOM 1320 O O . GLU A 1 170 ? -16.047 -5.247 7.366 1.00 96.31 170 GLU A O 1
ATOM 1325 N N . LYS A 1 171 ? -14.369 -5.654 5.915 1.00 95.62 171 LYS A N 1
ATOM 1326 C CA . LYS A 1 171 ? -15.137 -6.579 5.071 1.00 95.62 171 LYS A CA 1
ATOM 1327 C C . LYS A 1 171 ? -15.624 -7.791 5.854 1.00 95.62 171 LYS A C 1
ATOM 1329 O O . LYS A 1 171 ? -16.799 -8.120 5.786 1.00 95.62 171 LYS A O 1
ATOM 1334 N N . TRP A 1 172 ? -14.744 -8.436 6.621 1.00 96.88 172 TRP A N 1
ATOM 1335 C CA . TRP A 1 172 ? -15.113 -9.628 7.381 1.00 96.88 172 TRP A CA 1
ATOM 1336 C C . TRP A 1 172 ? -16.208 -9.330 8.407 1.00 96.88 172 TRP A C 1
ATOM 1338 O O . TRP A 1 172 ? -17.202 -10.053 8.471 1.00 96.88 172 TRP A O 1
ATOM 1348 N N . THR A 1 173 ? -16.044 -8.240 9.161 1.00 96.50 173 THR A N 1
ATOM 1349 C CA . THR A 1 173 ? -16.992 -7.847 10.211 1.00 96.50 173 THR A CA 1
ATOM 1350 C C . THR A 1 173 ? -18.342 -7.476 9.620 1.00 96.50 173 THR A C 1
ATOM 1352 O O . THR A 1 173 ? -19.368 -7.878 10.158 1.00 96.50 173 THR A O 1
ATOM 1355 N N . TYR A 1 174 ? -18.346 -6.761 8.492 1.00 95.75 174 TYR A N 1
ATOM 1356 C CA . TYR A 1 174 ? -19.564 -6.407 7.774 1.00 95.75 174 TYR A CA 1
ATOM 1357 C C . TYR A 1 174 ? -20.294 -7.646 7.236 1.00 95.75 174 TYR A C 1
ATOM 1359 O O . TYR A 1 174 ? -21.475 -7.833 7.526 1.00 95.75 174 TYR A O 1
ATOM 1367 N N . SER A 1 175 ? -19.591 -8.540 6.535 1.00 96.06 175 SER A N 1
ATOM 1368 C CA . SER A 1 175 ? -20.192 -9.743 5.939 1.00 96.06 175 SER A CA 1
ATOM 1369 C C . SER A 1 175 ? -20.771 -10.715 6.972 1.00 96.06 175 SER A C 1
ATOM 1371 O O . SER A 1 175 ? -21.744 -11.408 6.685 1.00 96.06 175 SER A O 1
ATOM 1373 N N . HIS A 1 176 ? -20.210 -10.754 8.183 1.00 96.94 176 HIS A N 1
ATOM 1374 C CA . HIS A 1 176 ? -20.672 -11.634 9.262 1.00 96.94 176 HIS A CA 1
ATOM 1375 C C . HIS A 1 176 ? -21.460 -10.891 10.341 1.00 96.94 176 HIS A C 1
ATOM 1377 O O . HIS A 1 176 ? -21.819 -11.493 11.354 1.00 96.94 176 HIS A O 1
ATOM 1383 N N . TRP A 1 177 ? -21.778 -9.608 10.136 1.00 96.50 177 TRP A N 1
ATOM 1384 C CA . TRP A 1 177 ? -22.370 -8.758 11.167 1.00 96.50 177 TRP A CA 1
ATOM 1385 C C . TRP A 1 177 ? -23.623 -9.380 11.777 1.00 96.50 177 TRP A C 1
ATOM 1387 O O . TRP A 1 177 ? -23.747 -9.446 12.995 1.00 96.50 177 TRP A O 1
ATOM 1397 N N . ASN A 1 178 ? -24.515 -9.929 10.951 1.00 95.69 178 ASN A N 1
ATOM 1398 C CA . ASN A 1 178 ? -25.762 -10.550 11.408 1.00 95.69 178 ASN A CA 1
ATOM 1399 C C . ASN A 1 178 ? -25.556 -11.856 12.199 1.00 95.69 178 ASN A C 1
ATOM 1401 O O . ASN A 1 178 ? -26.428 -12.230 12.974 1.00 95.69 178 ASN A O 1
ATOM 1405 N N . GLN A 1 179 ? -24.413 -12.527 12.038 1.00 96.81 179 GLN A N 1
ATOM 1406 C CA . GLN A 1 179 ? -24.077 -13.768 12.747 1.00 96.81 179 GLN A CA 1
ATOM 1407 C C . GLN A 1 179 ? -23.425 -13.495 14.113 1.00 96.81 179 GLN A C 1
ATOM 1409 O O . GLN A 1 179 ? -23.428 -14.349 14.999 1.00 96.81 179 GLN A O 1
ATOM 1414 N N . LEU A 1 180 ? -22.876 -12.295 14.320 1.00 95.44 180 LEU A N 1
ATOM 1415 C CA . LEU A 1 180 ? -22.300 -11.882 15.598 1.00 95.44 180 LEU A CA 1
ATOM 1416 C C . LEU A 1 180 ? -23.420 -11.527 16.588 1.00 95.44 180 LEU A C 1
ATOM 1418 O O . LEU A 1 180 ? -23.900 -10.396 16.613 1.00 95.44 180 LEU A O 1
ATOM 1422 N N . ASN A 1 181 ? -23.863 -12.481 17.405 1.00 92.75 181 ASN A N 1
ATOM 1423 C CA . ASN A 1 181 ? -24.834 -12.235 18.468 1.00 92.75 181 ASN A CA 1
ATOM 1424 C C . ASN A 1 181 ? -24.137 -11.622 19.694 1.00 92.75 181 ASN A C 1
ATOM 1426 O O . ASN A 1 181 ? -23.800 -12.321 20.643 1.00 92.75 181 ASN A O 1
ATOM 1430 N N . ILE A 1 182 ? -23.852 -10.325 19.610 1.00 94.81 182 ILE A N 1
ATOM 1431 C CA . ILE A 1 182 ? -23.135 -9.538 20.619 1.00 94.81 182 ILE A CA 1
ATOM 1432 C C . ILE A 1 182 ? -23.947 -8.297 20.991 1.00 94.81 182 ILE A C 1
ATOM 1434 O O . ILE A 1 182 ? -24.792 -7.844 20.217 1.00 94.81 182 ILE A O 1
ATOM 1438 N N . HIS A 1 183 ? -23.660 -7.721 22.153 1.00 95.56 183 HIS A N 1
ATOM 1439 C CA . HIS A 1 183 ? -24.355 -6.557 22.715 1.00 95.56 183 HIS A CA 1
ATOM 1440 C C . HIS A 1 183 ? -23.443 -5.336 22.886 1.00 95.56 183 HIS A C 1
ATOM 1442 O O . HIS A 1 183 ? -23.807 -4.403 23.595 1.00 95.56 183 HIS A O 1
ATOM 1448 N N . CYS A 1 184 ? -22.271 -5.333 22.251 1.00 97.31 184 CYS A N 1
ATOM 1449 C CA . CYS A 1 184 ? -21.226 -4.343 22.489 1.00 97.31 184 CYS A CA 1
ATOM 1450 C C . CYS A 1 184 ? -20.752 -3.603 21.235 1.00 97.31 184 CYS A C 1
ATOM 1452 O O . CYS A 1 184 ? -21.002 -4.009 20.094 1.00 97.31 184 CYS A O 1
ATOM 1454 N N . HIS A 1 185 ? -19.963 -2.552 21.460 1.00 97.81 185 HIS A N 1
ATOM 1455 C CA . HIS A 1 185 ? -19.200 -1.900 20.405 1.00 97.81 185 HIS A CA 1
ATOM 1456 C C . HIS A 1 185 ? -18.164 -2.863 19.804 1.00 97.81 185 HIS A C 1
ATOM 1458 O O . HIS A 1 185 ? -17.522 -3.649 20.511 1.00 97.81 185 HIS A O 1
ATOM 1464 N N . VAL A 1 186 ? -17.986 -2.770 18.485 1.00 97.94 186 VAL A N 1
ATOM 1465 C CA . VAL A 1 186 ? -16.973 -3.493 17.713 1.00 97.94 186 VAL A CA 1
ATOM 1466 C C . VAL A 1 186 ? -16.103 -2.495 16.971 1.00 97.94 186 VAL A C 1
ATOM 1468 O O . VAL A 1 186 ? -16.577 -1.809 16.069 1.00 97.94 186 VAL A O 1
ATOM 1471 N N . GLY A 1 187 ? -14.823 -2.421 17.324 1.00 97.25 187 GLY A N 1
ATOM 1472 C CA . GLY A 1 187 ? -13.884 -1.507 16.682 1.00 97.25 187 GLY A CA 1
ATOM 1473 C C . GLY A 1 187 ? -12.888 -2.212 15.771 1.00 97.25 187 GLY A C 1
ATOM 1474 O O . GLY A 1 187 ? -12.132 -3.080 16.215 1.00 97.25 187 GLY A O 1
ATOM 1475 N N . THR A 1 188 ? -12.815 -1.789 14.509 1.00 96.75 188 THR A N 1
ATOM 1476 C CA . THR A 1 188 ? -11.802 -2.270 13.558 1.00 96.75 188 THR A CA 1
ATOM 1477 C C . THR A 1 188 ? -10.584 -1.340 13.577 1.00 96.75 188 THR A C 1
ATOM 1479 O O . THR A 1 188 ? -10.522 -0.328 12.870 1.00 96.75 188 THR A O 1
ATOM 1482 N N . ILE A 1 189 ? -9.599 -1.657 14.417 1.00 93.69 189 ILE A N 1
ATOM 1483 C CA . ILE A 1 189 ? -8.500 -0.734 14.765 1.00 93.69 189 ILE A CA 1
ATOM 1484 C C . ILE A 1 189 ? -7.104 -1.244 14.389 1.00 93.69 189 ILE A C 1
ATOM 1486 O O . ILE A 1 189 ? -6.122 -0.529 14.606 1.00 93.69 189 ILE A O 1
ATOM 1490 N N . GLY A 1 190 ? -7.002 -2.425 13.766 1.00 89.50 190 GLY A N 1
ATOM 1491 C CA . GLY A 1 190 ? -5.793 -2.933 13.106 1.00 89.50 190 GLY A CA 1
ATOM 1492 C C . GLY A 1 190 ? -4.499 -2.706 13.898 1.00 89.50 190 GLY A C 1
ATOM 1493 O O . GLY A 1 190 ? -4.252 -3.344 14.917 1.00 89.50 190 GLY A O 1
ATOM 1494 N N . ALA A 1 191 ? -3.691 -1.743 13.434 1.00 87.00 191 ALA A N 1
ATOM 1495 C CA . ALA A 1 191 ? -2.369 -1.404 13.974 1.00 87.00 191 ALA A CA 1
ATOM 1496 C C . ALA A 1 191 ? -2.350 -0.968 15.453 1.00 87.00 191 ALA A C 1
ATOM 1498 O O . ALA A 1 191 ? -1.280 -0.905 16.054 1.00 87.00 191 ALA A O 1
ATOM 1499 N N . VAL A 1 192 ? -3.501 -0.656 16.058 1.00 94.19 192 VAL A N 1
ATOM 1500 C CA . VAL A 1 192 ? -3.572 -0.371 17.500 1.00 94.19 192 VAL A CA 1
ATOM 1501 C C . VAL A 1 192 ? -3.117 -1.562 18.342 1.00 94.19 192 VAL A C 1
ATOM 1503 O O . VAL A 1 192 ? -2.538 -1.347 19.404 1.00 94.19 192 VAL A O 1
ATOM 1506 N N . PHE A 1 193 ? -3.287 -2.792 17.852 1.00 96.00 193 PHE A N 1
ATOM 1507 C CA . PHE A 1 193 ? -2.835 -3.993 18.557 1.00 96.00 193 PHE A CA 1
ATOM 1508 C C . PHE A 1 193 ? -1.320 -3.961 18.760 1.00 96.00 193 PHE A C 1
ATOM 1510 O O . PHE A 1 193 ? -0.852 -4.193 19.869 1.00 96.00 193 PHE A O 1
ATOM 1517 N N . ASP A 1 194 ? -0.566 -3.595 17.723 1.00 90.44 194 ASP A N 1
ATOM 1518 C CA . ASP A 1 194 ? 0.893 -3.503 17.783 1.00 90.44 194 ASP A CA 1
ATOM 1519 C C . ASP A 1 194 ? 1.375 -2.352 18.678 1.00 90.44 194 ASP A C 1
ATOM 1521 O O . ASP A 1 194 ? 2.324 -2.512 19.449 1.00 90.44 194 ASP A O 1
ATOM 1525 N N . PHE A 1 195 ? 0.690 -1.202 18.641 1.00 91.12 195 PHE A N 1
ATOM 1526 C CA . PHE A 1 195 ? 0.997 -0.085 19.545 1.00 91.12 195 PHE A CA 1
ATOM 1527 C C . PHE A 1 195 ? 0.724 -0.441 21.001 1.00 91.12 195 PHE A C 1
ATOM 1529 O O . PHE A 1 195 ? 1.516 -0.109 21.886 1.00 91.12 195 PHE A O 1
ATOM 1536 N N . PHE A 1 196 ? -0.394 -1.120 21.266 1.00 95.81 196 PHE A N 1
ATOM 1537 C CA . PHE A 1 196 ? -0.735 -1.517 22.619 1.00 95.81 196 PHE A CA 1
ATOM 1538 C C . PHE A 1 196 ? 0.228 -2.604 23.093 1.00 95.81 196 PHE A C 1
ATOM 1540 O O . PHE A 1 196 ? 0.858 -2.406 24.121 1.00 95.81 196 PHE A O 1
ATOM 1547 N N . ALA A 1 197 ? 0.476 -3.654 22.310 1.00 94.00 197 ALA A N 1
ATOM 1548 C CA . ALA A 1 197 ? 1.457 -4.696 22.627 1.00 94.00 197 ALA A CA 1
ATOM 1549 C C . ALA A 1 197 ? 2.901 -4.178 22.783 1.00 94.00 197 ALA A C 1
ATOM 1551 O O . ALA A 1 197 ? 3.725 -4.853 23.395 1.00 94.00 197 ALA A O 1
ATOM 1552 N N . GLY A 1 198 ? 3.217 -2.994 22.245 1.00 91.06 198 GLY A N 1
ATOM 1553 C CA . GLY A 1 198 ? 4.561 -2.413 22.279 1.00 91.06 198 GLY A CA 1
ATOM 1554 C C . GLY A 1 198 ? 5.515 -3.020 21.249 1.00 91.06 198 GLY A C 1
ATOM 1555 O O . GLY A 1 198 ? 6.724 -2.848 21.363 1.00 91.06 198 GLY A O 1
ATOM 1556 N N . THR A 1 199 ? 4.993 -3.729 20.244 1.00 86.12 199 THR A N 1
ATOM 1557 C CA . THR A 1 199 ? 5.789 -4.276 19.132 1.00 86.12 199 THR A CA 1
ATOM 1558 C C . THR A 1 199 ? 6.161 -3.207 18.108 1.00 86.12 199 THR A C 1
ATOM 1560 O O . THR A 1 199 ? 7.134 -3.377 17.376 1.00 86.12 199 THR A O 1
ATOM 1563 N N . VAL A 1 200 ? 5.413 -2.099 18.068 1.00 84.50 200 VAL A N 1
ATOM 1564 C CA . VAL A 1 200 ? 5.689 -0.934 17.222 1.00 84.50 200 VAL A CA 1
ATOM 1565 C C . VAL A 1 200 ? 5.574 0.341 18.054 1.00 84.50 200 VAL A C 1
ATOM 1567 O O . VAL A 1 200 ? 4.611 0.533 18.795 1.00 84.50 200 VAL A O 1
ATOM 1570 N N . GLU A 1 201 ? 6.535 1.250 17.897 1.00 84.00 201 GLU A N 1
ATOM 1571 C CA . GLU A 1 201 ? 6.476 2.580 18.506 1.00 84.00 201 GLU A CA 1
ATOM 1572 C C . GLU A 1 201 ? 5.506 3.493 17.747 1.00 84.00 201 GLU A C 1
ATOM 1574 O O . GLU A 1 201 ? 5.570 3.645 16.521 1.00 84.00 201 GLU A O 1
ATOM 1579 N N . ARG A 1 202 ? 4.614 4.160 18.483 1.00 82.69 202 ARG A N 1
ATOM 1580 C CA . ARG A 1 202 ? 3.785 5.233 17.926 1.00 82.69 202 ARG A CA 1
ATOM 1581 C C . ARG A 1 202 ? 4.635 6.493 17.729 1.00 82.69 202 ARG A C 1
ATOM 1583 O O . ARG A 1 202 ? 5.574 6.742 18.479 1.00 82.69 202 ARG A O 1
ATOM 1590 N N . ALA A 1 203 ? 4.285 7.318 16.740 1.00 86.06 203 ALA A N 1
ATOM 1591 C CA . ALA A 1 203 ? 4.967 8.595 16.525 1.00 86.06 203 ALA A CA 1
ATOM 1592 C C . ALA A 1 203 ? 4.908 9.478 17.789 1.00 86.06 203 ALA A C 1
ATOM 1594 O O . ALA A 1 203 ? 3.856 9.507 18.428 1.00 86.06 203 ALA A O 1
ATOM 1595 N N . PRO A 1 204 ? 5.965 10.233 18.139 1.00 88.56 204 PRO A N 1
ATOM 1596 C CA . PRO A 1 204 ? 5.933 11.159 19.270 1.00 88.56 204 PRO A CA 1
ATOM 1597 C C . PRO A 1 204 ? 4.802 12.186 19.153 1.00 88.56 204 PRO A C 1
ATOM 1599 O O . PRO A 1 204 ? 4.352 12.507 18.051 1.00 88.56 204 PRO A O 1
ATOM 1602 N N . GLU A 1 205 ? 4.368 12.740 20.283 1.00 86.00 205 GLU A N 1
ATOM 1603 C CA . GLU A 1 205 ? 3.181 13.600 20.347 1.00 86.00 205 GLU A CA 1
ATOM 1604 C C . GLU A 1 205 ? 3.263 14.811 19.405 1.00 86.00 205 GLU A C 1
ATOM 1606 O O . GLU A 1 205 ? 2.298 15.109 18.702 1.00 86.00 205 GLU A O 1
ATOM 1611 N N . TRP A 1 206 ? 4.445 15.423 19.277 1.00 88.81 206 TRP A N 1
ATOM 1612 C CA . TRP A 1 206 ? 4.680 16.525 18.342 1.00 88.81 206 TRP A CA 1
ATOM 1613 C C . TRP A 1 206 ? 4.299 16.158 16.898 1.00 88.81 206 TRP A C 1
ATOM 1615 O O . TRP A 1 206 ? 3.593 16.910 16.227 1.00 88.81 206 TRP A O 1
ATOM 1625 N N . TRP A 1 207 ? 4.678 14.965 16.428 1.00 87.62 207 TRP A N 1
ATOM 1626 C CA . TRP A 1 207 ? 4.331 14.489 15.085 1.00 87.62 207 TRP A CA 1
ATOM 1627 C C . TRP A 1 207 ? 2.828 14.261 14.932 1.00 87.62 207 TRP A C 1
ATOM 1629 O O . TRP A 1 207 ? 2.261 14.533 13.872 1.00 87.62 207 TRP A O 1
ATOM 1639 N N . GLN A 1 208 ? 2.171 13.763 15.979 1.00 82.81 208 GLN A N 1
ATOM 1640 C CA . GLN A 1 208 ? 0.730 13.521 15.971 1.00 82.81 208 GLN A CA 1
ATOM 1641 C C . GLN A 1 208 ? -0.056 14.838 15.914 1.00 82.81 208 GLN A C 1
ATOM 1643 O O . GLN A 1 208 ? -0.933 14.978 15.059 1.00 82.81 208 GLN A O 1
ATOM 1648 N N . GLN A 1 209 ? 0.301 15.810 16.760 1.00 80.50 209 GLN A N 1
ATOM 1649 C CA . GLN A 1 209 ? -0.348 17.124 16.855 1.00 80.50 209 GLN A CA 1
ATOM 1650 C C . GLN A 1 209 ? -0.224 17.930 15.551 1.00 80.50 209 GLN A C 1
ATOM 1652 O O . GLN A 1 209 ? -1.172 18.600 15.146 1.00 80.50 209 GLN A O 1
ATOM 1657 N N . HIS A 1 210 ? 0.896 17.797 14.833 1.00 82.12 210 HIS A N 1
ATOM 1658 C CA . HIS A 1 210 ? 1.104 18.448 13.532 1.00 82.12 210 HIS A CA 1
ATOM 1659 C C . HIS A 1 210 ? 0.547 17.641 12.344 1.00 82.12 210 HIS A C 1
ATOM 1661 O O . HIS A 1 210 ? 0.679 18.050 11.189 1.00 82.12 210 HIS A O 1
ATOM 1667 N N . GLY A 1 211 ? -0.077 16.482 12.587 1.00 81.94 211 GLY A N 1
ATOM 1668 C CA . GLY A 1 211 ? -0.614 15.628 11.526 1.00 81.94 211 GLY A CA 1
ATOM 1669 C C . GLY A 1 211 ? 0.453 14.957 10.654 1.00 81.94 211 GLY A C 1
ATOM 1670 O O . GLY A 1 211 ? 0.149 14.522 9.543 1.00 81.94 211 GLY A O 1
ATOM 1671 N N . LEU A 1 212 ? 1.690 14.863 11.146 1.00 85.25 212 LEU A N 1
ATOM 1672 C CA . LEU A 1 212 ? 2.858 14.310 10.456 1.00 85.25 212 LEU A CA 1
ATOM 1673 C C . LEU A 1 212 ? 3.129 12.840 10.808 1.00 85.25 212 LEU A C 1
ATOM 1675 O O . LEU A 1 212 ? 4.133 12.277 10.389 1.00 85.25 212 LEU A O 1
ATOM 1679 N N . GLU A 1 213 ? 2.236 12.173 11.539 1.00 83.19 213 GLU A N 1
ATOM 1680 C CA . GLU A 1 213 ? 2.395 10.756 11.900 1.00 83.19 213 GLU A CA 1
ATOM 1681 C C . GLU A 1 213 ? 2.636 9.846 10.679 1.00 83.19 213 GLU A C 1
ATOM 1683 O O . GLU A 1 213 ? 3.396 8.882 10.759 1.00 83.19 213 GLU A O 1
ATOM 1688 N N . TRP A 1 214 ? 2.038 10.170 9.529 1.00 84.56 214 TRP A N 1
ATOM 1689 C CA . TRP A 1 214 ? 2.289 9.450 8.279 1.00 84.56 214 TRP A CA 1
ATOM 1690 C C . TRP A 1 214 ? 3.751 9.567 7.823 1.00 84.56 214 TRP A C 1
ATOM 1692 O O . TRP A 1 214 ? 4.326 8.585 7.361 1.00 84.56 214 TRP A O 1
ATOM 1702 N N . LEU A 1 215 ? 4.364 10.743 7.993 1.00 85.25 215 LEU A N 1
ATOM 1703 C CA . LEU A 1 215 ? 5.753 11.005 7.630 1.00 85.25 215 LEU A CA 1
ATOM 1704 C C . LEU A 1 215 ? 6.699 10.297 8.602 1.00 85.25 215 LEU A C 1
ATOM 1706 O O . LEU A 1 215 ? 7.657 9.667 8.168 1.00 85.25 215 LEU A O 1
ATOM 1710 N N . TYR A 1 216 ? 6.380 10.298 9.899 1.00 85.62 216 TYR A N 1
ATOM 1711 C CA . TYR A 1 216 ? 7.114 9.504 10.886 1.00 85.62 216 TYR A CA 1
ATOM 1712 C C . TYR A 1 216 ? 7.133 8.010 10.521 1.00 85.62 216 TYR A C 1
ATOM 1714 O O . TYR A 1 216 ? 8.193 7.387 10.496 1.00 85.62 216 TYR A O 1
ATOM 1722 N N . ARG A 1 217 ? 5.973 7.438 10.167 1.00 81.00 217 ARG A N 1
ATOM 1723 C CA . ARG A 1 217 ? 5.876 6.033 9.732 1.00 81.00 217 ARG A CA 1
ATOM 1724 C C . ARG A 1 217 ? 6.627 5.774 8.428 1.00 81.00 217 ARG A C 1
ATOM 1726 O O . ARG A 1 217 ? 7.238 4.720 8.290 1.00 81.00 217 ARG A O 1
ATOM 1733 N N . LEU A 1 218 ? 6.602 6.723 7.491 1.00 83.50 218 LEU A N 1
ATOM 1734 C CA . LEU A 1 218 ? 7.383 6.634 6.258 1.00 83.50 218 LEU A CA 1
ATOM 1735 C C . LEU A 1 218 ? 8.888 6.596 6.543 1.00 83.50 218 LEU A C 1
ATOM 1737 O O . LEU A 1 218 ? 9.587 5.795 5.941 1.00 83.50 218 LEU A O 1
ATOM 1741 N N . MET A 1 219 ? 9.384 7.410 7.476 1.00 85.31 219 MET A N 1
ATOM 1742 C CA . MET A 1 219 ? 10.803 7.404 7.844 1.00 85.31 219 MET A CA 1
ATOM 1743 C C . MET A 1 219 ? 11.223 6.124 8.574 1.00 85.31 219 MET A C 1
ATOM 1745 O O . MET A 1 219 ? 12.330 5.640 8.358 1.00 85.31 219 MET A O 1
ATOM 1749 N N . LYS A 1 220 ? 10.359 5.567 9.432 1.00 77.75 220 LYS A N 1
ATOM 1750 C CA . LYS A 1 220 ? 10.650 4.322 10.163 1.00 77.75 220 LYS A CA 1
ATOM 1751 C C . LYS A 1 220 ? 10.592 3.083 9.270 1.00 77.75 220 LYS A C 1
ATOM 1753 O O . LYS A 1 220 ? 11.375 2.162 9.465 1.00 77.75 220 LYS A O 1
ATOM 1758 N N . GLU A 1 221 ? 9.689 3.056 8.293 1.00 77.00 221 GLU A N 1
ATOM 1759 C CA . GLU A 1 221 ? 9.478 1.897 7.421 1.00 77.00 221 GLU A CA 1
ATOM 1760 C C . GLU A 1 221 ? 9.349 2.302 5.939 1.00 77.00 221 GLU A C 1
ATOM 1762 O O . GLU A 1 221 ? 8.313 2.055 5.305 1.00 77.00 221 GLU A O 1
ATOM 1767 N N . PRO A 1 222 ? 10.394 2.910 5.346 1.00 75.62 222 PRO A N 1
ATOM 1768 C CA . PRO A 1 222 ? 10.312 3.519 4.021 1.00 75.62 222 PRO A CA 1
ATOM 1769 C C . PRO A 1 222 ? 9.923 2.506 2.950 1.00 75.62 222 PRO A C 1
ATOM 1771 O O . PRO A 1 222 ? 8.966 2.748 2.219 1.00 75.62 222 PRO A O 1
ATOM 1774 N N . LYS A 1 223 ? 10.558 1.324 2.934 1.00 74.31 223 LYS A N 1
ATOM 1775 C CA . LYS A 1 223 ? 10.271 0.242 1.972 1.00 74.31 223 LYS A CA 1
ATOM 1776 C C . LYS A 1 223 ? 8.805 -0.207 1.985 1.00 74.31 223 LYS A C 1
ATOM 1778 O O . LYS A 1 223 ? 8.245 -0.483 0.930 1.00 74.31 223 LYS A O 1
ATOM 1783 N N . ARG A 1 224 ? 8.167 -0.249 3.160 1.00 73.88 224 ARG A N 1
ATOM 1784 C CA . ARG A 1 224 ? 6.778 -0.714 3.305 1.00 73.88 224 ARG A CA 1
ATOM 1785 C C . ARG A 1 224 ? 5.756 0.394 3.050 1.00 73.88 224 ARG A C 1
ATOM 1787 O O . ARG A 1 224 ? 4.697 0.139 2.480 1.00 73.88 224 ARG A O 1
ATOM 1794 N N . MET A 1 225 ? 6.048 1.621 3.484 1.00 77.69 225 MET A N 1
ATOM 1795 C CA . MET A 1 225 ? 5.047 2.690 3.580 1.00 77.69 225 MET A CA 1
ATOM 1796 C C . MET A 1 225 ? 5.082 3.698 2.421 1.00 77.69 225 MET A C 1
ATOM 1798 O O . MET A 1 225 ? 4.109 4.438 2.249 1.00 77.69 225 MET A O 1
ATOM 1802 N N . TRP A 1 226 ? 6.136 3.727 1.594 1.00 79.00 226 TRP A N 1
ATOM 1803 C CA . TRP A 1 226 ? 6.278 4.727 0.526 1.00 79.00 226 TRP A CA 1
ATOM 1804 C C . TRP A 1 226 ? 5.166 4.657 -0.530 1.00 79.00 226 TRP A C 1
ATOM 1806 O O . TRP A 1 226 ? 4.554 5.686 -0.809 1.00 79.00 226 TRP A O 1
ATOM 1816 N N . ARG A 1 227 ? 4.804 3.465 -1.041 1.00 75.88 227 ARG A N 1
ATOM 1817 C CA . ARG A 1 227 ? 3.684 3.316 -1.999 1.00 75.88 227 ARG A CA 1
ATOM 1818 C C . ARG A 1 227 ? 2.381 3.825 -1.390 1.00 75.88 227 ARG A C 1
ATOM 1820 O O . ARG A 1 227 ? 1.620 4.556 -2.022 1.00 75.88 227 ARG A O 1
ATOM 1827 N N . ARG A 1 228 ? 2.134 3.471 -0.126 1.00 78.44 228 ARG A N 1
ATOM 1828 C CA . ARG A 1 228 ? 0.917 3.856 0.595 1.00 78.44 228 ARG A CA 1
ATOM 1829 C C . ARG A 1 228 ? 0.812 5.366 0.789 1.00 78.44 228 ARG A C 1
ATOM 1831 O O . ARG A 1 228 ? -0.291 5.891 0.666 1.00 78.44 228 ARG A O 1
ATOM 1838 N N . TYR A 1 229 ? 1.909 6.053 1.098 1.00 79.50 229 TYR A N 1
ATOM 1839 C CA . TYR A 1 229 ? 1.867 7.486 1.390 1.00 79.50 229 TYR A CA 1
ATOM 1840 C C . TYR A 1 229 ? 2.158 8.372 0.186 1.00 79.50 229 TYR A C 1
ATOM 1842 O O . TYR A 1 229 ? 1.412 9.315 -0.028 1.00 79.50 229 TYR A O 1
ATOM 1850 N N . ILE A 1 230 ? 3.170 8.090 -0.627 1.00 80.56 230 ILE A N 1
ATOM 1851 C CA . ILE A 1 230 ? 3.518 8.947 -1.768 1.00 80.56 230 ILE A CA 1
ATOM 1852 C C . ILE A 1 230 ? 2.485 8.756 -2.885 1.00 80.56 230 ILE A C 1
ATOM 1854 O O . ILE A 1 230 ? 1.747 9.684 -3.216 1.00 80.56 230 ILE A O 1
ATOM 1858 N N . ILE A 1 231 ? 2.343 7.534 -3.404 1.00 81.19 231 ILE A N 1
ATOM 1859 C CA . ILE A 1 231 ? 1.381 7.231 -4.479 1.00 81.19 231 ILE A CA 1
ATOM 1860 C C . ILE A 1 231 ? -0.058 7.304 -3.947 1.00 81.19 231 ILE A C 1
ATOM 1862 O O . ILE A 1 231 ? -0.951 7.866 -4.577 1.00 81.19 231 ILE A O 1
ATOM 1866 N N . GLY A 1 232 ? -0.305 6.760 -2.754 1.00 82.19 232 GLY A N 1
ATOM 1867 C CA . GLY A 1 232 ? -1.642 6.788 -2.167 1.00 82.19 232 GLY A CA 1
ATOM 1868 C C . GLY A 1 232 ? -2.136 8.205 -1.858 1.00 82.19 232 GLY A C 1
ATOM 1869 O O . GLY A 1 232 ? -3.260 8.544 -2.233 1.00 82.19 232 GLY A O 1
ATOM 1870 N N . ASN A 1 233 ? -1.336 9.069 -1.223 1.00 86.38 233 ASN A N 1
ATOM 1871 C CA . ASN A 1 233 ? -1.817 10.420 -0.912 1.00 86.38 233 ASN A CA 1
ATOM 1872 C C . ASN A 1 233 ? -1.947 11.288 -2.172 1.00 86.38 233 ASN A C 1
ATOM 1874 O O . ASN A 1 233 ? -2.892 12.068 -2.246 1.00 86.38 233 ASN A O 1
ATOM 1878 N N . THR A 1 234 ? -1.075 11.134 -3.175 1.00 86.19 234 THR A N 1
ATOM 1879 C CA . THR A 1 234 ? -1.220 11.848 -4.461 1.00 86.19 234 THR A CA 1
ATOM 1880 C C . THR A 1 234 ? -2.510 11.452 -5.177 1.00 86.19 234 THR A C 1
ATOM 1882 O O . THR A 1 234 ? -3.285 12.327 -5.564 1.00 86.19 234 THR A O 1
ATOM 1885 N N . LEU A 1 235 ? -2.822 10.153 -5.248 1.00 87.06 235 LEU A N 1
ATOM 1886 C CA . LEU A 1 235 ? -4.093 9.670 -5.796 1.00 87.06 235 LEU A CA 1
ATOM 1887 C C . LEU A 1 235 ? -5.304 10.175 -4.995 1.00 87.06 235 LEU A C 1
ATOM 1889 O O . LEU A 1 235 ? -6.328 10.532 -5.576 1.00 87.06 235 LEU A O 1
ATOM 1893 N N . PHE A 1 236 ? -5.197 10.232 -3.665 1.00 89.06 236 PHE A N 1
ATOM 1894 C CA . PHE A 1 236 ? -6.259 10.772 -2.814 1.00 89.06 236 PHE A CA 1
ATOM 1895 C C . PHE A 1 236 ? -6.518 12.252 -3.120 1.00 89.06 236 PHE A C 1
ATOM 1897 O O . PHE A 1 236 ? -7.666 12.637 -3.332 1.00 89.06 236 PHE A O 1
ATOM 1904 N N . LEU A 1 237 ? -5.463 13.069 -3.198 1.00 88.69 237 LEU A N 1
ATOM 1905 C CA . LEU A 1 237 ? -5.566 14.493 -3.531 1.00 88.69 237 LEU A CA 1
ATOM 1906 C C . LEU A 1 237 ? -6.151 14.711 -4.929 1.00 88.69 237 LEU A C 1
ATOM 1908 O O . LEU A 1 237 ? -7.038 15.545 -5.085 1.00 88.69 237 LEU A O 1
ATOM 1912 N N . TRP A 1 238 ? -5.721 13.925 -5.918 1.00 86.06 238 TRP A N 1
ATOM 1913 C CA . TRP A 1 238 ? -6.297 13.945 -7.265 1.00 86.06 238 TRP A CA 1
ATOM 1914 C C . TRP A 1 238 ? -7.801 13.658 -7.253 1.00 86.06 238 TRP A C 1
ATOM 1916 O O . TRP A 1 238 ? -8.589 14.366 -7.881 1.00 86.06 238 TRP A O 1
ATOM 1926 N N . ASN A 1 239 ? -8.223 12.646 -6.491 1.00 86.38 239 ASN A N 1
ATOM 1927 C CA . ASN A 1 239 ? -9.639 12.341 -6.342 1.00 86.38 239 ASN A CA 1
ATOM 1928 C C . ASN A 1 239 ? -10.394 13.499 -5.673 1.00 86.38 239 ASN A C 1
ATOM 1930 O O . ASN A 1 239 ? -11.479 13.833 -6.130 1.00 86.38 239 ASN A O 1
ATOM 1934 N N . MET A 1 240 ? -9.833 14.143 -4.646 1.00 88.50 240 MET A N 1
ATOM 1935 C CA . MET A 1 240 ? -10.468 15.305 -4.005 1.00 88.50 240 MET A CA 1
ATOM 1936 C C . MET A 1 240 ? -10.579 16.511 -4.942 1.00 88.50 240 MET A C 1
ATOM 1938 O O . MET A 1 240 ? -11.615 17.171 -4.953 1.00 88.50 240 MET A O 1
ATOM 1942 N N . LEU A 1 241 ? -9.570 16.756 -5.783 1.00 85.81 241 LEU A N 1
ATOM 1943 C CA . LEU A 1 241 ? -9.628 17.777 -6.836 1.00 85.81 241 LEU A CA 1
ATOM 1944 C C . LEU A 1 241 ? -10.773 17.511 -7.815 1.00 85.81 241 LEU A C 1
ATOM 1946 O O . LEU A 1 241 ? -11.513 18.430 -8.162 1.00 85.81 241 LEU A O 1
ATOM 1950 N N . LYS A 1 242 ? -10.944 16.248 -8.221 1.00 81.88 242 LYS A N 1
ATOM 1951 C CA . LYS A 1 242 ? -12.038 15.819 -9.099 1.00 81.88 242 LYS A CA 1
ATOM 1952 C C . LYS A 1 242 ? -13.420 16.005 -8.464 1.00 81.88 242 LYS A C 1
ATOM 1954 O O . LYS A 1 242 ? -14.352 16.331 -9.190 1.00 81.88 242 LYS A O 1
ATOM 1959 N N . GLU A 1 243 ? -13.556 15.802 -7.154 1.00 82.31 243 GLU A N 1
ATOM 1960 C CA . GLU A 1 243 ? -14.817 16.056 -6.439 1.00 82.31 243 GLU A CA 1
ATOM 1961 C C . GLU A 1 243 ? -15.074 17.565 -6.229 1.00 82.31 243 GLU A C 1
ATOM 1963 O O . GLU A 1 243 ? -16.218 18.004 -6.271 1.00 82.31 243 GLU A O 1
ATOM 1968 N N . SER A 1 244 ? -14.024 18.374 -6.020 1.00 74.38 244 SER A N 1
ATOM 1969 C CA . SER A 1 244 ? -14.138 19.820 -5.758 1.00 74.38 244 SER A CA 1
ATOM 1970 C C . SER A 1 244 ? -14.360 20.664 -7.020 1.00 74.38 244 SER A C 1
ATOM 1972 O O . SER A 1 244 ? -15.047 21.683 -6.954 1.00 74.38 244 SER A O 1
ATOM 1974 N N . CYS A 1 245 ? -13.774 20.287 -8.159 1.00 66.19 245 CYS A N 1
ATOM 1975 C CA . CYS A 1 245 ? -13.948 20.997 -9.425 1.00 66.19 245 CYS A CA 1
ATOM 1976 C C . CYS A 1 245 ? -15.127 20.406 -10.206 1.00 66.19 245 CYS A C 1
ATOM 1978 O O . CYS A 1 245 ? -15.113 19.231 -10.565 1.00 66.19 245 CYS A O 1
ATOM 1980 N N . GLY A 1 246 ? -16.129 21.229 -10.538 1.00 60.75 246 GLY A N 1
ATOM 1981 C CA . GLY A 1 246 ? -17.206 20.815 -11.443 1.00 60.75 246 GLY A CA 1
ATOM 1982 C C . GLY A 1 246 ? -16.636 20.248 -12.752 1.00 60.75 246 GLY A C 1
ATOM 1983 O O . GLY A 1 246 ? -15.610 20.733 -13.235 1.00 60.75 246 GLY A O 1
ATOM 1984 N N . LYS A 1 247 ? -17.298 19.230 -13.330 1.00 53.88 247 LYS A N 1
ATOM 1985 C CA . LYS A 1 247 ? -16.829 18.465 -14.512 1.00 53.88 247 LYS A CA 1
ATOM 1986 C C . LYS A 1 247 ? -16.215 19.336 -15.623 1.00 53.88 247 LYS A C 1
ATOM 1988 O O . LYS A 1 247 ? -15.256 18.909 -16.252 1.00 53.88 247 LYS A O 1
ATOM 1993 N N . ASN A 1 248 ? -16.718 20.556 -15.817 1.00 52.00 248 ASN A N 1
ATOM 1994 C CA . ASN A 1 248 ? -16.280 21.488 -16.859 1.00 52.00 248 ASN A CA 1
ATOM 1995 C C . ASN A 1 248 ? -14.897 22.120 -16.595 1.00 52.00 248 ASN A C 1
ATOM 1997 O O . ASN A 1 248 ? -14.141 22.315 -17.539 1.00 52.00 248 ASN A O 1
ATOM 2001 N N . VAL A 1 249 ? -14.530 22.394 -15.337 1.00 61.34 249 VAL A N 1
ATOM 2002 C CA . VAL A 1 249 ? -13.205 22.947 -14.975 1.00 61.34 249 VAL A CA 1
ATOM 2003 C C . VAL A 1 249 ? -12.134 21.861 -15.043 1.00 61.34 249 VAL A C 1
ATOM 2005 O O . VAL A 1 249 ? -11.028 22.111 -15.511 1.00 61.34 249 VAL A O 1
ATOM 2008 N N . LEU A 1 250 ? -12.481 20.632 -14.650 1.00 58.53 250 LEU A N 1
ATOM 2009 C CA . LEU A 1 250 ? -11.594 19.479 -14.789 1.00 58.53 250 LEU A CA 1
ATOM 2010 C C . LEU A 1 250 ? -11.361 19.124 -16.263 1.00 58.53 250 LEU A C 1
ATOM 2012 O O . LEU A 1 250 ? -10.237 18.805 -16.626 1.00 58.53 250 LEU A O 1
ATOM 2016 N N . LEU A 1 251 ? -12.392 19.228 -17.112 1.00 55.34 251 LEU A N 1
ATOM 2017 C CA . LEU A 1 251 ? -12.253 19.062 -18.560 1.00 55.34 251 LEU A CA 1
ATOM 2018 C C . LEU A 1 251 ? -11.345 20.147 -19.154 1.00 55.34 251 LEU A C 1
ATOM 2020 O O . LEU A 1 251 ? -10.500 19.832 -19.979 1.00 55.34 251 LEU A O 1
ATOM 2024 N N . LEU A 1 252 ? -11.464 21.399 -18.697 1.00 55.94 252 LEU A N 1
ATOM 2025 C CA . LEU A 1 252 ? -10.605 22.500 -19.142 1.00 55.94 252 LEU A CA 1
ATOM 2026 C C . LEU A 1 252 ? -9.147 22.317 -18.688 1.00 55.94 252 LEU A C 1
ATOM 2028 O O . LEU A 1 252 ? -8.242 22.528 -19.484 1.00 55.94 252 LEU A O 1
ATOM 2032 N N . LEU A 1 253 ? -8.914 21.880 -17.445 1.00 56.66 253 LEU A N 1
ATOM 2033 C CA . LEU A 1 253 ? -7.583 21.532 -16.929 1.00 56.66 253 LEU A CA 1
ATOM 2034 C C . LEU A 1 253 ? -6.996 20.322 -17.660 1.00 56.66 253 LEU A C 1
ATOM 2036 O O . LEU A 1 253 ? -5.824 20.351 -18.010 1.00 56.66 253 LEU A O 1
ATOM 2040 N N . MET A 1 254 ? -7.808 19.300 -17.949 1.00 57.38 254 MET A N 1
ATOM 2041 C CA . MET A 1 254 ? -7.404 18.152 -18.762 1.00 57.38 254 MET A CA 1
ATOM 2042 C C . MET A 1 254 ? -7.056 18.570 -20.189 1.00 57.38 254 MET A C 1
ATOM 2044 O O . MET A 1 254 ? -6.041 18.118 -20.701 1.00 57.38 254 MET A O 1
ATOM 2048 N N . LEU A 1 255 ? -7.842 19.458 -20.805 1.00 53.16 255 LEU A N 1
ATOM 2049 C CA . LEU A 1 255 ? -7.581 20.029 -22.129 1.00 53.16 255 LEU A CA 1
ATOM 2050 C C . LEU A 1 255 ? -6.346 20.937 -22.127 1.00 53.16 255 LEU A C 1
ATOM 2052 O O . LEU A 1 255 ? -5.592 20.906 -23.089 1.00 53.16 255 LEU A O 1
ATOM 2056 N N . LEU A 1 256 ? -6.081 21.674 -21.045 1.00 49.25 256 LEU A N 1
ATOM 2057 C CA . LEU A 1 256 ? -4.853 22.454 -20.849 1.00 49.25 256 LEU A CA 1
ATOM 2058 C C . LEU A 1 256 ? -3.627 21.556 -20.630 1.00 49.25 256 LEU A C 1
ATOM 2060 O O . LEU A 1 256 ? -2.556 21.887 -21.123 1.00 49.25 256 LEU A O 1
ATOM 2064 N N . THR A 1 257 ? -3.774 20.403 -19.965 1.00 49.00 257 THR A N 1
ATOM 2065 C CA . THR A 1 257 ? -2.707 19.389 -19.859 1.00 49.00 257 THR A CA 1
ATOM 2066 C C . THR A 1 257 ? -2.550 18.540 -21.120 1.00 49.00 257 THR A C 1
ATOM 2068 O O . THR A 1 257 ? -1.462 18.041 -21.375 1.00 49.00 257 THR A O 1
ATOM 2071 N N . PHE A 1 258 ? -3.603 18.371 -21.928 1.00 44.47 258 PHE A N 1
ATOM 2072 C CA . PHE A 1 258 ? -3.528 17.746 -23.255 1.00 44.47 258 PHE A CA 1
ATOM 2073 C C . PHE A 1 258 ? -2.889 18.705 -24.264 1.00 44.47 258 PHE A C 1
ATOM 2075 O O . PHE A 1 258 ? -2.074 18.282 -25.074 1.00 44.47 258 PHE A O 1
ATOM 2082 N N . ALA A 1 259 ? -3.174 20.006 -24.154 1.00 41.72 259 ALA A N 1
ATOM 2083 C CA . ALA A 1 259 ? -2.530 21.060 -24.934 1.00 41.72 259 ALA A CA 1
ATOM 2084 C C . ALA A 1 259 ? -1.044 21.256 -24.577 1.00 41.72 259 ALA A C 1
ATOM 2086 O O . ALA A 1 259 ? -0.330 21.926 -25.318 1.00 41.72 259 ALA A O 1
ATOM 2087 N N . THR A 1 260 ? -0.559 20.648 -23.487 1.00 42.84 260 THR A N 1
ATOM 2088 C CA . THR A 1 260 ? 0.866 20.615 -23.117 1.00 42.84 260 THR A CA 1
ATOM 2089 C C . THR A 1 260 ? 1.488 19.214 -23.127 1.00 42.84 260 THR A C 1
ATOM 2091 O O . THR A 1 260 ? 2.667 19.088 -22.815 1.00 42.84 260 THR A O 1
ATOM 2094 N N . ASN A 1 261 ? 0.761 18.173 -23.555 1.00 39.72 261 ASN A N 1
ATOM 2095 C CA . ASN A 1 261 ? 1.295 16.816 -23.732 1.00 39.72 261 ASN A CA 1
ATOM 2096 C C . ASN A 1 261 ? 1.142 16.330 -25.179 1.00 39.72 261 ASN A C 1
ATOM 2098 O O . ASN A 1 261 ? 0.565 15.286 -25.457 1.00 39.72 261 ASN A O 1
ATOM 2102 N N . MET A 1 262 ? 1.740 17.073 -26.106 1.00 40.31 262 MET A N 1
ATOM 2103 C CA . MET A 1 262 ? 2.545 16.434 -27.147 1.00 40.31 262 MET A CA 1
ATOM 2104 C C . MET A 1 262 ? 4.007 16.500 -26.695 1.00 40.31 262 MET A C 1
ATOM 2106 O O . MET A 1 262 ? 4.827 17.200 -27.278 1.00 40.31 262 MET A O 1
ATOM 2110 N N . SER A 1 263 ? 4.313 15.847 -25.576 1.00 47.19 263 SER A N 1
ATOM 2111 C CA . SER A 1 263 ? 5.690 15.581 -25.171 1.00 47.19 263 SER A CA 1
ATOM 2112 C C . SER A 1 263 ? 5.918 14.094 -25.380 1.00 47.19 263 SER A C 1
ATOM 2114 O O . SER A 1 263 ? 5.108 13.289 -24.921 1.00 47.19 263 SER A O 1
ATOM 2116 N N . ALA A 1 264 ? 6.988 13.736 -26.088 1.00 56.44 264 ALA A N 1
ATOM 2117 C CA . ALA A 1 264 ? 7.430 12.353 -26.231 1.00 56.44 264 ALA A CA 1
ATOM 2118 C C . ALA A 1 264 ? 7.437 11.660 -24.856 1.00 56.44 264 ALA A C 1
ATOM 2120 O O . ALA A 1 264 ? 7.891 12.260 -23.872 1.00 56.44 264 ALA A O 1
ATOM 2121 N N . LYS A 1 265 ? 6.923 10.423 -24.777 1.00 64.56 265 LYS A N 1
ATOM 2122 C CA . LYS A 1 265 ? 6.945 9.649 -23.527 1.00 64.56 265 LYS A CA 1
ATOM 2123 C C . LYS A 1 265 ? 8.399 9.464 -23.101 1.00 64.56 265 LYS A C 1
ATOM 2125 O O . LYS A 1 265 ? 9.250 9.105 -23.918 1.00 64.56 265 LYS A O 1
ATOM 2130 N N . SER A 1 266 ? 8.697 9.698 -21.827 1.00 84.12 266 SER A N 1
ATOM 2131 C CA . SER A 1 266 ? 10.056 9.472 -21.316 1.00 84.12 266 SER A CA 1
ATOM 2132 C C . SER A 1 266 ? 10.388 7.975 -21.291 1.00 84.12 266 SER A C 1
ATOM 2134 O O . SER A 1 266 ? 9.488 7.137 -21.178 1.00 84.12 266 SER A O 1
ATOM 2136 N N . LEU A 1 267 ? 11.675 7.602 -21.330 1.00 89.00 267 LEU A N 1
ATOM 2137 C CA . LEU A 1 267 ? 12.060 6.184 -21.279 1.00 89.00 267 LEU A CA 1
ATOM 2138 C C . LEU A 1 267 ? 11.529 5.470 -20.027 1.00 89.00 267 LEU A C 1
ATOM 2140 O O . LEU A 1 267 ? 11.139 4.309 -20.098 1.00 89.00 267 LEU A O 1
ATOM 2144 N N . ASN A 1 268 ? 11.459 6.172 -18.895 1.00 89.81 268 ASN A N 1
ATOM 2145 C CA . ASN A 1 268 ? 10.910 5.638 -17.648 1.00 89.81 268 ASN A CA 1
ATOM 2146 C C . ASN A 1 268 ? 9.421 5.281 -17.777 1.00 89.81 268 ASN A C 1
ATOM 2148 O O . ASN A 1 268 ? 8.978 4.24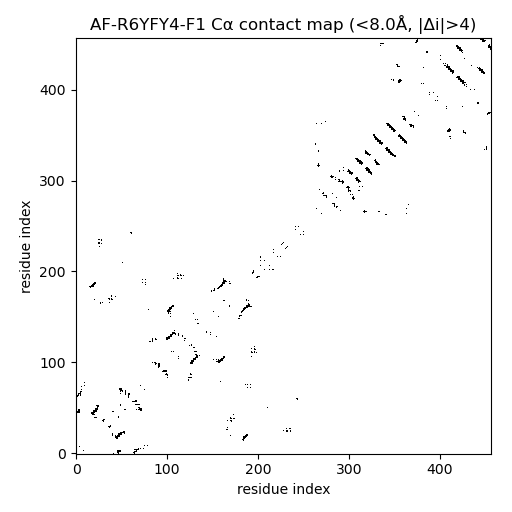7 -17.274 1.00 89.81 268 ASN A O 1
ATOM 2152 N N . GLU A 1 269 ? 8.640 6.114 -18.467 1.00 89.06 269 GLU A N 1
ATOM 2153 C CA . GLU A 1 269 ? 7.222 5.845 -18.729 1.00 89.06 269 GLU A CA 1
ATOM 2154 C C . GLU A 1 269 ? 7.050 4.679 -19.699 1.00 89.06 269 GLU A C 1
ATOM 2156 O O . GLU A 1 269 ? 6.188 3.819 -19.490 1.00 89.06 269 GLU A O 1
ATOM 2161 N N . LEU A 1 270 ? 7.894 4.609 -20.729 1.00 92.81 270 LEU A N 1
ATOM 2162 C CA . LEU A 1 270 ? 7.917 3.486 -21.663 1.00 92.81 270 LEU A CA 1
ATOM 2163 C C . LEU A 1 270 ? 8.248 2.189 -20.918 1.00 92.81 270 LEU A C 1
ATOM 2165 O O . LEU A 1 270 ? 7.455 1.253 -20.957 1.00 92.81 270 LEU A O 1
ATOM 2169 N N . TRP A 1 271 ? 9.318 2.164 -20.125 1.00 94.56 271 TRP A N 1
ATOM 2170 C CA . TRP A 1 271 ? 9.710 1.026 -19.288 1.00 94.56 271 TRP A CA 1
ATOM 2171 C C . TRP A 1 271 ? 8.562 0.490 -18.416 1.00 94.56 271 TRP A C 1
ATOM 2173 O O . TRP A 1 271 ? 8.274 -0.709 -18.403 1.00 94.56 271 TRP A O 1
ATOM 2183 N N . VAL A 1 272 ? 7.852 1.375 -17.709 1.00 92.88 272 VAL A N 1
ATOM 2184 C CA . VAL A 1 272 ? 6.731 0.986 -16.834 1.00 92.88 272 VAL A CA 1
ATOM 2185 C C . VAL A 1 272 ? 5.492 0.554 -17.628 1.00 92.88 272 VAL A C 1
ATOM 2187 O O . VAL A 1 272 ? 4.709 -0.274 -17.150 1.00 92.88 272 VAL A O 1
ATOM 2190 N N . SER A 1 273 ? 5.285 1.108 -18.823 1.00 92.75 273 SER A N 1
ATOM 2191 C CA . SER A 1 273 ? 4.153 0.771 -19.696 1.00 92.75 273 SER A CA 1
ATOM 2192 C C . SER A 1 273 ? 4.393 -0.445 -20.593 1.00 92.75 273 SER A C 1
ATOM 2194 O O . SER A 1 273 ? 3.422 -0.940 -21.163 1.00 92.75 273 SER A O 1
ATOM 2196 N N . MET A 1 274 ? 5.628 -0.960 -20.664 1.00 94.88 274 MET A N 1
ATOM 2197 C CA . MET A 1 274 ? 5.980 -2.159 -21.431 1.00 94.88 274 MET A CA 1
ATOM 2198 C C . MET A 1 274 ? 5.027 -3.320 -21.116 1.00 94.88 274 MET A C 1
ATOM 2200 O O . MET A 1 274 ? 4.805 -3.599 -19.936 1.00 94.88 274 MET A O 1
ATOM 2204 N N . PRO A 1 275 ? 4.455 -4.010 -22.116 1.00 94.75 275 PRO A N 1
ATOM 2205 C CA . PRO A 1 275 ? 3.689 -5.230 -21.894 1.00 94.75 275 PRO A CA 1
ATOM 2206 C C . PRO A 1 275 ? 4.539 -6.327 -21.245 1.00 94.75 275 PRO A C 1
ATOM 2208 O O . PRO A 1 275 ? 5.672 -6.570 -21.655 1.00 94.75 275 PRO A O 1
ATOM 2211 N N . ASP A 1 276 ? 3.974 -7.045 -20.271 1.00 91.69 276 ASP A N 1
ATOM 2212 C CA . ASP A 1 276 ? 4.678 -8.145 -19.589 1.00 91.69 276 ASP A CA 1
ATOM 2213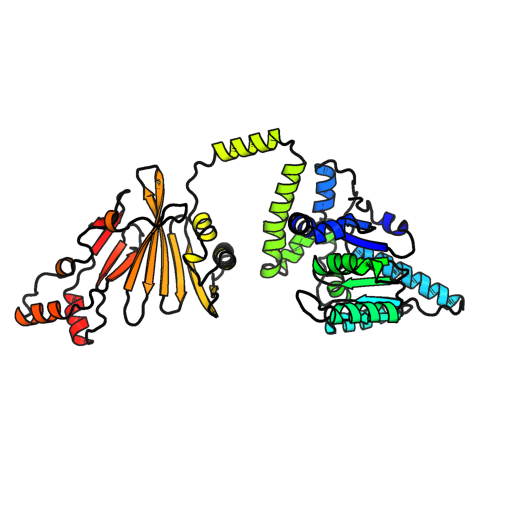 C C . ASP A 1 276 ? 5.066 -9.282 -20.553 1.00 91.69 276 ASP A C 1
ATOM 2215 O O . ASP A 1 276 ? 6.034 -9.993 -20.307 1.00 91.69 276 ASP A O 1
ATOM 2219 N N . SER A 1 277 ? 4.380 -9.413 -21.692 1.00 91.50 277 SER A N 1
ATOM 2220 C CA . SER A 1 277 ? 4.720 -10.382 -22.740 1.00 91.50 277 SER A CA 1
ATOM 2221 C C . SER A 1 277 ? 6.088 -10.145 -23.388 1.00 91.50 277 SER A C 1
ATOM 2223 O O . SER A 1 277 ? 6.673 -11.096 -23.896 1.00 91.50 277 SER A O 1
ATOM 2225 N N . LEU A 1 278 ? 6.606 -8.910 -23.382 1.00 91.75 278 LEU A N 1
ATOM 2226 C CA . LEU A 1 278 ? 7.919 -8.589 -23.958 1.00 91.75 278 LEU A CA 1
ATOM 2227 C C . LEU A 1 278 ? 9.077 -8.922 -23.010 1.00 91.75 278 LEU A C 1
ATOM 2229 O O . LEU A 1 278 ? 10.192 -9.174 -23.460 1.00 91.75 278 LEU A O 1
ATOM 2233 N N . MET A 1 279 ? 8.814 -8.967 -21.701 1.00 92.38 279 MET A N 1
ATOM 2234 C CA . MET A 1 279 ? 9.782 -9.391 -20.690 1.00 92.38 279 MET A CA 1
ATOM 2235 C C . MET A 1 279 ? 9.087 -10.240 -19.612 1.00 92.38 279 MET A C 1
ATOM 2237 O O . MET A 1 279 ? 8.863 -9.762 -18.499 1.00 92.38 279 MET A O 1
ATOM 2241 N N . PRO A 1 280 ? 8.759 -11.513 -19.906 1.00 90.81 280 PRO A N 1
ATOM 2242 C CA . PRO A 1 280 ? 7.939 -12.346 -19.022 1.00 90.81 280 PRO A CA 1
ATOM 2243 C C . PRO A 1 280 ? 8.535 -12.581 -17.630 1.00 90.81 280 PRO A C 1
ATOM 2245 O O . PRO A 1 280 ? 7.802 -12.866 -16.690 1.00 90.81 280 PRO A O 1
ATOM 2248 N N . MET A 1 281 ? 9.858 -12.463 -17.483 1.00 90.50 281 MET A N 1
ATOM 2249 C CA . MET A 1 281 ? 10.549 -12.641 -16.204 1.00 90.50 281 MET A CA 1
ATOM 2250 C C . MET A 1 281 ? 10.408 -11.444 -15.250 1.00 90.50 281 MET A C 1
ATOM 2252 O O . MET A 1 281 ? 10.596 -11.615 -14.049 1.00 90.50 281 MET A O 1
ATOM 2256 N N . VAL A 1 282 ? 10.101 -10.241 -15.745 1.00 93.25 282 VAL A N 1
ATOM 2257 C CA . VAL A 1 282 ? 10.015 -9.020 -14.930 1.00 93.25 282 VAL A CA 1
ATOM 2258 C C . VAL A 1 282 ? 8.684 -8.349 -15.220 1.00 93.25 282 VAL A C 1
ATOM 2260 O O . VAL A 1 282 ? 8.520 -7.737 -16.271 1.00 93.25 282 VAL A O 1
ATOM 2263 N N . ASN A 1 283 ? 7.740 -8.420 -14.285 1.00 92.25 283 ASN A N 1
ATOM 2264 C CA . ASN A 1 283 ? 6.422 -7.806 -14.439 1.00 92.25 283 ASN A CA 1
ATOM 2265 C C . ASN A 1 283 ? 6.435 -6.294 -14.164 1.00 92.25 283 ASN A C 1
ATOM 2267 O O . ASN A 1 283 ? 7.402 -5.726 -13.646 1.00 92.25 283 ASN A O 1
ATOM 2271 N N . LYS A 1 284 ? 5.311 -5.630 -14.442 1.00 92.06 284 LYS A N 1
ATOM 2272 C CA . LYS A 1 284 ? 5.141 -4.188 -14.208 1.00 92.06 284 LYS A CA 1
ATOM 2273 C C . LYS A 1 284 ? 5.510 -3.725 -12.792 1.00 92.06 284 LYS A C 1
ATOM 2275 O O . LYS A 1 284 ? 6.079 -2.646 -12.640 1.00 92.06 284 LYS A O 1
ATOM 2280 N N . SER A 1 285 ? 5.191 -4.504 -11.756 1.00 87.44 285 SER A N 1
ATOM 2281 C CA . SER A 1 285 ? 5.509 -4.130 -10.369 1.00 87.44 285 SER A CA 1
ATOM 2282 C C . SER A 1 285 ? 7.018 -4.118 -10.118 1.00 87.44 285 SER A C 1
ATOM 2284 O O . SER A 1 285 ? 7.504 -3.189 -9.474 1.00 87.44 285 SER A O 1
ATOM 2286 N N . GLN A 1 286 ? 7.751 -5.103 -10.642 1.00 92.56 286 GLN A N 1
ATOM 2287 C CA . GLN A 1 286 ? 9.215 -5.173 -10.541 1.00 92.56 286 GLN A CA 1
ATOM 2288 C C . GLN A 1 286 ? 9.884 -4.080 -11.388 1.00 92.56 286 GLN A C 1
ATOM 2290 O O . GLN A 1 286 ? 10.837 -3.447 -10.943 1.00 92.56 286 GLN A O 1
ATOM 2295 N N . ARG A 1 287 ? 9.342 -3.774 -12.578 1.00 95.44 287 ARG A N 1
ATOM 2296 C CA . ARG A 1 287 ? 9.819 -2.654 -13.414 1.00 95.44 287 ARG A CA 1
ATOM 2297 C C . ARG A 1 287 ? 9.743 -1.310 -12.690 1.00 95.44 287 ARG A C 1
ATOM 2299 O O . ARG A 1 287 ? 10.692 -0.534 -12.763 1.00 95.44 287 ARG A O 1
ATOM 2306 N N . ILE A 1 288 ? 8.647 -1.057 -11.973 1.00 89.81 288 ILE A N 1
ATOM 2307 C CA . ILE A 1 288 ? 8.493 0.136 -11.126 1.00 89.81 288 ILE A CA 1
ATOM 2308 C C . ILE A 1 288 ? 9.529 0.123 -9.993 1.00 89.81 288 ILE A C 1
ATOM 2310 O O . ILE A 1 288 ? 10.236 1.108 -9.803 1.00 89.81 288 ILE A O 1
ATOM 2314 N N . GLU A 1 289 ? 9.680 -1.013 -9.309 1.00 90.19 289 GLU A N 1
ATOM 2315 C CA . GLU A 1 289 ? 10.620 -1.168 -8.195 1.00 90.19 289 GLU A CA 1
ATOM 2316 C C . GLU A 1 289 ? 12.077 -0.877 -8.583 1.00 90.19 289 GLU A C 1
ATOM 2318 O O . GLU A 1 289 ? 12.776 -0.190 -7.839 1.00 90.19 289 GLU A O 1
ATOM 2323 N N . PHE A 1 290 ? 12.526 -1.304 -9.767 1.00 92.88 290 PHE A N 1
ATOM 2324 C CA . PHE A 1 290 ? 13.858 -0.956 -10.271 1.00 92.88 290 PHE A CA 1
ATOM 2325 C C . PHE A 1 290 ? 14.094 0.559 -10.345 1.00 92.88 290 PHE A C 1
ATOM 2327 O O . PHE A 1 290 ? 15.139 1.046 -9.900 1.00 92.88 290 PHE A O 1
ATOM 2334 N N . LEU A 1 291 ? 13.130 1.309 -10.890 1.00 88.62 291 LEU A N 1
ATOM 2335 C CA . LEU A 1 291 ? 13.227 2.768 -10.989 1.00 88.62 291 LEU A CA 1
ATOM 2336 C C . LEU A 1 291 ? 13.187 3.425 -9.608 1.00 88.62 291 LEU A C 1
ATOM 2338 O O . LEU A 1 291 ? 13.943 4.364 -9.357 1.00 88.62 291 LEU A O 1
ATOM 2342 N N . ASP A 1 292 ? 12.356 2.917 -8.698 1.00 82.00 292 ASP A N 1
ATOM 2343 C CA . ASP A 1 292 ? 12.279 3.422 -7.326 1.00 82.00 292 ASP A CA 1
ATOM 2344 C C . ASP A 1 292 ? 13.622 3.268 -6.604 1.00 82.00 292 ASP A C 1
ATOM 2346 O O . ASP A 1 292 ? 14.115 4.218 -5.993 1.00 82.00 292 ASP A O 1
ATOM 2350 N N . LEU A 1 293 ? 14.252 2.093 -6.712 1.00 81.75 293 LEU A N 1
ATOM 2351 C CA . LEU A 1 293 ? 15.559 1.826 -6.112 1.00 81.75 293 LEU A CA 1
ATOM 2352 C C . LEU A 1 293 ? 16.651 2.729 -6.703 1.00 81.75 293 LEU A C 1
ATOM 2354 O O . LEU A 1 293 ? 17.465 3.267 -5.948 1.00 81.75 293 LEU A O 1
ATOM 2358 N N . LYS A 1 294 ? 16.640 2.969 -8.023 1.00 85.56 294 LYS A N 1
ATOM 2359 C CA . LYS A 1 294 ? 17.568 3.923 -8.654 1.00 85.56 294 LYS A CA 1
ATOM 2360 C C . LYS A 1 294 ? 17.357 5.353 -8.175 1.00 85.56 294 LYS A C 1
ATOM 2362 O O . LYS A 1 294 ? 18.335 6.020 -7.844 1.00 85.56 294 LYS A O 1
ATOM 2367 N N . ASN A 1 295 ? 16.110 5.804 -8.077 1.00 77.88 295 ASN A N 1
ATOM 2368 C CA . ASN A 1 295 ? 15.781 7.147 -7.593 1.00 77.88 295 ASN A CA 1
ATOM 2369 C C . ASN A 1 295 ? 16.166 7.352 -6.119 1.00 77.88 295 ASN A C 1
ATOM 2371 O O . ASN A 1 295 ? 16.492 8.465 -5.715 1.00 77.88 295 ASN A O 1
ATOM 2375 N N . LEU A 1 296 ? 16.168 6.282 -5.318 1.00 74.75 296 LEU A N 1
ATOM 2376 C CA . LEU A 1 296 ? 16.651 6.287 -3.934 1.00 74.75 296 LEU A CA 1
ATOM 2377 C C . LEU A 1 296 ? 18.186 6.260 -3.818 1.00 74.75 296 LEU A C 1
ATOM 2379 O O . LEU A 1 296 ? 18.705 6.316 -2.704 1.00 74.75 296 LEU A O 1
ATOM 2383 N N . GLY A 1 297 ? 18.916 6.156 -4.934 1.00 81.56 297 GLY A N 1
ATOM 2384 C CA . GLY A 1 297 ? 20.379 6.095 -4.950 1.00 81.56 297 GLY A CA 1
ATOM 2385 C C . GLY A 1 297 ? 20.953 4.792 -4.388 1.00 81.56 297 GLY A C 1
ATOM 2386 O O . GLY A 1 297 ? 22.123 4.752 -4.012 1.00 81.56 297 GLY A O 1
ATOM 2387 N N . VAL A 1 298 ? 20.147 3.730 -4.304 1.00 87.75 298 VAL A N 1
ATOM 2388 C CA . VAL A 1 298 ? 20.582 2.410 -3.829 1.00 87.75 298 VAL A CA 1
ATOM 2389 C C . VAL A 1 298 ? 20.780 1.443 -4.996 1.00 87.75 298 VAL A C 1
ATOM 2391 O O . VAL A 1 298 ? 20.382 1.706 -6.133 1.00 87.75 298 VAL A O 1
ATOM 2394 N N . LYS A 1 299 ? 21.414 0.297 -4.721 1.00 89.62 299 LYS A N 1
ATOM 2395 C CA . LYS A 1 299 ? 21.553 -0.782 -5.703 1.00 89.62 299 LYS A CA 1
ATOM 2396 C C . LYS A 1 299 ? 20.157 -1.273 -6.110 1.00 89.62 299 LYS A C 1
ATOM 2398 O O . LYS A 1 299 ? 19.384 -1.711 -5.261 1.00 89.62 299 LYS A O 1
ATOM 2403 N N . ALA A 1 300 ? 19.839 -1.164 -7.397 1.00 93.19 300 ALA A N 1
ATOM 2404 C CA . ALA A 1 300 ? 18.534 -1.513 -7.945 1.00 93.19 300 ALA A CA 1
ATOM 2405 C C . ALA A 1 300 ? 18.493 -2.988 -8.346 1.00 93.19 300 ALA A C 1
ATOM 2407 O O . ALA A 1 300 ? 18.571 -3.325 -9.524 1.00 93.19 300 ALA A O 1
ATOM 2408 N N . GLU A 1 301 ? 18.436 -3.846 -7.334 1.00 95.12 301 GLU A N 1
ATOM 2409 C CA . GLU A 1 301 ? 18.430 -5.300 -7.460 1.00 95.12 301 GLU A CA 1
ATOM 2410 C C . GLU A 1 301 ? 17.065 -5.849 -7.029 1.00 95.12 301 GLU A C 1
ATOM 2412 O O . GLU A 1 301 ? 16.569 -5.490 -5.959 1.00 95.12 301 GLU A O 1
ATOM 2417 N N . VAL A 1 302 ? 16.444 -6.664 -7.883 1.00 91.88 302 VAL A N 1
ATOM 2418 C CA . VAL A 1 302 ? 15.101 -7.225 -7.680 1.00 91.88 302 VAL A CA 1
ATOM 2419 C C . VAL A 1 302 ? 15.082 -8.651 -8.221 1.00 91.88 302 VAL A C 1
ATOM 2421 O O . VAL A 1 302 ? 15.476 -8.883 -9.364 1.00 91.88 302 VAL A O 1
ATOM 2424 N N . ASP A 1 303 ? 14.583 -9.596 -7.427 1.00 91.94 303 ASP A N 1
ATOM 2425 C CA . ASP A 1 303 ? 14.396 -10.977 -7.873 1.00 91.94 303 ASP A CA 1
ATOM 2426 C C . ASP A 1 303 ? 13.298 -11.044 -8.937 1.00 91.94 303 ASP A C 1
ATOM 2428 O O . ASP A 1 303 ? 12.210 -10.482 -8.769 1.00 91.94 303 ASP A O 1
ATOM 2432 N N . ASN A 1 304 ? 13.583 -11.723 -10.044 1.00 89.31 304 ASN A N 1
ATOM 2433 C CA . ASN A 1 304 ? 12.658 -11.923 -11.149 1.00 89.31 304 ASN A CA 1
ATOM 2434 C C . ASN A 1 304 ? 11.639 -13.036 -10.837 1.00 89.31 304 ASN A C 1
ATOM 2436 O O . ASN A 1 304 ? 11.736 -13.746 -9.836 1.00 89.31 304 ASN A O 1
ATOM 2440 N N . LEU A 1 305 ? 10.627 -13.205 -11.691 1.00 86.88 305 LEU A N 1
ATOM 2441 C CA . LEU A 1 305 ? 9.576 -14.217 -11.496 1.00 86.88 305 LEU A CA 1
ATOM 2442 C C . LEU A 1 305 ? 10.073 -15.671 -11.578 1.00 86.88 305 LEU A C 1
ATOM 2444 O O . LEU A 1 305 ? 9.329 -16.582 -11.224 1.00 86.88 305 LEU A O 1
ATOM 2448 N N . LEU A 1 306 ? 11.308 -15.889 -12.033 1.00 87.62 306 LEU A N 1
ATOM 2449 C CA . LEU A 1 306 ? 11.973 -17.192 -12.085 1.00 87.62 306 LEU A CA 1
ATOM 2450 C C . LEU A 1 306 ? 12.861 -17.443 -10.850 1.00 87.62 306 LEU A C 1
ATOM 2452 O O . LEU A 1 306 ? 13.431 -18.524 -10.729 1.00 87.62 306 LEU A O 1
ATOM 2456 N N . GLY A 1 307 ? 12.958 -16.479 -9.927 1.00 85.00 307 GLY A N 1
ATOM 2457 C CA . GLY A 1 307 ? 13.756 -16.580 -8.704 1.00 85.00 307 GLY A CA 1
ATOM 2458 C C . GLY A 1 307 ? 15.238 -16.233 -8.869 1.00 85.00 307 GLY A C 1
ATOM 2459 O O . GLY A 1 307 ? 16.015 -16.498 -7.956 1.00 85.00 307 GLY A O 1
ATOM 2460 N N . GLU A 1 308 ? 15.644 -15.651 -10.001 1.00 87.94 308 GLU A N 1
ATOM 2461 C CA . GLU A 1 308 ? 17.005 -15.131 -10.189 1.00 87.94 308 GLU A CA 1
ATOM 2462 C C . GLU A 1 308 ? 17.062 -13.625 -9.915 1.00 87.94 308 GLU A C 1
ATOM 2464 O O . GLU A 1 308 ? 16.127 -12.887 -10.232 1.00 87.94 308 GLU A O 1
ATOM 2469 N N . SER A 1 309 ? 18.187 -13.155 -9.375 1.00 91.31 309 SER A N 1
ATOM 2470 C CA . SER A 1 309 ? 18.412 -11.728 -9.147 1.00 91.31 309 SER A CA 1
ATOM 2471 C C . SER A 1 309 ? 18.676 -10.989 -10.464 1.00 91.31 309 SER A C 1
ATOM 2473 O O . SER A 1 309 ? 19.583 -11.338 -11.226 1.00 91.31 309 SER A O 1
ATOM 2475 N N . CYS A 1 310 ? 17.890 -9.943 -10.710 1.00 95.38 310 CYS A N 1
ATOM 2476 C CA . CYS A 1 310 ? 18.083 -8.985 -11.792 1.00 95.38 310 CYS A CA 1
ATOM 2477 C C . CYS A 1 310 ? 18.593 -7.656 -11.225 1.00 95.38 310 CYS A C 1
ATOM 2479 O O . CYS A 1 310 ? 18.178 -7.225 -10.148 1.00 95.38 310 CYS A O 1
ATOM 2481 N N . GLN A 1 311 ? 19.422 -6.943 -11.986 1.00 96.19 311 GLN A N 1
ATOM 2482 C CA . GLN A 1 311 ? 19.976 -5.654 -11.579 1.00 96.19 311 GLN A CA 1
ATOM 2483 C C . GLN A 1 311 ? 19.794 -4.599 -12.667 1.00 96.19 311 GLN A C 1
ATOM 2485 O O . GLN A 1 311 ? 20.296 -4.745 -13.780 1.00 96.19 311 GLN A O 1
ATOM 2490 N N . LEU A 1 312 ? 19.122 -3.495 -12.333 1.00 95.69 312 LEU A N 1
ATOM 2491 C CA . LEU A 1 312 ? 19.093 -2.307 -13.180 1.00 95.69 312 LEU A CA 1
ATOM 2492 C C . LEU A 1 312 ? 20.424 -1.564 -13.013 1.00 95.69 312 LEU A C 1
ATOM 2494 O O . LEU A 1 312 ? 20.687 -0.944 -11.981 1.00 95.69 312 LEU A O 1
ATOM 2498 N N . ASP A 1 313 ? 21.281 -1.633 -14.023 1.00 91.81 313 ASP A N 1
ATOM 2499 C CA . ASP A 1 313 ? 22.642 -1.102 -13.978 1.00 91.81 313 ASP A CA 1
ATOM 2500 C C . ASP A 1 313 ? 22.667 0.399 -14.245 1.00 91.81 313 ASP A C 1
ATOM 2502 O O . ASP A 1 313 ? 23.253 1.158 -13.468 1.00 91.81 313 ASP A O 1
ATOM 2506 N N . SER A 1 314 ? 21.971 0.838 -15.294 1.00 90.75 314 SER A N 1
ATOM 2507 C CA . 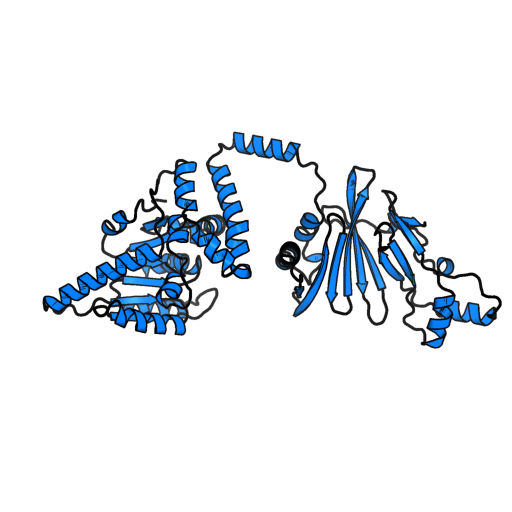SER A 1 314 ? 21.915 2.237 -15.720 1.00 90.75 314 SER A CA 1
ATOM 2508 C C . SER A 1 314 ? 20.511 2.616 -16.174 1.00 90.75 314 SER A C 1
ATOM 2510 O O . SER A 1 314 ? 19.808 1.804 -16.773 1.00 90.75 314 SER A O 1
ATOM 2512 N N . VAL A 1 315 ? 20.116 3.855 -15.889 1.00 90.81 315 VAL A N 1
ATOM 2513 C CA . VAL A 1 315 ? 18.895 4.465 -16.415 1.00 90.81 315 VAL A CA 1
ATOM 2514 C C . VAL A 1 315 ? 19.118 5.965 -16.601 1.00 90.81 315 VAL A C 1
ATOM 2516 O O . VAL A 1 315 ? 19.548 6.659 -15.679 1.00 90.81 315 VAL A O 1
ATOM 2519 N N . THR A 1 316 ? 18.850 6.454 -17.804 1.00 88.50 316 THR A N 1
ATOM 2520 C CA . THR A 1 316 ? 18.878 7.869 -18.193 1.00 88.50 316 THR A CA 1
ATOM 2521 C C . THR A 1 316 ? 17.547 8.236 -18.858 1.00 88.50 316 THR A C 1
ATOM 2523 O O . THR A 1 316 ? 16.608 7.440 -18.888 1.00 88.50 316 THR A O 1
ATOM 2526 N N . SER A 1 317 ? 17.433 9.454 -19.392 1.00 83.88 317 SER A N 1
ATOM 2527 C CA . SER A 1 317 ? 16.246 9.885 -20.144 1.00 83.88 317 SER A CA 1
ATOM 2528 C C . SER A 1 317 ? 16.010 9.093 -21.434 1.00 83.88 317 SER A C 1
ATOM 2530 O O . SER A 1 317 ? 14.883 9.067 -21.923 1.00 83.88 317 SER A O 1
ATOM 2532 N N . ASP A 1 318 ? 17.058 8.485 -21.990 1.00 88.81 318 ASP A N 1
ATOM 2533 C CA . ASP A 1 318 ? 17.082 7.884 -23.323 1.00 88.81 318 ASP A CA 1
ATOM 2534 C C . ASP A 1 318 ? 17.709 6.483 -23.371 1.00 88.81 318 ASP A C 1
ATOM 2536 O O . ASP A 1 318 ? 17.551 5.810 -24.384 1.00 88.81 318 ASP A O 1
ATOM 2540 N N . TYR A 1 319 ? 18.351 6.002 -22.302 1.00 92.56 319 TYR A N 1
ATOM 2541 C CA . TYR A 1 319 ? 18.972 4.680 -22.235 1.00 92.56 319 TYR A CA 1
ATOM 2542 C C . TYR A 1 319 ? 18.681 3.943 -20.918 1.00 92.56 319 TYR A C 1
ATOM 2544 O O . TYR A 1 319 ? 18.622 4.534 -19.840 1.00 92.56 319 TYR A O 1
ATOM 2552 N N . LEU A 1 320 ? 18.519 2.624 -21.000 1.00 94.44 320 LEU A N 1
ATOM 2553 C CA . LEU A 1 320 ? 18.325 1.726 -19.867 1.00 94.44 320 LEU A CA 1
ATOM 2554 C C . LEU A 1 320 ? 19.139 0.449 -20.073 1.00 94.44 320 LEU A C 1
ATOM 2556 O O . LEU A 1 320 ? 19.111 -0.140 -21.152 1.00 94.44 320 LEU A O 1
ATOM 2560 N N . LYS A 1 321 ? 19.815 -0.004 -19.015 1.00 95.69 321 LYS A N 1
ATOM 2561 C CA . LYS A 1 321 ? 20.594 -1.245 -18.988 1.00 95.69 321 LYS A CA 1
ATOM 2562 C C . LYS A 1 321 ? 20.194 -2.101 -17.799 1.00 95.69 321 LYS A C 1
ATOM 2564 O O . LYS A 1 321 ? 20.335 -1.661 -16.658 1.00 95.69 321 LYS A O 1
ATOM 2569 N N . LEU A 1 322 ? 19.745 -3.319 -18.069 1.00 96.06 322 LEU A N 1
ATOM 2570 C CA . LEU A 1 322 ? 19.314 -4.300 -17.083 1.00 96.06 322 LEU A CA 1
ATOM 2571 C C . LEU A 1 322 ? 20.089 -5.607 -17.271 1.00 96.06 322 LEU A C 1
ATOM 2573 O O . LEU A 1 322 ? 19.959 -6.277 -18.295 1.00 96.06 322 LEU A O 1
ATOM 2577 N N . THR A 1 323 ? 20.830 -6.019 -16.251 1.00 96.06 323 THR A N 1
ATOM 2578 C CA . THR A 1 323 ? 21.337 -7.387 -16.146 1.00 96.06 323 THR A CA 1
ATOM 2579 C C . THR A 1 323 ? 20.196 -8.294 -15.690 1.00 96.06 323 THR A C 1
ATOM 2581 O O . THR A 1 323 ? 19.681 -8.152 -14.582 1.00 96.06 323 THR A O 1
ATOM 2584 N N . THR A 1 324 ? 19.770 -9.203 -16.568 1.00 92.62 324 THR A N 1
ATOM 2585 C CA . THR A 1 324 ? 18.623 -10.105 -16.332 1.00 92.62 324 THR A CA 1
ATOM 2586 C C . THR A 1 324 ? 19.011 -11.437 -15.690 1.00 92.62 324 THR A C 1
ATOM 2588 O O . THR A 1 324 ? 18.169 -12.096 -15.092 1.00 92.62 324 THR A O 1
ATOM 2591 N N . SER A 1 325 ? 20.271 -11.843 -15.844 1.00 90.38 325 SER A N 1
ATOM 2592 C CA . SER A 1 325 ? 20.895 -12.985 -15.172 1.00 90.38 325 SER A CA 1
ATOM 2593 C C . SER A 1 325 ? 22.423 -12.851 -15.298 1.00 90.38 325 SER A C 1
ATOM 2595 O O . SER A 1 325 ? 22.889 -11.987 -16.053 1.00 90.38 325 SER A O 1
ATOM 2597 N N . PRO A 1 326 ? 23.238 -13.714 -14.658 1.00 86.38 326 PRO A N 1
ATOM 2598 C CA . PRO A 1 326 ? 24.696 -13.708 -14.829 1.00 86.38 326 PRO A CA 1
ATOM 2599 C C . PRO A 1 326 ? 25.179 -13.878 -16.280 1.00 86.38 326 PRO A C 1
ATOM 2601 O O . PRO A 1 326 ? 26.351 -13.645 -16.569 1.00 86.38 326 PRO A O 1
ATOM 2604 N N . SER A 1 327 ? 24.307 -14.306 -17.198 1.00 90.19 327 SER A N 1
ATOM 2605 C CA . SER A 1 327 ? 24.646 -14.559 -18.603 1.00 90.19 327 SER A CA 1
ATOM 2606 C C . SER A 1 327 ? 23.698 -13.881 -19.595 1.00 90.19 327 SER A C 1
ATOM 2608 O O . SER A 1 327 ? 23.716 -14.235 -20.771 1.00 90.19 327 SER A O 1
ATOM 2610 N N . SER A 1 328 ? 22.872 -12.921 -19.166 1.00 93.06 328 SER A N 1
ATOM 2611 C CA . SER A 1 328 ? 21.918 -12.240 -20.051 1.00 93.06 328 SER A CA 1
ATOM 2612 C C . SER A 1 328 ? 21.760 -10.763 -19.697 1.00 93.06 328 SER A C 1
ATOM 2614 O O . SER A 1 328 ? 21.444 -10.404 -18.558 1.00 93.06 328 SER A O 1
ATOM 2616 N N . LEU A 1 329 ? 21.912 -9.908 -20.705 1.00 95.12 329 LEU A N 1
ATOM 2617 C CA . LEU A 1 329 ? 21.798 -8.457 -20.628 1.00 95.12 329 LEU A CA 1
ATOM 2618 C C . LEU A 1 329 ? 20.637 -7.959 -21.494 1.00 95.12 329 LEU A C 1
ATOM 2620 O O . LEU A 1 329 ? 20.394 -8.479 -22.582 1.00 95.12 329 LEU A O 1
ATOM 2624 N N . TYR A 1 330 ? 19.953 -6.925 -21.023 1.00 95.75 330 TYR A N 1
ATOM 2625 C CA . TYR A 1 330 ? 18.892 -6.240 -21.743 1.00 95.75 330 TYR A CA 1
ATOM 2626 C C . TYR A 1 330 ? 19.163 -4.737 -21.760 1.00 95.75 330 TYR A C 1
ATOM 2628 O O . TYR A 1 330 ? 19.232 -4.092 -20.713 1.00 95.75 330 TYR A O 1
ATOM 2636 N N . GLU A 1 331 ? 19.308 -4.173 -22.950 1.00 96.06 331 GLU A N 1
ATOM 2637 C CA . GLU A 1 331 ? 19.534 -2.749 -23.164 1.00 96.06 331 GLU A CA 1
ATOM 2638 C C . GLU A 1 331 ? 18.394 -2.172 -23.993 1.00 96.06 331 GLU A C 1
ATOM 2640 O O . GLU A 1 331 ? 17.963 -2.765 -24.978 1.00 96.06 331 GLU A O 1
ATOM 2645 N N . MET A 1 332 ? 17.907 -1.002 -23.600 1.00 94.56 332 MET A N 1
ATOM 2646 C CA . MET A 1 332 ? 16.828 -0.300 -24.280 1.00 94.56 332 MET A CA 1
ATOM 2647 C C . MET A 1 332 ? 17.234 1.148 -24.502 1.00 94.56 332 MET A C 1
ATOM 2649 O O . MET A 1 332 ? 17.735 1.803 -23.588 1.00 94.56 332 MET A O 1
ATOM 2653 N N . ARG A 1 333 ? 16.990 1.656 -25.708 1.00 93.19 333 ARG A N 1
ATOM 2654 C CA . ARG A 1 333 ? 17.338 3.019 -26.087 1.00 93.19 333 ARG A CA 1
ATOM 2655 C C . ARG A 1 333 ? 16.246 3.704 -26.891 1.00 93.19 333 ARG A C 1
ATOM 2657 O O . ARG A 1 333 ? 15.677 3.098 -27.794 1.00 93.19 333 ARG A O 1
ATOM 2664 N N . LEU A 1 334 ? 16.005 4.978 -26.601 1.00 92.06 334 LEU A N 1
ATOM 2665 C CA . LEU A 1 334 ? 15.197 5.862 -27.435 1.00 92.06 334 LEU A CA 1
ATOM 2666 C C . LEU A 1 334 ? 16.049 6.468 -28.551 1.00 92.06 334 LEU A C 1
ATOM 2668 O O . LEU A 1 334 ? 17.046 7.140 -28.299 1.00 92.06 334 LEU A O 1
ATOM 2672 N N . LEU A 1 335 ? 15.625 6.246 -29.790 1.00 90.62 335 LEU A N 1
ATOM 2673 C CA . LEU A 1 335 ? 16.241 6.768 -31.000 1.00 90.62 335 LEU A CA 1
ATOM 2674 C C . LEU A 1 335 ? 15.361 7.884 -31.579 1.00 90.62 335 LEU A C 1
ATOM 2676 O O . LEU A 1 335 ? 14.241 7.602 -32.006 1.00 90.62 335 LEU A O 1
ATOM 2680 N N . PRO A 1 336 ? 15.823 9.144 -31.622 1.00 88.25 336 PRO A N 1
ATOM 2681 C CA . PRO A 1 336 ? 15.019 10.248 -32.143 1.00 88.25 336 PRO A CA 1
ATOM 2682 C C . PRO A 1 336 ? 14.786 10.089 -33.651 1.00 88.25 336 PRO A C 1
ATOM 2684 O O . PRO A 1 336 ? 15.739 9.819 -34.382 1.00 88.25 336 PRO A O 1
ATOM 2687 N N . GLN A 1 337 ? 13.554 10.271 -34.142 1.00 83.94 337 GLN A N 1
ATOM 2688 C CA . GLN A 1 337 ? 13.276 10.259 -35.586 1.00 83.94 337 GLN A CA 1
ATOM 2689 C C . GLN A 1 337 ? 13.131 11.663 -36.170 1.00 83.94 337 GLN A C 1
ATOM 2691 O O . GLN A 1 337 ? 12.746 12.615 -35.493 1.00 83.94 337 GLN A O 1
ATOM 2696 N N . THR A 1 338 ? 13.363 11.789 -37.480 1.00 76.38 338 THR A N 1
ATOM 2697 C CA . THR A 1 338 ? 13.139 13.057 -38.201 1.00 76.38 338 THR A CA 1
ATOM 2698 C C . THR A 1 338 ? 11.661 13.475 -38.245 1.00 76.38 338 THR A C 1
ATOM 2700 O O . THR A 1 338 ? 11.371 14.647 -38.458 1.00 76.38 338 THR A O 1
ATOM 2703 N N . SER A 1 339 ? 10.731 12.528 -38.079 1.00 69.81 339 SER A N 1
ATOM 2704 C CA . SER A 1 339 ? 9.274 12.740 -38.037 1.00 69.81 339 SER A CA 1
ATOM 2705 C C . SER A 1 339 ? 8.773 13.362 -36.730 1.00 69.81 339 SER A C 1
ATOM 2707 O O . SER A 1 339 ? 7.629 13.805 -36.690 1.00 69.81 339 SER A O 1
ATOM 2709 N N . GLY A 1 340 ? 9.607 13.418 -35.687 1.00 68.12 340 GLY A N 1
ATOM 2710 C CA . GLY A 1 340 ? 9.284 14.010 -34.385 1.00 68.12 340 GLY A CA 1
ATOM 2711 C C . GLY A 1 340 ? 9.176 12.993 -33.247 1.00 68.12 340 GLY A C 1
ATOM 2712 O O . GLY A 1 340 ? 9.651 13.279 -32.151 1.00 68.12 340 GLY A O 1
ATOM 2713 N N . ASP A 1 341 ? 8.638 11.799 -33.502 1.00 77.12 341 ASP A N 1
ATOM 2714 C CA . ASP A 1 341 ? 8.508 10.754 -32.479 1.00 77.12 341 ASP A CA 1
ATOM 2715 C C . ASP A 1 341 ? 9.756 9.868 -32.406 1.00 77.12 341 ASP A C 1
ATOM 2717 O O . ASP A 1 341 ? 10.326 9.480 -33.419 1.00 77.12 341 ASP A O 1
ATOM 2721 N N . SER A 1 342 ? 10.207 9.533 -31.199 1.00 86.25 342 SER A N 1
ATOM 2722 C CA . SER A 1 342 ? 11.327 8.606 -30.994 1.00 86.25 342 SER A CA 1
ATOM 2723 C C . SER A 1 342 ? 10.883 7.146 -31.097 1.00 86.25 342 SER A C 1
ATOM 2725 O O . SER A 1 342 ? 9.757 6.806 -30.737 1.00 86.25 342 SER A O 1
ATOM 2727 N N . LEU A 1 343 ? 11.799 6.278 -31.516 1.00 90.69 343 LEU A N 1
ATOM 2728 C CA . LEU A 1 343 ? 11.621 4.837 -31.681 1.00 90.69 343 LEU A CA 1
ATOM 2729 C C . LEU A 1 343 ? 12.432 4.076 -30.622 1.00 90.69 343 LEU A C 1
ATOM 2731 O O . LEU A 1 343 ? 13.519 4.508 -30.245 1.00 90.69 343 LEU A O 1
ATOM 2735 N N . LEU A 1 344 ? 11.925 2.951 -30.128 1.00 93.31 344 LEU A N 1
ATOM 2736 C CA . LEU A 1 344 ? 12.624 2.113 -29.155 1.00 93.31 344 LEU A CA 1
ATOM 2737 C C . LEU A 1 344 ? 13.506 1.087 -29.866 1.00 93.31 344 LEU A C 1
ATOM 2739 O O . LEU A 1 344 ? 13.035 0.337 -30.715 1.00 93.31 344 LEU A O 1
ATOM 2743 N N . CYS A 1 345 ? 14.776 1.035 -29.485 1.00 93.94 345 CYS A N 1
ATOM 2744 C CA . CYS A 1 345 ? 15.756 0.045 -29.912 1.00 93.94 345 CYS A CA 1
ATOM 2745 C C . CYS A 1 345 ? 16.141 -0.818 -28.713 1.00 93.94 345 CYS A C 1
ATOM 2747 O O . CYS A 1 345 ? 16.618 -0.297 -27.702 1.00 93.94 345 CYS A O 1
ATOM 2749 N N . ILE A 1 346 ? 15.911 -2.124 -28.811 1.00 94.75 346 ILE A N 1
ATOM 2750 C CA . ILE A 1 346 ? 16.182 -3.086 -27.746 1.00 94.75 346 ILE A CA 1
ATOM 2751 C C . ILE A 1 346 ? 17.255 -4.057 -28.213 1.00 94.75 346 ILE A C 1
ATOM 2753 O O . ILE A 1 346 ? 17.084 -4.733 -29.226 1.00 94.75 346 ILE A O 1
ATOM 2757 N N . VAL A 1 347 ? 18.334 -4.142 -27.438 1.00 94.88 347 VAL A N 1
ATOM 2758 C CA . VAL A 1 347 ? 19.425 -5.100 -27.619 1.00 94.88 347 VAL A CA 1
ATOM 2759 C C . VAL A 1 347 ? 19.373 -6.093 -26.467 1.00 94.88 347 VAL A C 1
ATOM 2761 O O . VAL A 1 347 ? 19.559 -5.716 -25.308 1.00 94.88 347 VAL A O 1
ATOM 2764 N N . ARG A 1 348 ? 19.127 -7.366 -26.763 1.00 95.31 348 ARG A N 1
ATOM 2765 C CA . ARG A 1 348 ? 19.196 -8.443 -25.773 1.00 95.31 348 ARG A CA 1
ATOM 2766 C C . ARG A 1 348 ? 20.417 -9.297 -26.051 1.00 95.31 348 ARG A C 1
ATOM 2768 O O . ARG A 1 348 ? 20.492 -9.901 -27.111 1.00 95.31 348 ARG A O 1
ATOM 2775 N N . THR A 1 349 ? 21.341 -9.375 -25.100 1.00 95.81 349 THR A N 1
ATOM 2776 C CA . THR A 1 349 ? 22.620 -10.068 -25.282 1.00 95.81 349 THR A CA 1
ATOM 2777 C C . THR A 1 349 ? 22.736 -11.258 -24.341 1.00 95.81 349 THR A C 1
ATOM 2779 O O . THR A 1 349 ? 22.800 -11.089 -23.124 1.00 95.81 349 THR A O 1
ATOM 2782 N N . PHE A 1 350 ? 22.825 -12.459 -24.898 1.00 94.31 350 PHE A N 1
ATOM 2783 C CA . PHE A 1 350 ? 23.169 -13.685 -24.179 1.00 94.31 350 PHE A CA 1
ATOM 2784 C C . PHE A 1 350 ? 24.686 -13.837 -24.185 1.00 94.31 350 PHE A C 1
ATOM 2786 O O . PHE A 1 350 ? 25.309 -13.558 -25.198 1.00 94.31 350 PHE A O 1
ATOM 2793 N N . SER A 1 351 ? 25.302 -14.204 -23.062 1.00 90.25 351 SER A N 1
ATOM 2794 C CA . SER A 1 351 ? 26.767 -14.186 -22.889 1.00 90.25 351 SER A CA 1
ATOM 2795 C C . SER A 1 351 ? 27.405 -15.563 -22.699 1.00 90.25 351 SER A C 1
ATOM 2797 O O . SER A 1 351 ? 28.607 -15.631 -22.457 1.00 90.25 351 SER A O 1
ATOM 2799 N N . ALA A 1 352 ? 26.631 -16.648 -22.778 1.00 85.00 352 ALA A N 1
ATOM 2800 C CA . ALA A 1 352 ? 27.130 -18.010 -22.605 1.00 85.00 352 ALA A CA 1
ATOM 2801 C C . ALA A 1 352 ? 26.517 -18.955 -23.658 1.00 85.00 352 ALA A C 1
ATOM 2803 O O . ALA A 1 352 ? 25.298 -18.913 -23.840 1.00 85.00 352 ALA A O 1
ATOM 2804 N N . PRO A 1 353 ? 27.315 -19.825 -24.318 1.00 80.75 353 PRO A N 1
ATOM 2805 C CA . PRO A 1 353 ? 28.768 -20.012 -24.159 1.00 80.75 353 PRO A CA 1
ATOM 2806 C C . PRO A 1 353 ? 29.631 -18.906 -24.800 1.00 80.75 353 PRO A C 1
ATOM 2808 O O . PRO A 1 353 ? 30.759 -18.698 -24.370 1.00 80.75 353 PRO A O 1
ATOM 2811 N N . GLU A 1 354 ? 29.096 -18.162 -25.768 1.00 88.31 354 GLU A N 1
ATOM 2812 C CA . GLU A 1 354 ? 29.676 -16.934 -26.329 1.00 88.31 354 GLU A CA 1
ATOM 2813 C C . GLU A 1 354 ? 28.599 -15.849 -26.400 1.00 88.31 354 GLU A C 1
ATOM 2815 O O . GLU A 1 354 ? 27.418 -16.120 -26.173 1.00 88.31 354 GLU A O 1
ATOM 2820 N N . LYS A 1 355 ? 29.000 -14.613 -26.713 1.00 91.62 355 LYS A N 1
ATOM 2821 C CA . LYS A 1 355 ? 28.052 -13.507 -26.825 1.00 91.62 355 LYS A CA 1
ATOM 2822 C C . LYS A 1 355 ? 27.215 -13.589 -28.097 1.00 91.62 355 LYS A C 1
ATOM 2824 O O . LYS A 1 355 ? 27.762 -13.744 -29.180 1.00 91.62 355 LYS A O 1
ATOM 2829 N N . GLU A 1 356 ? 25.920 -13.363 -27.985 1.00 94.00 356 GLU A N 1
ATOM 2830 C CA . GLU A 1 356 ? 25.022 -13.173 -29.123 1.00 94.00 356 GLU A CA 1
ATOM 2831 C C . GLU A 1 356 ? 23.971 -12.137 -28.771 1.00 94.00 356 GLU A C 1
ATOM 2833 O O . GLU A 1 356 ? 23.451 -12.152 -27.653 1.00 94.00 356 GLU A O 1
ATOM 2838 N N . SER A 1 357 ? 23.658 -11.250 -29.712 1.00 94.06 357 SER A N 1
ATOM 2839 C CA . SER A 1 357 ? 22.658 -10.211 -29.503 1.00 94.06 357 SER A CA 1
ATOM 2840 C C . SER A 1 357 ? 21.482 -10.341 -30.457 1.00 94.06 357 SER A C 1
ATOM 2842 O O . SER A 1 357 ? 21.649 -10.422 -31.670 1.00 94.06 357 SER A O 1
ATOM 2844 N N . GLU A 1 358 ? 20.284 -10.253 -29.897 1.00 92.25 358 GLU A N 1
ATOM 2845 C CA . GLU A 1 358 ? 19.043 -10.019 -30.621 1.00 92.25 358 GLU A CA 1
ATOM 2846 C C . GLU A 1 358 ? 18.737 -8.515 -30.617 1.00 92.25 358 GLU A C 1
ATOM 2848 O O . GLU A 1 358 ? 18.825 -7.858 -29.576 1.00 92.25 358 GLU A O 1
ATOM 2853 N N . LEU A 1 359 ? 18.374 -7.969 -31.779 1.00 91.62 359 LEU A N 1
ATOM 2854 C CA . LEU A 1 359 ? 18.047 -6.557 -31.958 1.00 91.62 359 LEU A CA 1
ATOM 2855 C C . LEU A 1 359 ? 16.603 -6.405 -32.425 1.00 91.62 359 LEU A C 1
ATOM 2857 O O . LEU A 1 359 ? 16.230 -6.944 -33.467 1.00 91.62 359 LEU A O 1
ATOM 2861 N N . LYS A 1 360 ? 15.806 -5.638 -31.682 1.00 93.25 360 LYS A N 1
ATOM 2862 C CA . LYS A 1 360 ? 14.402 -5.371 -32.008 1.00 93.25 360 LYS A CA 1
ATOM 2863 C C . LYS A 1 360 ? 14.054 -3.899 -31.911 1.00 93.25 360 LYS A C 1
ATOM 2865 O O . LYS A 1 360 ? 14.652 -3.150 -31.139 1.00 93.25 360 LYS A O 1
ATOM 2870 N N . PHE A 1 361 ? 13.040 -3.514 -32.675 1.00 93.56 361 PHE A N 1
ATOM 2871 C CA . PHE A 1 361 ? 12.560 -2.146 -32.764 1.00 93.56 361 PHE A CA 1
ATOM 2872 C C . PHE A 1 361 ? 11.072 -2.071 -32.457 1.00 93.56 361 PHE A C 1
ATOM 2874 O O . PHE A 1 361 ? 10.311 -2.923 -32.910 1.00 93.56 361 PHE A O 1
ATOM 2881 N N . TYR A 1 362 ? 10.662 -1.044 -31.720 1.00 93.31 362 TYR A N 1
ATOM 2882 C CA . TYR A 1 362 ? 9.265 -0.821 -31.355 1.00 93.31 362 TYR A CA 1
ATOM 2883 C C . TYR A 1 362 ? 8.906 0.659 -31.457 1.00 93.31 362 TYR A C 1
ATOM 2885 O O . TYR A 1 362 ? 9.755 1.527 -31.242 1.00 93.31 362 TYR A O 1
ATOM 2893 N N . ASP A 1 363 ? 7.644 0.959 -31.747 1.00 91.25 363 ASP A N 1
ATOM 2894 C CA . ASP A 1 363 ? 7.101 2.297 -31.496 1.00 91.25 363 ASP A CA 1
ATOM 2895 C C . ASP A 1 363 ? 6.842 2.533 -29.989 1.00 91.25 363 ASP A C 1
ATOM 2897 O O . ASP A 1 363 ? 7.078 1.665 -29.143 1.00 91.25 363 ASP A O 1
ATOM 2901 N N . GLN A 1 364 ? 6.368 3.729 -29.626 1.00 89.62 364 GLN A N 1
ATOM 2902 C CA . GLN A 1 364 ? 6.072 4.097 -28.230 1.00 89.62 364 GLN A CA 1
ATOM 2903 C C . GLN A 1 364 ? 4.778 3.460 -27.685 1.00 89.62 364 GLN A C 1
ATOM 2905 O O . GLN A 1 364 ? 4.404 3.669 -26.521 1.00 89.62 364 GLN A O 1
ATOM 2910 N N . GLU A 1 365 ? 4.093 2.677 -28.515 1.00 90.12 365 GLU A N 1
ATOM 2911 C CA . GLU A 1 365 ? 2.909 1.879 -28.209 1.00 90.12 365 GLU A CA 1
ATOM 2912 C C . GLU A 1 365 ? 3.255 0.386 -28.096 1.00 90.12 365 GLU A C 1
ATOM 2914 O O . GLU A 1 365 ? 2.358 -0.432 -27.885 1.00 90.12 365 GLU A O 1
ATOM 2919 N N . TRP A 1 366 ? 4.547 0.039 -28.160 1.00 92.94 366 TRP A N 1
ATOM 2920 C CA . TRP A 1 366 ? 5.073 -1.324 -28.064 1.00 92.94 366 TRP A CA 1
ATOM 2921 C C . TRP A 1 366 ? 4.685 -2.241 -29.227 1.00 92.94 366 TRP A C 1
ATOM 2923 O O . TRP A 1 366 ? 4.713 -3.468 -29.092 1.00 92.94 366 TRP A O 1
ATOM 2933 N N . LYS A 1 367 ? 4.372 -1.675 -30.394 1.00 92.31 367 LYS A N 1
ATOM 2934 C CA . LYS A 1 367 ? 4.225 -2.441 -31.630 1.00 92.31 367 LYS A CA 1
ATOM 2935 C C . LYS A 1 367 ? 5.602 -2.688 -32.238 1.00 92.31 367 LYS A C 1
ATOM 2937 O O . LYS A 1 367 ? 6.347 -1.748 -32.505 1.00 92.31 367 LYS A O 1
ATOM 2942 N N . GLU A 1 368 ? 5.929 -3.958 -32.461 1.00 92.94 368 GLU A N 1
ATOM 2943 C CA . GLU A 1 368 ? 7.184 -4.354 -33.105 1.00 92.94 368 GLU A CA 1
ATOM 2944 C C . GLU A 1 368 ? 7.225 -3.855 -34.558 1.00 92.94 368 GLU A C 1
ATOM 2946 O O . GLU A 1 368 ? 6.237 -3.934 -35.296 1.00 92.94 368 GLU A O 1
ATOM 2951 N N . LEU A 1 369 ? 8.375 -3.315 -34.954 1.00 89.81 369 LEU A N 1
ATOM 2952 C CA . LEU A 1 369 ? 8.652 -2.795 -36.288 1.00 89.81 369 LEU A CA 1
ATOM 2953 C C . LEU A 1 369 ? 9.599 -3.748 -37.018 1.00 89.81 369 LEU A C 1
ATOM 2955 O O . LEU A 1 369 ? 10.536 -4.281 -36.424 1.00 89.81 369 LEU A O 1
ATOM 2959 N N . GLU A 1 370 ? 9.396 -3.932 -38.324 1.00 82.19 370 GLU A N 1
ATOM 2960 C CA . GLU A 1 370 ? 10.275 -4.778 -39.134 1.00 82.19 370 GLU A CA 1
ATOM 2961 C C . GLU A 1 370 ? 11.689 -4.176 -39.234 1.00 82.19 370 GLU A C 1
ATOM 2963 O O . GLU A 1 370 ? 11.958 -3.242 -40.000 1.00 82.19 370 GLU A O 1
ATOM 2968 N N . GLY A 1 371 ? 12.614 -4.737 -38.448 1.00 68.31 371 GLY A N 1
ATOM 2969 C CA . GLY A 1 371 ? 13.980 -4.233 -38.291 1.00 68.31 371 GLY A CA 1
ATOM 2970 C C . GLY A 1 371 ? 14.858 -4.308 -39.543 1.00 68.31 371 GLY A C 1
ATOM 2971 O O . GLY A 1 371 ? 15.840 -3.574 -39.634 1.00 68.31 371 GLY A O 1
ATOM 2972 N N . THR A 1 372 ? 14.495 -5.118 -40.542 1.00 66.00 372 THR A N 1
ATOM 2973 C CA . THR A 1 372 ? 15.237 -5.254 -41.812 1.00 66.00 372 THR A CA 1
ATOM 2974 C C . THR A 1 372 ? 15.326 -3.942 -42.592 1.00 66.00 372 THR A C 1
ATOM 2976 O O . THR A 1 372 ? 16.289 -3.723 -43.320 1.00 66.00 372 THR A O 1
ATOM 2979 N N . SER A 1 373 ? 14.355 -3.044 -42.416 1.00 75.69 373 SER A N 1
ATOM 2980 C CA . SER A 1 373 ? 14.341 -1.720 -43.050 1.00 75.69 373 SER A CA 1
ATOM 2981 C C . SER A 1 373 ? 15.183 -0.669 -42.308 1.00 75.69 373 SER A C 1
ATOM 2983 O O . SER A 1 373 ? 15.583 0.341 -42.897 1.00 75.69 373 SER A O 1
ATOM 2985 N N . LEU A 1 374 ? 15.469 -0.914 -41.025 1.00 83.81 374 LEU A N 1
ATOM 2986 C CA . LEU A 1 374 ? 16.168 0.001 -40.118 1.00 83.81 374 LEU A CA 1
ATOM 2987 C C . LEU A 1 374 ? 17.658 -0.329 -39.972 1.00 83.81 374 LEU A C 1
ATOM 2989 O O . LEU A 1 374 ? 18.418 0.491 -39.452 1.00 83.81 374 LEU A O 1
ATOM 2993 N N . LEU A 1 375 ? 18.073 -1.506 -40.441 1.00 84.06 375 LEU A N 1
ATOM 2994 C CA . LEU A 1 375 ? 19.451 -1.981 -40.417 1.00 84.06 375 LEU A CA 1
ATOM 2995 C C . LEU A 1 375 ? 20.070 -1.996 -41.819 1.00 84.06 375 LEU A C 1
ATOM 2997 O O . LEU A 1 375 ? 19.357 -2.113 -42.818 1.00 84.06 375 LEU A O 1
ATOM 3001 N N . PRO A 1 376 ? 21.405 -1.901 -41.925 1.00 80.19 376 PRO A N 1
ATOM 3002 C CA . PRO A 1 376 ? 22.102 -2.149 -43.180 1.00 80.19 376 PRO A CA 1
ATOM 3003 C C . PRO A 1 376 ? 21.879 -3.587 -43.663 1.00 80.19 376 PRO A C 1
ATOM 3005 O O . PRO A 1 376 ? 22.014 -4.540 -42.898 1.00 80.19 376 PRO A O 1
ATOM 3008 N N . SER A 1 377 ? 21.592 -3.758 -44.956 1.00 75.81 377 SER A N 1
ATOM 3009 C CA . SER A 1 377 ? 21.322 -5.068 -45.572 1.00 75.81 377 SER A CA 1
ATOM 3010 C C . SER A 1 377 ? 22.518 -6.027 -45.552 1.00 75.81 377 SER A C 1
ATOM 3012 O O . SER A 1 377 ? 22.364 -7.214 -45.811 1.00 75.81 377 SER A O 1
ATOM 3014 N N . ASN A 1 378 ? 23.712 -5.511 -45.276 1.00 74.31 378 ASN A N 1
ATOM 3015 C CA . ASN A 1 378 ? 24.981 -6.226 -45.255 1.00 74.31 378 ASN A CA 1
ATOM 3016 C C . ASN A 1 378 ? 25.481 -6.542 -43.834 1.00 74.31 378 ASN A C 1
ATOM 3018 O O . ASN A 1 378 ? 26.605 -7.008 -43.684 1.00 74.31 378 ASN A O 1
ATOM 3022 N N . LEU A 1 379 ? 24.679 -6.307 -42.788 1.00 76.25 379 LEU A N 1
ATOM 3023 C CA . LEU A 1 379 ? 25.093 -6.553 -41.399 1.00 76.25 379 LEU A CA 1
ATOM 3024 C C . LEU A 1 379 ? 25.498 -8.020 -41.148 1.00 76.25 379 LEU A C 1
ATOM 3026 O O . LEU A 1 379 ? 26.398 -8.286 -40.364 1.00 76.25 379 LEU A O 1
ATOM 3030 N N . SER A 1 380 ? 24.869 -8.971 -41.842 1.00 74.44 380 SER A N 1
ATOM 3031 C CA . SER A 1 380 ? 25.164 -10.407 -41.737 1.00 74.44 380 SER A CA 1
ATOM 3032 C C . SER A 1 380 ? 26.327 -10.879 -42.623 1.00 74.44 380 SER A C 1
ATOM 3034 O O . SER A 1 380 ? 26.636 -12.074 -42.649 1.00 74.44 380 SER A O 1
ATOM 3036 N N . ASP A 1 381 ? 26.947 -9.986 -43.399 1.00 81.44 381 ASP A N 1
ATOM 3037 C CA . ASP A 1 381 ? 28.047 -10.330 -44.298 1.00 81.44 381 ASP A CA 1
ATOM 3038 C C . ASP A 1 381 ? 29.386 -10.338 -43.549 1.00 81.44 381 ASP A C 1
ATOM 3040 O O . ASP A 1 381 ? 30.019 -9.306 -43.331 1.00 81.44 381 ASP A O 1
ATOM 3044 N N . VAL A 1 382 ? 29.833 -11.540 -43.179 1.00 79.00 382 VAL A N 1
ATOM 3045 C CA . VAL A 1 382 ? 31.099 -11.784 -42.465 1.00 79.00 382 VAL A CA 1
ATOM 3046 C C . VAL A 1 382 ? 32.313 -11.230 -43.208 1.00 79.00 382 VAL A C 1
ATOM 3048 O O . VAL A 1 382 ? 33.281 -10.830 -42.564 1.00 79.00 382 VAL A O 1
ATOM 3051 N N . SER A 1 383 ? 32.278 -11.159 -44.543 1.00 78.12 383 SER A N 1
ATOM 3052 C CA . SER A 1 383 ? 33.413 -10.641 -45.318 1.00 78.12 383 SER A CA 1
ATOM 3053 C C . SER A 1 383 ? 33.743 -9.189 -44.963 1.00 78.12 383 SER A C 1
ATOM 3055 O O . SER A 1 383 ? 34.905 -8.793 -45.010 1.00 78.12 383 SER A O 1
ATOM 3057 N N . LEU A 1 384 ? 32.746 -8.425 -44.511 1.00 81.38 384 LEU A N 1
ATOM 3058 C CA . LEU A 1 384 ? 32.899 -7.032 -44.099 1.00 81.38 384 LEU A CA 1
ATOM 3059 C C . LEU A 1 384 ? 33.526 -6.865 -42.711 1.00 81.38 384 LEU A C 1
ATOM 3061 O O . LEU A 1 384 ? 33.910 -5.756 -42.344 1.00 81.38 384 LEU A O 1
ATOM 3065 N N . TYR A 1 385 ? 33.629 -7.949 -41.942 1.00 85.31 385 TYR A N 1
ATOM 3066 C CA . TYR A 1 385 ? 34.255 -7.978 -40.620 1.00 85.31 385 TYR A CA 1
ATOM 3067 C C . TYR A 1 385 ? 35.702 -8.479 -40.676 1.00 85.31 385 TYR A C 1
ATOM 3069 O O . TYR A 1 385 ? 36.361 -8.511 -39.643 1.00 85.31 385 TYR A O 1
ATOM 3077 N N . MET A 1 386 ? 36.208 -8.865 -41.849 1.00 85.62 386 MET A N 1
ATOM 3078 C CA . MET A 1 386 ? 37.552 -9.417 -42.025 1.00 85.62 386 MET A CA 1
ATOM 3079 C C . MET A 1 386 ? 38.518 -8.371 -42.592 1.00 85.62 386 MET A C 1
ATOM 3081 O O . MET A 1 386 ? 38.235 -7.716 -43.594 1.00 85.62 386 MET A O 1
ATOM 3085 N N . GLN A 1 387 ? 39.695 -8.254 -41.983 1.00 85.75 387 GLN A N 1
ATOM 3086 C CA . GLN A 1 387 ? 40.822 -7.497 -42.524 1.00 85.75 387 GLN A CA 1
ATOM 3087 C C . GLN A 1 387 ? 41.430 -8.209 -43.731 1.00 85.75 387 GLN A C 1
ATOM 3089 O O . GLN A 1 387 ? 41.295 -9.420 -43.897 1.00 85.75 387 GLN A O 1
ATOM 3094 N N . ALA A 1 388 ? 42.174 -7.464 -44.551 1.00 83.94 388 ALA A N 1
ATOM 3095 C CA . ALA A 1 388 ? 43.003 -8.070 -45.582 1.00 83.94 388 ALA A CA 1
ATOM 3096 C C . ALA A 1 388 ? 44.015 -9.053 -44.964 1.00 83.94 388 ALA A C 1
ATOM 3098 O O . ALA A 1 388 ? 44.528 -8.833 -43.865 1.00 83.94 388 ALA A O 1
ATOM 3099 N N . LYS A 1 389 ? 44.324 -10.130 -45.695 1.00 89.19 389 LYS A N 1
ATOM 3100 C CA . LYS A 1 389 ? 45.275 -11.156 -45.258 1.00 89.19 389 LYS A CA 1
ATOM 3101 C C . LYS A 1 389 ? 46.630 -10.522 -44.884 1.00 89.19 389 LYS A C 1
ATOM 3103 O O . LYS A 1 389 ? 47.259 -9.933 -45.764 1.00 89.19 389 LYS A O 1
ATOM 3108 N N . PRO A 1 390 ? 47.142 -10.724 -43.657 1.00 86.69 390 PRO A N 1
ATOM 3109 C CA . PRO A 1 390 ? 48.477 -10.274 -43.272 1.00 86.69 390 PRO A CA 1
ATOM 3110 C C . PRO A 1 390 ? 49.579 -10.935 -44.110 1.00 86.69 390 PRO A C 1
ATOM 3112 O O . PRO A 1 390 ? 49.447 -12.090 -44.532 1.00 86.69 390 PRO A O 1
ATOM 3115 N N . ASP A 1 391 ? 50.706 -10.250 -44.300 1.00 85.31 391 ASP A N 1
ATOM 3116 C CA . ASP A 1 391 ? 51.873 -10.808 -45.006 1.00 85.31 391 ASP A CA 1
ATOM 3117 C C . ASP A 1 391 ? 52.484 -12.010 -44.272 1.00 85.31 391 ASP A C 1
ATOM 3119 O O . ASP A 1 391 ? 53.032 -12.918 -44.891 1.00 85.31 391 ASP A O 1
ATOM 3123 N N . THR A 1 392 ? 52.324 -12.055 -42.948 1.00 87.56 392 THR A N 1
ATOM 3124 C CA . THR A 1 392 ? 52.808 -13.128 -42.069 1.00 87.56 392 THR A CA 1
ATOM 3125 C C . THR A 1 392 ? 51.975 -14.413 -42.132 1.00 87.56 392 THR A C 1
ATOM 3127 O O . THR A 1 392 ? 52.341 -15.400 -41.497 1.00 87.56 392 THR A O 1
ATOM 3130 N N . MET A 1 393 ? 50.864 -14.426 -42.879 1.00 89.44 393 MET A N 1
ATOM 3131 C CA . MET A 1 393 ? 49.930 -15.553 -42.969 1.00 89.44 393 MET A CA 1
ATOM 3132 C C . MET A 1 393 ? 49.843 -16.106 -44.398 1.00 89.44 393 MET A C 1
ATOM 3134 O O . MET A 1 393 ? 49.738 -15.349 -45.372 1.00 89.44 393 MET A O 1
ATOM 3138 N N . SER A 1 394 ? 49.839 -17.438 -44.535 1.00 91.75 394 SER A N 1
ATOM 3139 C CA . SER A 1 394 ? 49.617 -18.098 -45.827 1.00 91.75 394 SER A CA 1
ATOM 3140 C C . SER A 1 394 ? 48.172 -17.916 -46.305 1.00 91.75 394 SER A C 1
ATOM 3142 O O . SER A 1 394 ? 47.244 -17.780 -45.507 1.00 91.75 394 SER A O 1
ATOM 3144 N N . LEU A 1 395 ? 47.970 -17.911 -47.626 1.00 89.69 395 LEU A N 1
ATOM 3145 C CA . LEU A 1 395 ? 46.633 -17.778 -48.214 1.00 89.69 395 LEU A CA 1
ATOM 3146 C C . LEU A 1 395 ? 45.721 -18.956 -47.834 1.00 89.69 395 LEU A C 1
ATOM 3148 O O . LEU A 1 395 ? 44.551 -18.751 -47.529 1.00 89.69 395 LEU A O 1
ATOM 3152 N N . GLU A 1 396 ? 46.275 -20.169 -47.783 1.00 91.06 396 GLU A N 1
ATOM 3153 C CA . GLU A 1 396 ? 45.556 -21.375 -47.357 1.00 91.06 396 GLU A CA 1
ATOM 3154 C C . GLU A 1 396 ? 45.054 -21.256 -45.917 1.00 91.06 396 GLU A C 1
ATOM 3156 O O . GLU A 1 396 ? 43.872 -21.476 -45.666 1.00 91.06 396 GLU A O 1
ATOM 3161 N N . ARG A 1 397 ? 45.914 -20.818 -44.983 1.00 89.88 397 ARG A N 1
ATOM 3162 C CA . ARG A 1 397 ? 45.525 -20.648 -43.576 1.00 89.88 397 ARG A CA 1
ATOM 3163 C C . ARG A 1 397 ? 44.469 -19.562 -43.403 1.00 89.88 397 ARG A C 1
ATOM 3165 O O . ARG A 1 397 ? 43.563 -19.709 -42.589 1.00 89.88 397 ARG A O 1
ATOM 3172 N N . TYR A 1 398 ? 44.567 -18.481 -44.171 1.00 88.75 398 TYR A N 1
ATOM 3173 C CA . TYR A 1 398 ? 43.575 -17.410 -44.147 1.00 88.75 398 TYR A CA 1
ATOM 3174 C C . TYR A 1 398 ? 42.189 -17.902 -44.594 1.00 88.75 398 TYR A C 1
ATOM 3176 O O . TYR A 1 398 ? 41.195 -17.623 -43.926 1.00 88.75 398 TYR A O 1
ATOM 3184 N N . HIS A 1 399 ? 42.117 -18.687 -45.673 1.00 88.50 399 HIS A N 1
ATOM 3185 C CA . HIS A 1 399 ? 40.857 -19.279 -46.133 1.00 88.50 399 HIS A CA 1
ATOM 3186 C C . HIS A 1 399 ? 40.321 -20.363 -45.196 1.00 88.50 399 HIS A C 1
ATOM 3188 O O . HIS A 1 399 ? 39.111 -20.436 -44.987 1.00 88.50 399 HIS A O 1
ATOM 3194 N N . GLU A 1 400 ? 41.199 -21.174 -44.605 1.00 88.88 400 GLU A N 1
ATOM 3195 C CA . GLU A 1 400 ? 40.823 -22.158 -43.588 1.00 88.88 400 GLU A CA 1
ATOM 3196 C C . GLU A 1 400 ? 40.153 -21.471 -42.392 1.00 88.88 400 GLU A C 1
ATOM 3198 O O . GLU A 1 400 ? 39.042 -21.834 -42.014 1.00 88.88 400 GLU A O 1
ATOM 3203 N N . LEU A 1 401 ? 40.783 -20.422 -41.855 1.00 86.56 401 LEU A N 1
ATOM 3204 C CA . LEU A 1 401 ? 40.227 -19.618 -40.771 1.00 86.56 401 LEU A CA 1
ATOM 3205 C C . LEU A 1 401 ? 38.859 -19.035 -41.160 1.00 86.56 401 LEU A C 1
ATOM 3207 O O . LEU A 1 401 ? 37.907 -19.161 -40.392 1.00 86.56 401 LEU A O 1
ATOM 3211 N N . GLN A 1 402 ? 38.727 -18.447 -42.354 1.00 84.62 402 GLN A N 1
ATOM 3212 C CA . GLN A 1 402 ? 37.446 -17.915 -42.842 1.00 84.62 402 GLN A CA 1
ATOM 3213 C C . GLN A 1 402 ? 36.335 -18.971 -42.886 1.00 84.62 402 GLN A C 1
ATOM 3215 O O . GLN A 1 402 ? 35.202 -18.681 -42.508 1.00 84.62 402 GLN A O 1
ATOM 3220 N N . ALA A 1 403 ? 36.650 -20.191 -43.325 1.00 85.19 403 ALA A N 1
ATOM 3221 C CA . ALA A 1 403 ? 35.686 -21.286 -43.404 1.00 85.19 403 ALA A CA 1
ATOM 3222 C C . ALA A 1 403 ? 35.226 -21.787 -42.024 1.00 85.19 403 ALA A C 1
ATOM 3224 O O . ALA A 1 403 ? 34.167 -22.400 -41.919 1.00 85.19 403 ALA A O 1
ATOM 3225 N N . MET A 1 404 ? 35.992 -21.512 -40.964 1.00 86.00 404 MET A N 1
ATOM 3226 C CA . MET A 1 404 ? 35.640 -21.872 -39.588 1.00 86.00 404 MET A CA 1
ATOM 3227 C C . MET A 1 404 ? 34.711 -20.852 -38.901 1.00 86.00 404 MET A C 1
ATOM 3229 O O . MET A 1 404 ? 34.335 -21.056 -37.747 1.00 86.00 404 MET A O 1
ATOM 3233 N N . ILE A 1 405 ? 34.324 -19.761 -39.577 1.00 83.19 405 ILE A N 1
ATOM 3234 C CA . ILE A 1 405 ? 33.378 -18.753 -39.065 1.00 83.19 405 ILE A CA 1
ATOM 3235 C C . ILE A 1 405 ? 31.934 -19.254 -39.230 1.00 83.19 405 ILE A C 1
ATOM 3237 O O . ILE A 1 405 ? 31.129 -18.696 -39.972 1.00 83.19 405 ILE A O 1
ATOM 3241 N N . GLU A 1 406 ? 31.603 -20.346 -38.550 1.00 81.19 406 GLU A N 1
ATOM 3242 C CA . GLU A 1 406 ? 30.250 -20.896 -38.497 1.00 81.19 406 GLU A CA 1
ATOM 3243 C C . GLU A 1 406 ? 29.952 -21.415 -37.074 1.00 81.19 406 GLU A C 1
ATOM 3245 O O . GLU A 1 406 ? 30.829 -22.022 -36.455 1.00 81.19 406 GLU A O 1
ATOM 3250 N N . PRO A 1 407 ? 28.737 -21.210 -36.526 1.00 82.88 407 PRO A N 1
ATOM 3251 C CA . PRO A 1 407 ? 27.676 -20.358 -37.057 1.00 82.88 407 PRO A CA 1
ATOM 3252 C C . PRO A 1 407 ? 28.038 -18.868 -36.965 1.00 82.88 407 PRO A C 1
ATOM 3254 O O . PRO A 1 407 ? 28.743 -18.428 -36.055 1.00 82.88 407 PRO A O 1
ATOM 3257 N N . LYS A 1 408 ? 27.514 -18.078 -37.904 1.00 83.31 408 LYS A N 1
ATOM 3258 C CA . LYS A 1 408 ? 27.681 -16.617 -37.946 1.00 83.31 408 LYS A CA 1
ATOM 3259 C C . LYS A 1 408 ? 26.896 -15.942 -36.825 1.00 83.31 408 LYS A C 1
ATOM 3261 O O . LYS A 1 408 ? 25.747 -15.548 -37.011 1.00 83.31 408 LYS A O 1
ATOM 3266 N N . MET A 1 409 ? 27.524 -15.819 -35.664 1.00 87.69 409 MET A N 1
ATOM 3267 C CA . MET A 1 409 ? 26.954 -15.157 -34.495 1.00 87.69 409 MET A CA 1
ATOM 3268 C C . MET A 1 409 ? 27.540 -13.759 -34.349 1.00 87.69 409 MET A C 1
ATOM 3270 O O . MET A 1 409 ? 28.745 -13.553 -34.506 1.00 87.69 409 MET A O 1
ATOM 3274 N N . PHE A 1 410 ? 26.688 -12.801 -34.010 1.00 89.69 410 PHE A N 1
ATOM 3275 C CA . PHE A 1 410 ? 27.090 -11.420 -33.788 1.00 89.69 410 PHE A CA 1
ATOM 3276 C C . PHE A 1 410 ? 26.593 -10.970 -32.429 1.00 89.69 410 PHE A C 1
ATOM 3278 O O . PHE A 1 410 ? 25.505 -11.344 -31.990 1.00 89.69 410 PHE A O 1
ATOM 3285 N N . HIS A 1 411 ? 27.373 -10.120 -31.782 1.00 92.38 411 HIS A N 1
ATOM 3286 C CA . HIS A 1 411 ? 26.899 -9.383 -30.630 1.00 92.38 411 HIS A CA 1
ATOM 3287 C C . HIS A 1 411 ? 27.044 -7.886 -30.865 1.00 92.38 411 HIS A C 1
ATOM 3289 O O . HIS A 1 411 ? 27.868 -7.421 -31.658 1.00 92.38 411 HIS A O 1
ATOM 3295 N N . LEU A 1 412 ? 26.173 -7.148 -30.196 1.00 93.31 412 LEU A N 1
ATOM 3296 C CA . LEU A 1 412 ? 25.984 -5.722 -30.351 1.00 93.31 412 LEU A CA 1
ATOM 3297 C C . LEU A 1 412 ? 26.219 -5.051 -29.002 1.00 93.31 412 LEU A C 1
ATOM 3299 O O . LEU A 1 412 ? 25.734 -5.521 -27.971 1.00 93.31 412 LEU A O 1
ATOM 3303 N N . THR A 1 413 ? 26.955 -3.949 -29.011 1.00 92.19 413 THR A N 1
ATOM 3304 C CA . THR A 1 413 ? 27.192 -3.113 -27.832 1.00 92.19 413 THR A CA 1
ATOM 3305 C C . THR A 1 413 ? 27.036 -1.648 -28.196 1.00 92.19 413 THR A C 1
ATOM 3307 O O . THR A 1 413 ? 27.310 -1.241 -29.321 1.00 92.19 413 THR A O 1
ATOM 3310 N N . TRP A 1 414 ? 26.589 -0.828 -27.254 1.00 91.88 414 TRP A N 1
ATOM 3311 C CA . TRP A 1 414 ? 26.622 0.619 -27.438 1.00 91.88 414 TRP A CA 1
ATOM 3312 C C . TRP A 1 414 ? 28.037 1.153 -27.198 1.00 91.88 414 TRP A C 1
ATOM 3314 O O . TRP A 1 414 ? 28.742 0.677 -26.305 1.00 91.88 414 TRP A O 1
ATOM 3324 N N . SER A 1 415 ? 28.451 2.146 -27.986 1.00 88.06 415 SER A N 1
ATOM 3325 C CA . SER A 1 415 ? 29.669 2.921 -27.735 1.00 88.06 415 SER A CA 1
ATOM 3326 C C . SER A 1 415 ? 29.605 3.640 -26.381 1.00 88.06 415 SER A C 1
ATOM 3328 O O . SER A 1 415 ? 28.528 3.836 -25.820 1.00 88.06 415 SER A O 1
ATOM 3330 N N . GLU A 1 416 ? 30.752 4.071 -25.848 1.00 79.00 416 GLU A N 1
ATOM 3331 C CA . GLU A 1 416 ? 30.814 4.751 -24.540 1.00 79.00 416 GLU A CA 1
ATOM 3332 C C . GLU A 1 416 ? 30.020 6.066 -24.503 1.00 79.00 416 GLU A C 1
ATOM 3334 O O . GLU A 1 416 ? 29.386 6.380 -23.499 1.00 79.00 416 GLU A O 1
ATOM 3339 N N . ASP A 1 417 ? 30.010 6.813 -25.610 1.00 76.38 417 ASP A N 1
ATOM 3340 C CA . ASP A 1 417 ? 29.173 8.008 -25.783 1.00 76.38 417 ASP A CA 1
ATOM 3341 C C . ASP A 1 417 ? 27.712 7.664 -26.129 1.00 76.38 417 ASP A C 1
ATOM 3343 O O . ASP A 1 417 ? 26.840 8.532 -26.174 1.00 76.38 417 ASP A O 1
ATOM 3347 N N . GLY A 1 418 ? 27.453 6.385 -26.397 1.00 77.12 418 GLY A N 1
ATOM 3348 C CA . GLY A 1 418 ? 26.182 5.831 -26.801 1.00 77.12 418 GLY A CA 1
ATOM 3349 C C . GLY A 1 418 ? 25.710 6.232 -28.204 1.00 77.12 418 GLY A C 1
ATOM 3350 O O . GLY A 1 418 ? 24.604 5.876 -28.590 1.00 77.12 418 GLY A O 1
ATOM 3351 N N . ASN A 1 419 ? 26.479 6.948 -29.007 1.00 80.12 419 ASN A N 1
ATOM 3352 C CA . ASN A 1 419 ? 25.964 7.410 -30.298 1.00 80.12 419 ASN A CA 1
ATOM 3353 C C . ASN A 1 419 ? 26.008 6.337 -31.394 1.00 80.12 419 ASN A C 1
ATOM 3355 O O . ASN A 1 419 ? 25.391 6.509 -32.449 1.00 80.12 419 ASN A O 1
ATOM 3359 N N . GLU A 1 420 ? 26.724 5.239 -31.156 1.00 90.75 420 GLU A N 1
ATOM 3360 C CA . GLU A 1 420 ? 26.965 4.186 -32.133 1.00 90.75 420 GLU A CA 1
ATOM 3361 C C . GLU A 1 420 ? 26.631 2.811 -31.549 1.00 90.75 420 GLU A C 1
ATOM 3363 O O . GLU A 1 420 ? 26.930 2.503 -30.394 1.00 90.75 420 GLU A O 1
ATOM 3368 N N . LEU A 1 421 ? 26.028 1.968 -32.380 1.00 91.75 421 LEU A N 1
ATOM 3369 C CA . LEU A 1 421 ? 25.898 0.541 -32.144 1.00 91.75 421 LEU A CA 1
ATOM 3370 C C . LEU A 1 421 ? 27.105 -0.153 -32.779 1.00 91.75 421 LEU A C 1
ATOM 3372 O O . LEU A 1 421 ? 27.341 -0.038 -33.981 1.00 91.75 421 LEU A O 1
ATOM 3376 N N . VAL A 1 422 ? 27.885 -0.853 -31.972 1.00 92.69 422 VAL A N 1
ATOM 3377 C CA . VAL A 1 422 ? 29.082 -1.582 -32.381 1.00 92.69 422 VAL A CA 1
ATOM 3378 C C . VAL A 1 422 ? 28.724 -3.051 -32.539 1.00 92.69 422 VAL A C 1
ATOM 3380 O O . VAL A 1 422 ? 28.217 -3.672 -31.611 1.00 92.69 422 VAL A O 1
ATOM 3383 N N . SER A 1 423 ? 28.990 -3.612 -33.712 1.00 92.31 423 SER A N 1
ATOM 3384 C CA . SER A 1 423 ? 28.817 -5.028 -34.010 1.00 92.31 423 SER A CA 1
ATOM 3385 C C . SER A 1 423 ? 30.160 -5.731 -34.058 1.00 92.31 423 SER A C 1
ATOM 3387 O O . SER A 1 423 ? 31.118 -5.247 -34.671 1.00 92.31 423 SER A O 1
ATOM 3389 N N . GLN A 1 424 ? 30.209 -6.894 -33.426 1.00 91.44 424 GLN A N 1
ATOM 3390 C CA . GLN A 1 424 ? 31.373 -7.760 -33.376 1.00 91.44 424 GLN A CA 1
ATOM 3391 C C . GLN A 1 424 ? 30.944 -9.203 -33.625 1.00 91.44 424 GLN A C 1
ATOM 3393 O O . GLN A 1 424 ? 29.871 -9.633 -33.197 1.00 91.44 424 GLN A O 1
ATOM 3398 N N . LEU A 1 425 ? 31.800 -9.949 -34.315 1.00 90.25 425 LEU A N 1
ATOM 3399 C CA . LEU A 1 425 ? 31.590 -11.364 -34.577 1.00 90.25 425 LEU A CA 1
ATOM 3400 C C . LEU A 1 425 ? 31.951 -12.191 -33.334 1.00 90.25 425 LEU A C 1
ATOM 3402 O O . LEU A 1 425 ? 32.964 -11.940 -32.676 1.00 90.25 425 LEU A O 1
ATOM 3406 N N . SER A 1 426 ? 31.139 -13.198 -33.048 1.00 89.38 426 SER A N 1
ATOM 3407 C CA . SER A 1 426 ? 31.364 -14.170 -31.984 1.00 89.38 426 SER A CA 1
ATOM 3408 C C . SER A 1 426 ? 31.827 -15.503 -32.566 1.00 89.38 426 SER A C 1
ATOM 3410 O O . SER A 1 426 ? 31.385 -15.916 -33.634 1.00 89.38 426 SER A O 1
ATOM 3412 N N . LEU A 1 427 ? 32.742 -16.175 -31.863 1.00 88.81 427 LEU A N 1
ATOM 3413 C CA . LEU A 1 427 ? 33.468 -17.349 -32.364 1.00 88.81 427 LEU A CA 1
ATOM 3414 C C . LEU A 1 427 ? 33.255 -18.555 -31.427 1.00 88.81 427 LEU A C 1
ATOM 3416 O O . LEU A 1 427 ? 34.165 -18.896 -30.668 1.00 88.81 427 LEU A O 1
ATOM 3420 N N . PRO A 1 428 ? 32.060 -19.176 -31.430 1.00 84.75 428 PRO A N 1
ATOM 3421 C CA . PRO A 1 428 ? 31.663 -20.199 -30.452 1.00 84.75 428 PRO A CA 1
ATOM 3422 C C . PRO A 1 428 ? 32.350 -21.552 -30.614 1.00 84.75 428 PRO A C 1
ATOM 3424 O O . PRO A 1 428 ? 32.475 -22.280 -29.633 1.00 84.75 428 PRO A O 1
ATOM 3427 N N . LEU A 1 429 ? 32.779 -21.904 -31.828 1.00 85.44 429 LEU A N 1
ATOM 3428 C CA . LEU A 1 429 ? 33.301 -23.240 -32.138 1.00 85.44 429 LEU A CA 1
ATOM 3429 C C . LEU A 1 429 ? 34.827 -23.288 -32.300 1.00 85.44 429 LEU A C 1
ATOM 3431 O O . LEU A 1 429 ? 35.377 -24.361 -32.537 1.00 85.44 429 LEU A O 1
ATOM 3435 N N . LEU A 1 430 ? 35.524 -22.153 -32.169 1.00 86.56 430 LEU A N 1
ATOM 3436 C CA . LEU A 1 430 ? 36.978 -22.101 -32.328 1.00 86.56 430 LEU A CA 1
ATOM 3437 C C . LEU A 1 430 ? 37.719 -22.472 -31.038 1.00 86.56 430 LEU A C 1
ATOM 3439 O O . LEU A 1 430 ? 37.378 -22.015 -29.945 1.00 86.56 430 LEU A O 1
ATOM 3443 N N . GLY A 1 431 ? 38.797 -23.245 -31.191 1.00 86.31 431 GLY A N 1
ATOM 3444 C CA . GLY A 1 431 ? 39.783 -23.474 -30.139 1.00 86.31 431 GLY A CA 1
ATOM 3445 C C . GLY A 1 431 ? 40.515 -22.185 -29.750 1.00 86.31 431 GLY A C 1
ATOM 3446 O O . GLY A 1 431 ? 40.441 -21.161 -30.430 1.00 86.31 431 GLY A O 1
ATOM 3447 N N . LYS A 1 432 ? 41.222 -22.203 -28.612 1.00 86.56 432 LYS A N 1
ATOM 3448 C CA . LYS A 1 432 ? 41.874 -20.996 -28.064 1.00 86.56 432 LYS A CA 1
ATOM 3449 C C . LYS A 1 432 ? 42.885 -20.372 -29.033 1.00 86.56 432 LYS A C 1
ATOM 3451 O O . LYS A 1 432 ? 42.958 -19.147 -29.113 1.00 86.56 432 LYS A O 1
ATOM 3456 N N . GLU A 1 433 ? 43.655 -21.193 -29.743 1.00 87.69 433 GLU A N 1
ATOM 3457 C CA . GLU A 1 433 ? 44.695 -20.726 -30.666 1.00 87.69 433 GLU A CA 1
ATOM 3458 C C . GLU A 1 433 ? 44.093 -20.159 -31.954 1.00 87.69 433 GLU A C 1
ATOM 3460 O O . GLU A 1 433 ? 44.454 -19.056 -32.370 1.00 87.69 433 GLU A O 1
ATOM 3465 N N . GLU A 1 434 ? 43.125 -20.858 -32.550 1.00 88.44 434 GLU A N 1
ATOM 3466 C CA . GLU A 1 434 ? 42.409 -20.395 -33.740 1.00 88.44 434 GLU A CA 1
ATOM 3467 C C . GLU A 1 434 ? 41.628 -19.117 -33.446 1.00 88.44 434 GLU A C 1
ATOM 3469 O O . GLU A 1 434 ? 41.660 -18.180 -34.242 1.00 88.44 434 GLU A O 1
ATOM 3474 N N . LYS A 1 435 ? 40.985 -19.035 -32.276 1.00 88.31 435 LYS A N 1
ATOM 3475 C CA . LYS A 1 435 ? 40.254 -17.842 -31.841 1.00 88.31 435 LYS A CA 1
ATOM 3476 C C . LYS A 1 435 ? 41.182 -16.637 -31.699 1.00 88.31 435 LYS A C 1
ATOM 3478 O O . LYS A 1 435 ? 40.818 -15.549 -32.131 1.00 88.31 435 LYS A O 1
ATOM 3483 N N . ALA A 1 436 ? 42.386 -16.813 -31.149 1.00 87.81 436 ALA A N 1
ATOM 3484 C CA . ALA A 1 436 ? 43.366 -15.732 -31.040 1.00 87.81 436 ALA A CA 1
ATOM 3485 C C . ALA A 1 436 ? 43.845 -15.240 -32.417 1.00 87.81 436 ALA A C 1
ATOM 3487 O O . ALA A 1 436 ? 43.909 -14.033 -32.648 1.00 87.81 436 ALA A O 1
ATOM 3488 N N . GLN A 1 437 ? 44.129 -16.162 -33.344 1.00 87.38 437 GLN A N 1
ATOM 3489 C CA . GLN A 1 437 ? 44.495 -15.820 -34.725 1.00 87.38 437 GLN A CA 1
ATOM 3490 C C . GLN A 1 437 ? 43.347 -15.108 -35.448 1.00 87.38 437 GLN A C 1
ATOM 3492 O O . GLN A 1 437 ? 43.571 -14.116 -36.135 1.00 87.38 437 GLN A O 1
ATOM 3497 N N . MET A 1 438 ? 42.116 -15.582 -35.257 1.00 87.06 438 MET A N 1
ATOM 3498 C CA . MET A 1 438 ? 40.927 -15.011 -35.877 1.00 87.06 438 MET A CA 1
ATOM 3499 C C . MET A 1 438 ? 40.614 -13.609 -35.349 1.00 87.06 438 MET A C 1
ATOM 3501 O O . MET A 1 438 ? 40.363 -12.704 -36.137 1.00 87.06 438 MET A O 1
ATOM 3505 N N . LEU A 1 439 ? 40.682 -13.382 -34.034 1.00 86.88 439 LEU A N 1
ATOM 3506 C CA . LEU A 1 439 ? 40.440 -12.058 -33.447 1.00 86.88 439 LEU A CA 1
ATOM 3507 C C . LEU A 1 439 ? 41.400 -10.987 -33.987 1.00 86.88 439 LEU A C 1
ATOM 3509 O O . LEU A 1 439 ? 41.004 -9.831 -34.093 1.00 86.88 439 LEU A O 1
ATOM 3513 N N . ALA A 1 440 ? 42.626 -11.359 -34.373 1.00 86.25 440 ALA A N 1
ATOM 3514 C CA . ALA A 1 440 ? 43.573 -10.442 -35.010 1.00 86.25 440 ALA A CA 1
ATOM 3515 C C . ALA A 1 440 ? 43.173 -10.047 -36.445 1.00 86.25 440 ALA A C 1
ATOM 3517 O O . ALA A 1 440 ? 43.592 -8.997 -36.929 1.00 86.25 440 ALA A O 1
ATOM 3518 N N . LEU A 1 441 ? 42.370 -10.876 -37.119 1.00 88.19 441 LEU A N 1
ATOM 3519 C CA . LEU A 1 441 ? 41.849 -10.625 -38.465 1.00 88.19 441 LEU A CA 1
ATOM 3520 C C . LEU A 1 441 ? 40.490 -9.927 -38.451 1.00 88.19 441 LEU A C 1
ATOM 3522 O O . LEU A 1 441 ? 40.064 -9.425 -39.487 1.00 88.19 441 LEU A O 1
ATOM 3526 N N . LEU A 1 442 ? 39.796 -9.904 -37.315 1.00 88.69 442 LEU A N 1
ATOM 3527 C CA . LEU A 1 442 ? 38.461 -9.332 -37.221 1.00 88.69 442 LEU A CA 1
ATOM 3528 C C . LEU A 1 442 ? 38.503 -7.828 -36.953 1.00 88.69 442 LEU A C 1
ATOM 3530 O O . LEU A 1 442 ? 39.346 -7.303 -36.226 1.00 88.69 442 LEU A O 1
ATOM 3534 N N . MET A 1 443 ? 37.543 -7.128 -37.537 1.00 89.38 443 MET A N 1
ATOM 3535 C CA . MET A 1 443 ? 37.226 -5.739 -37.255 1.00 89.38 443 MET A CA 1
ATOM 3536 C C . MET A 1 443 ? 35.850 -5.649 -36.615 1.00 89.38 443 MET A C 1
ATOM 3538 O O . MET A 1 443 ? 34.928 -6.389 -36.952 1.00 89.38 443 MET A O 1
ATOM 3542 N N . GLN A 1 444 ? 35.700 -4.679 -35.719 1.00 90.50 444 GLN A N 1
ATOM 3543 C CA . GLN A 1 444 ? 34.382 -4.240 -35.286 1.00 90.50 444 GLN A CA 1
ATOM 3544 C C . GLN A 1 444 ? 33.784 -3.281 -36.312 1.00 90.50 444 GLN A C 1
ATOM 3546 O O . GLN A 1 444 ? 34.498 -2.512 -36.959 1.00 90.50 444 GLN A O 1
ATOM 3551 N N . ARG A 1 445 ? 32.462 -3.304 -36.424 1.00 90.25 445 ARG A N 1
ATOM 3552 C CA . ARG A 1 445 ? 31.698 -2.454 -37.339 1.00 90.25 445 ARG A CA 1
ATOM 3553 C C . ARG A 1 445 ? 30.843 -1.515 -36.511 1.00 90.25 445 ARG A C 1
ATOM 3555 O O . ARG A 1 445 ? 30.294 -1.935 -35.497 1.00 90.25 445 ARG A O 1
ATOM 3562 N N . LYS A 1 446 ? 30.756 -0.252 -36.904 1.00 91.62 446 LYS A N 1
ATOM 3563 C CA . LYS A 1 446 ? 30.051 0.775 -36.137 1.00 91.62 446 LYS A CA 1
ATOM 3564 C C . LYS A 1 446 ? 28.893 1.317 -36.943 1.00 91.62 446 LYS A C 1
ATOM 3566 O O . LYS A 1 446 ? 29.015 1.520 -38.147 1.00 91.62 446 LYS A O 1
ATOM 3571 N N . PHE A 1 447 ? 27.773 1.533 -36.270 1.00 91.44 447 PHE A N 1
ATOM 3572 C CA . PHE A 1 447 ? 26.545 1.982 -36.895 1.00 91.44 447 PHE A CA 1
ATOM 3573 C C . PHE A 1 447 ? 25.949 3.140 -36.113 1.00 91.44 447 PHE A C 1
ATOM 3575 O O . PHE A 1 447 ? 25.607 3.006 -34.940 1.00 91.44 447 PHE A O 1
ATOM 3582 N N . LYS A 1 448 ? 25.758 4.271 -36.779 1.00 92.25 448 LYS A N 1
ATOM 3583 C CA . LYS A 1 448 ? 25.152 5.469 -36.210 1.00 92.25 448 LYS A CA 1
ATOM 3584 C C . LYS A 1 448 ? 23.718 5.630 -36.686 1.00 92.25 448 LYS A C 1
ATOM 3586 O O . LYS A 1 448 ? 23.408 5.424 -37.860 1.00 92.25 448 LYS A O 1
ATOM 3591 N N . TRP A 1 449 ? 22.841 6.020 -35.771 1.00 91.44 449 TRP A N 1
ATOM 3592 C CA . TRP A 1 449 ? 21.461 6.355 -36.096 1.00 91.44 449 TRP A CA 1
ATOM 3593 C C . TRP A 1 449 ? 21.382 7.741 -36.753 1.00 91.44 449 TRP A C 1
ATOM 3595 O O . TRP A 1 449 ? 21.857 8.722 -36.182 1.00 91.44 449 TRP A O 1
ATOM 3605 N N . ASP A 1 450 ? 20.779 7.841 -37.941 1.00 88.56 450 ASP A N 1
ATOM 3606 C CA . ASP A 1 450 ? 20.673 9.103 -38.698 1.00 88.56 450 ASP A CA 1
ATOM 3607 C C . ASP A 1 450 ? 19.309 9.807 -38.576 1.00 88.56 450 ASP A C 1
ATOM 3609 O O . ASP A 1 450 ? 19.038 10.782 -39.279 1.00 88.56 450 ASP A O 1
ATOM 3613 N N . GLY A 1 451 ? 18.435 9.303 -37.702 1.00 86.50 451 GLY A N 1
ATOM 3614 C CA . GLY A 1 451 ? 17.053 9.762 -37.570 1.00 86.50 451 GLY A CA 1
ATOM 3615 C C . GLY A 1 451 ? 16.040 8.947 -38.376 1.00 86.50 451 GLY A C 1
ATOM 3616 O O . GLY A 1 451 ? 14.839 9.191 -38.250 1.00 86.50 451 GLY A O 1
ATOM 3617 N N . ARG A 1 452 ? 16.490 7.997 -39.205 1.00 86.88 452 ARG A N 1
ATOM 3618 C CA . ARG A 1 452 ? 15.620 7.088 -39.970 1.00 86.88 452 ARG A CA 1
ATOM 3619 C C . ARG A 1 452 ? 16.070 5.638 -39.894 1.00 86.88 452 ARG A C 1
ATOM 3621 O O . ARG A 1 452 ? 15.221 4.762 -39.781 1.00 86.88 452 ARG A O 1
ATOM 3628 N N . LYS A 1 453 ? 17.374 5.385 -40.004 1.00 89.94 453 LYS A N 1
ATOM 3629 C CA . LYS A 1 453 ? 17.963 4.043 -39.945 1.00 89.94 453 LYS A CA 1
ATOM 3630 C C . LYS A 1 453 ? 19.398 4.086 -39.431 1.00 89.94 453 LYS A C 1
ATOM 3632 O O . LYS A 1 453 ? 20.025 5.145 -39.370 1.00 89.94 453 LYS A O 1
ATOM 3637 N N . PHE A 1 454 ? 19.937 2.921 -39.098 1.00 90.56 454 PHE A N 1
ATOM 3638 C CA . PHE A 1 454 ? 21.361 2.775 -38.833 1.00 90.56 454 PHE A CA 1
ATOM 3639 C C . PHE A 1 454 ? 22.167 2.853 -40.132 1.00 90.56 454 PHE A C 1
ATOM 3641 O O . PHE A 1 454 ? 21.844 2.203 -41.130 1.00 90.56 454 PHE A O 1
ATOM 3648 N N . LYS A 1 455 ? 23.231 3.654 -40.108 1.00 90.12 455 LYS A N 1
ATOM 3649 C CA . LYS A 1 455 ? 24.231 3.765 -41.170 1.00 90.12 455 LYS A CA 1
ATOM 3650 C C . LYS A 1 455 ? 25.600 3.456 -40.612 1.00 90.12 455 LYS A C 1
ATOM 3652 O O . LYS A 1 455 ? 25.924 3.864 -39.505 1.00 90.12 455 LYS A O 1
ATOM 3657 N N . GLU A 1 456 ? 26.384 2.744 -41.395 1.00 88.00 456 GLU A N 1
ATOM 3658 C CA . GLU A 1 456 ? 27.770 2.467 -41.059 1.00 88.00 456 GLU A CA 1
ATOM 3659 C C . GLU A 1 456 ? 28.601 3.760 -41.029 1.00 88.00 456 GLU A C 1
ATOM 3661 O O . GLU A 1 456 ? 28.376 4.637 -41.873 1.00 88.00 456 GLU A O 1
ATOM 3666 N N . THR A 1 457 ? 29.500 3.883 -40.047 1.00 82.62 457 THR A N 1
ATOM 3667 C CA . THR A 1 457 ? 30.375 5.052 -39.844 1.00 82.62 457 THR A CA 1
ATOM 3668 C C . THR A 1 457 ? 31.851 4.768 -40.039 1.00 82.62 457 THR A C 1
ATOM 3670 O O . THR A 1 457 ? 32.297 3.632 -39.753 1.00 82.62 457 THR A O 1
#

Sequence (457 aa):
MNILGSKSELASLKEGKLLINTINAHSYNTARKDALFAEALSCGDVLIPDGVSVVKACKWIHAKSQPKERIAGWDLFTFEMNKLEKESAKDMEQDNGAGKKTVMFMGSSQKVLDLIVKKAAEVYPHLNVKTYSPPYKPEFSDEDNHAIIEAIHKANPDLLWIGMTAPKQEKWTYSHWNQLNIHCHVGTIGAVFDFFAGTVERAPEWWQQHGLEWLYRLMKEPKRMWRRYIIGNTLFLWNMLKESCGKNVLLLLMLLTFATNMSAKSLNELWVSMPDSLMPMVNKSQRIEFLDLKNLGVKAEVDNLLGESCQLDSVTSDYLKLTTSPSSLYEMRLLPQTSGDSLLCIVRTFSAPEKESELKFYDQEWKELEGTSLLPSNLSDVSLYMQAKPDTMSLERYHELQAMIEPKMFHLTWSEDGNELVSQLSLPLLGKEEKAQMLALLMQRKFKWDGRKFKET

Radius of gyration: 32.54 Å; Cα contacts (8 Å, |Δi|>4): 717; chains: 1; bounding box: 79×46×93 Å

Solvent-accessible surface area (backbone atoms only — not comparable to full-atom values): 25039 Å² total; per-residue (Å²): 111,74,46,52,41,46,74,75,53,64,80,68,60,73,86,36,68,36,41,35,42,64,37,29,46,58,51,55,58,48,27,78,77,33,65,63,44,35,45,29,60,56,73,36,75,37,28,32,29,43,19,57,63,41,31,53,45,25,60,70,52,66,41,95,37,63,33,78,46,63,39,40,56,58,55,53,49,54,51,54,54,55,49,50,32,55,51,16,44,50,39,57,74,66,68,67,80,71,55,57,42,27,38,30,44,38,36,52,50,60,74,49,48,55,37,37,51,55,50,38,54,72,78,35,68,42,46,38,78,44,73,44,55,59,81,96,56,99,69,76,52,72,66,54,51,49,52,53,50,51,53,49,52,74,57,60,34,62,29,37,38,36,23,37,68,80,62,54,38,50,33,52,51,50,78,42,43,91,74,58,83,59,60,20,45,34,37,49,40,25,70,44,55,38,47,69,36,62,80,40,86,73,63,56,67,72,36,50,78,71,63,37,40,68,57,48,48,28,71,75,37,43,92,77,33,40,62,56,51,58,56,29,44,52,55,37,52,53,51,49,49,59,70,54,38,58,72,68,57,49,49,49,51,48,50,54,51,52,74,66,55,89,58,83,80,47,44,65,57,46,60,47,65,51,60,43,85,82,40,74,50,52,43,54,70,54,47,46,47,37,53,52,29,47,77,70,74,47,85,18,66,49,70,32,79,83,73,46,66,22,34,52,76,46,78,54,74,44,41,36,32,32,38,62,41,102,45,30,38,40,34,40,33,60,43,65,30,79,87,70,62,51,35,40,42,36,42,38,34,39,51,67,96,44,48,33,40,50,77,48,34,23,45,90,83,71,49,78,46,78,51,76,78,37,42,57,94,59,76,85,46,64,74,80,31,49,55,79,84,54,90,92,52,56,70,67,58,52,52,53,55,59,71,62,64,54,72,88,36,42,27,68,44,69,41,96,87,56,66,29,46,33,40,38,80,33,73,77,76,54,53,76,68,58,42,55,58,45,58,73,37,49,46,74,45,43,26,32,68,75,34,78,36,42,39,81,109